Protein AF-A0A1H4EHY6-F1 (afdb_monomer)

Radius of gyration: 48.23 Å; Cα contacts (8 Å, |Δi|>4): 575; chains: 1; bounding box: 96×93×120 Å

Mean predicted aligned error: 16.95 Å

Organism: Xylanibacter ruminicola (NCBI:txid839)

Secondary structure (DSSP, 8-state):
----SSSSHHHHHHHHHHHSSSSSPPPEEEEEEE-SS--EEEEE-S-TT-GGG-EEEEEEEETTTTEEEEEEEEEEEEEE-SS-EEHHHHEETTEE-GGGSSS--B--TT-EEEE-HHHHHHSPSSGGG-EEPPSEEEES-EEPP---BSSEEEEEEEEEPPTT--EEEEEEEEEEEEEE--SSTTS-EEEEEEEEEEEEEEEEEE---TTTT-HHHHHHHHHHHHHHHHHHHHHHHHH-TT-EE-HHHHHHHHHHHHHHHHHS-------S-HHHHHHHHHHHHHHHHHHT---EE---TTTTTTTSS-PSPHHHHHHHHHHHHHHHHHHHH---HHHHHHHHHHHHHHHHHHHHHHHHH---SHHHHHHHHHHHHHHHHHHHHT--

Solvent-accessible surface area (backbone atoms only — not comparable to full-atom values): 21868 Å² total; per-residue (Å²): 139,85,94,78,77,77,76,64,65,63,58,54,57,53,53,56,56,63,62,62,67,74,73,61,78,75,76,44,75,42,83,46,67,27,21,65,91,40,59,38,75,47,79,47,76,73,38,102,90,43,79,80,58,33,34,37,40,34,41,39,34,39,70,90,78,37,28,42,32,40,33,43,40,39,89,43,34,39,39,70,36,90,51,72,41,52,44,46,77,26,39,62,95,50,33,53,41,73,91,52,46,99,58,86,66,47,72,64,89,78,47,43,45,27,48,27,75,66,41,58,62,70,52,62,83,67,50,68,72,36,64,46,46,23,28,68,46,72,50,96,58,45,74,57,90,74,93,45,58,66,71,28,59,55,48,76,50,43,26,45,51,52,97,84,57,47,66,42,42,41,30,39,29,29,42,30,39,38,41,83,70,49,91,47,93,93,46,50,28,37,33,34,59,45,71,50,71,62,58,34,36,36,44,38,33,50,53,76,67,66,54,68,91,40,63,66,59,40,53,54,44,47,53,50,30,54,51,50,52,52,50,51,51,53,49,43,72,74,48,32,100,82,38,69,29,48,73,69,52,47,54,54,47,52,54,52,47,52,50,48,46,68,75,48,61,77,73,85,82,85,58,83,18,66,68,52,37,51,46,50,50,54,37,36,50,52,41,52,51,54,72,70,58,79,69,52,69,57,79,62,78,57,72,82,54,57,88,69,77,72,32,48,58,39,70,58,35,46,52,52,23,52,50,42,50,53,44,49,56,51,44,75,74,51,88,49,70,66,62,43,49,54,48,50,54,54,46,51,50,52,51,51,52,50,52,50,43,42,70,76,41,34,74,78,50,72,64,30,49,50,24,47,50,52,27,53,48,36,52,50,52,42,50,74,74,70,67,117

Sequence (388 aa):
MNKRRNTIYGTLLLACCFAAQSAWGQKVFRDITVSADKPHADHINLDRHATDKDIMVKFSFDEAANQLTVSMISNRMLFVFWDDVRYKPMTKGRTIRPELLPYFVTYDKKDKFRFSKLFKSSLPQPRKKYVFYRWLEYDKIQPVPQDYAMVNDYITQTFEIPKKGTEAVIQLRDVMLMDDVSKHPNKRKYEISFGVDLDIFYRVKIERNPCFGLDEDMQSAQAALDGIRKSYSNLKKKFGRNANVSEDGKAVFEELKETLLKQFPRRESKTECPELQAILDDYNTYTDSIARMDVKVTFDANAAKGMLGQGINERQLLSRARQIDTAVSRWLISNDQIERRDIILNIEDIIKSVNAAVTQQGVYTAEQRQALSVFREAERYFRNNCSR

Foldseek 3Di:
DPPPDPPPVVVVVVVVVVVVVVPPDDQAEDEAEEEQVRKDKDKDDPDPVDPQFIKIWIWYAHQVQQKIKIKIAHPFWKAFAQAKDFPQQQDDPFWGNQVRRPDDADDDPLETEGEDPVRVVPQDPPSRGDIFHGQKDWPPWAWDDDYHYRTDNMDMIMTRADPPHQKIKIFGFKMWGKDFPDPDPVRTYIYGHDIGTPSHMYIYGYDYQLCPPCPVVLVVLLVLLVVLVVLLVVLCVQANDPPADAPVRQVVSVVSLVVSCVVLPQDPDDGPHPSSNVSSVSSNVSSVVSVPDDHHHDPPVCVVVQQDDPADDLVLLLVLLVLLVVLVVVLVPDPDPVSLVVSLVVNVVSVVVVVVRCVRRNADDPSSVVSNVSSVVSVVVCCVRRVD

pLDDT: mean 83.22, std 16.45, range [33.81, 97.75]

Structure (mmCIF, N/CA/C/O backbone):
data_AF-A0A1H4EHY6-F1
#
_entry.id   AF-A0A1H4EHY6-F1
#
loop_
_atom_site.group_PDB
_atom_site.id
_atom_site.type_symbol
_atom_site.label_atom_id
_atom_site.label_alt_id
_atom_site.label_comp_id
_atom_site.label_asym_id
_atom_site.label_entity_id
_atom_site.label_seq_id
_atom_site.pdbx_PDB_ins_code
_atom_site.Cartn_x
_atom_site.Cartn_y
_atom_site.Cartn_z
_atom_site.occupancy
_atom_site.B_iso_or_equiv
_atom_site.auth_seq_id
_atom_site.auth_comp_id
_atom_site.auth_asym_id
_atom_site.auth_atom_id
_atom_site.pdbx_PDB_model_num
ATOM 1 N N . MET A 1 1 ? 48.895 -56.731 -29.630 1.00 40.28 1 MET A N 1
ATOM 2 C CA . MET A 1 1 ? 48.958 -55.290 -29.277 1.00 40.28 1 MET A CA 1
ATOM 3 C C . MET A 1 1 ? 47.908 -54.527 -30.085 1.00 40.28 1 MET A C 1
ATOM 5 O O . MET A 1 1 ? 47.520 -55.018 -31.130 1.00 40.28 1 MET A O 1
ATOM 9 N N . ASN A 1 2 ? 47.458 -53.360 -29.605 1.00 36.69 2 ASN A N 1
ATOM 10 C CA . ASN A 1 2 ? 46.433 -52.451 -30.166 1.00 36.69 2 ASN A CA 1
ATOM 11 C C . ASN A 1 2 ? 44.965 -52.670 -29.771 1.00 36.69 2 ASN A C 1
ATOM 13 O O . ASN A 1 2 ? 44.043 -52.499 -30.556 1.00 36.69 2 ASN A O 1
ATOM 17 N N . LYS A 1 3 ? 44.757 -52.874 -28.467 1.00 40.81 3 LYS A N 1
ATOM 18 C CA . LYS A 1 3 ? 43.518 -52.560 -27.739 1.00 40.81 3 LYS A CA 1
ATOM 19 C C . LYS A 1 3 ? 43.631 -51.153 -27.110 1.00 40.81 3 LYS A C 1
ATOM 21 O O . LYS A 1 3 ? 43.627 -51.025 -25.897 1.00 40.81 3 LYS A O 1
ATOM 26 N N . ARG A 1 4 ? 43.865 -50.097 -27.907 1.00 46.88 4 ARG A N 1
ATOM 27 C CA . ARG A 1 4 ? 43.976 -48.693 -27.424 1.00 46.88 4 ARG A CA 1
ATOM 28 C C . ARG A 1 4 ? 43.630 -47.663 -28.513 1.00 46.88 4 ARG A C 1
ATOM 30 O O . ARG A 1 4 ? 44.479 -46.861 -28.878 1.00 46.88 4 ARG A O 1
ATOM 37 N N . ARG A 1 5 ? 42.408 -47.677 -29.061 1.00 44.69 5 ARG A N 1
ATOM 38 C CA . ARG A 1 5 ? 41.897 -46.540 -29.871 1.00 44.69 5 ARG A CA 1
ATOM 39 C C . ARG A 1 5 ? 40.418 -46.169 -29.672 1.00 44.69 5 ARG A C 1
ATOM 41 O O . ARG A 1 5 ? 40.029 -45.102 -30.119 1.00 44.69 5 ARG A O 1
ATOM 48 N N . ASN A 1 6 ? 39.626 -46.940 -28.918 1.00 43.22 6 ASN A N 1
ATOM 49 C CA . ASN A 1 6 ? 38.194 -46.644 -28.719 1.00 43.22 6 ASN A CA 1
ATOM 50 C C . ASN A 1 6 ? 37.832 -45.926 -27.406 1.00 43.22 6 ASN A C 1
ATOM 52 O O . ASN A 1 6 ? 36.664 -45.636 -27.182 1.00 43.22 6 ASN A O 1
ATOM 56 N N . THR A 1 7 ? 38.799 -45.594 -26.548 1.00 46.56 7 THR A N 1
ATOM 57 C CA . THR A 1 7 ? 38.510 -45.010 -25.219 1.00 46.56 7 THR A CA 1
ATOM 58 C C . THR A 1 7 ? 38.609 -43.479 -25.177 1.00 46.56 7 THR A C 1
ATOM 60 O O . THR A 1 7 ? 38.371 -42.894 -24.132 1.00 46.56 7 THR A O 1
ATOM 63 N N . ILE A 1 8 ? 38.939 -42.809 -26.289 1.00 48.44 8 ILE A N 1
ATOM 64 C CA . ILE A 1 8 ? 39.105 -41.338 -26.314 1.00 48.44 8 ILE A CA 1
ATOM 65 C C . ILE A 1 8 ? 37.863 -40.621 -26.876 1.00 48.44 8 ILE A C 1
ATOM 67 O O . ILE A 1 8 ? 37.577 -39.493 -26.489 1.00 48.44 8 ILE A O 1
ATOM 71 N N . TYR A 1 9 ? 37.054 -41.282 -27.711 1.00 42.16 9 TYR A N 1
ATOM 72 C CA . TYR A 1 9 ? 35.837 -40.672 -28.268 1.00 42.16 9 TYR A CA 1
ATOM 73 C C . TYR A 1 9 ? 34.610 -40.772 -27.345 1.00 42.16 9 TYR A C 1
ATOM 75 O O . TYR A 1 9 ? 33.720 -39.931 -27.430 1.00 42.16 9 TYR A O 1
ATOM 83 N N . GLY A 1 10 ? 34.573 -41.747 -26.427 1.00 40.09 10 GLY A N 1
ATOM 84 C CA . GLY A 1 10 ? 33.463 -41.914 -25.475 1.00 40.09 10 GLY A CA 1
ATOM 85 C C . GLY A 1 10 ? 33.478 -40.916 -24.310 1.00 40.09 10 GLY A C 1
ATOM 86 O O . GLY A 1 10 ? 32.426 -40.523 -23.817 1.00 40.09 10 GLY A O 1
ATOM 87 N N . THR A 1 11 ? 34.659 -40.450 -23.899 1.00 46.59 11 THR A N 1
ATOM 88 C CA . THR A 1 11 ? 34.828 -39.465 -22.816 1.00 46.59 11 THR A CA 1
ATOM 89 C C . THR A 1 11 ? 34.685 -38.020 -23.293 1.00 46.59 11 THR A C 1
ATOM 91 O O . THR A 1 11 ? 34.231 -37.181 -22.520 1.00 46.59 11 THR A O 1
ATOM 94 N N . LEU A 1 12 ? 34.981 -37.718 -24.564 1.00 42.47 12 LEU A N 1
ATOM 95 C CA . LEU A 1 12 ? 34.767 -36.374 -25.122 1.00 42.47 12 LEU A CA 1
ATOM 96 C C . LEU A 1 12 ? 33.284 -36.082 -25.426 1.00 42.47 12 LEU A C 1
ATOM 98 O O . LEU A 1 12 ? 32.836 -34.952 -25.252 1.00 42.47 12 LEU A O 1
ATOM 102 N N . LEU A 1 13 ? 32.501 -37.094 -25.818 1.00 42.09 13 LEU A N 1
ATOM 103 C CA . LEU A 1 13 ? 31.066 -36.935 -26.094 1.00 42.09 13 LEU A CA 1
ATOM 104 C C . LEU A 1 13 ? 30.213 -36.814 -24.820 1.00 42.09 13 LEU A C 1
ATOM 106 O O . LEU A 1 13 ? 29.246 -36.052 -24.817 1.00 42.09 13 LEU A O 1
ATOM 110 N N . LEU A 1 14 ? 30.597 -37.472 -23.717 1.00 42.03 14 LEU A N 1
ATOM 111 C CA . LEU A 1 14 ? 29.937 -37.261 -22.422 1.00 42.03 14 LEU A CA 1
ATOM 112 C C . LEU A 1 14 ? 30.317 -35.916 -21.777 1.00 42.03 14 LEU A C 1
ATOM 114 O O . LEU A 1 14 ? 29.459 -35.282 -21.167 1.00 42.03 14 LEU A O 1
ATOM 118 N N . ALA A 1 15 ? 31.547 -35.424 -21.955 1.00 42.28 15 ALA A N 1
ATOM 119 C CA . ALA A 1 15 ? 31.950 -34.117 -21.424 1.00 42.28 15 ALA A CA 1
ATOM 120 C C . ALA A 1 15 ? 31.228 -32.938 -22.113 1.00 42.28 15 ALA A C 1
ATOM 122 O O . ALA A 1 15 ? 30.875 -31.964 -21.450 1.00 42.28 15 ALA A O 1
ATOM 123 N N . CYS A 1 16 ? 30.922 -33.037 -23.413 1.00 38.72 16 CYS A N 1
ATOM 124 C CA . CYS A 1 16 ? 30.126 -32.020 -24.111 1.00 38.72 16 CYS A CA 1
ATOM 125 C C . CYS A 1 16 ? 28.627 -32.059 -23.762 1.00 38.72 16 CYS A C 1
ATOM 127 O O . CYS A 1 16 ? 27.969 -31.026 -23.855 1.00 38.72 16 CYS A O 1
ATOM 129 N N . CYS A 1 17 ? 28.089 -33.200 -23.316 1.00 34.22 17 CYS A N 1
ATOM 130 C CA . CYS A 1 17 ? 26.692 -33.277 -22.875 1.00 34.22 17 CYS A CA 1
ATOM 131 C C . CYS A 1 17 ? 26.491 -32.703 -21.461 1.00 34.22 17 CYS A C 1
ATOM 133 O O . CYS A 1 17 ? 25.478 -32.053 -21.217 1.00 34.22 17 CYS A O 1
ATOM 135 N N . PHE A 1 18 ? 27.476 -32.841 -20.565 1.00 37.47 18 PHE A N 1
ATOM 136 C CA . PHE A 1 18 ? 27.422 -32.223 -19.230 1.00 37.47 18 PHE A CA 1
ATOM 137 C C . PHE A 1 18 ? 27.812 -30.735 -19.218 1.00 37.47 18 PHE A C 1
ATOM 139 O O . PHE A 1 18 ? 27.366 -30.001 -18.341 1.00 37.47 18 PHE A O 1
ATOM 146 N N . ALA A 1 19 ? 28.570 -30.250 -20.209 1.00 35.91 19 ALA A N 1
ATOM 147 C CA . ALA A 1 19 ? 28.849 -28.818 -20.369 1.00 35.91 19 ALA A CA 1
ATOM 148 C C . ALA A 1 19 ? 27.697 -28.034 -21.037 1.00 35.91 19 ALA A C 1
ATOM 150 O O . ALA A 1 19 ? 27.647 -26.811 -20.937 1.00 35.91 19 ALA A O 1
ATOM 151 N N . ALA A 1 20 ? 26.756 -28.717 -21.700 1.00 35.59 20 ALA A N 1
ATOM 152 C CA . ALA A 1 20 ? 25.601 -28.086 -22.345 1.00 35.59 20 ALA A CA 1
ATOM 153 C C . ALA A 1 20 ? 24.371 -27.947 -21.423 1.00 35.59 20 ALA A C 1
ATOM 155 O O . ALA A 1 20 ? 23.429 -27.237 -21.769 1.00 35.59 20 ALA A O 1
ATOM 156 N N . GLN A 1 21 ? 24.380 -28.583 -20.245 1.00 36.00 21 GLN A N 1
ATOM 157 C CA . GLN A 1 21 ? 23.283 -28.518 -19.266 1.00 36.00 21 GLN A CA 1
ATOM 158 C C . GLN A 1 21 ? 23.472 -27.450 -18.177 1.00 36.00 21 GLN A C 1
ATOM 160 O O . GLN A 1 21 ? 22.545 -27.201 -17.414 1.00 36.00 21 GLN A O 1
ATOM 165 N N . SER A 1 22 ? 24.619 -26.767 -18.127 1.00 36.47 22 SER A N 1
ATOM 166 C CA . SER A 1 22 ? 24.885 -25.670 -17.179 1.00 36.47 22 SER A CA 1
ATOM 167 C C . SER A 1 22 ? 24.807 -24.264 -17.794 1.00 36.47 22 SER A C 1
ATOM 169 O O . SER A 1 22 ? 25.050 -23.282 -17.100 1.00 36.47 22 SER A O 1
ATOM 171 N N . ALA A 1 23 ? 24.437 -24.147 -19.076 1.00 34.28 23 ALA A N 1
ATOM 172 C CA . ALA A 1 23 ? 24.283 -22.866 -19.782 1.00 34.28 23 ALA A CA 1
ATOM 173 C C . ALA A 1 23 ? 22.817 -22.458 -20.029 1.00 34.28 23 ALA A C 1
ATOM 175 O O . ALA A 1 23 ? 22.553 -21.465 -20.705 1.00 34.28 23 ALA A O 1
ATOM 176 N N . TRP A 1 24 ? 21.861 -23.211 -19.485 1.00 33.81 24 TRP A N 1
ATOM 177 C CA . TRP A 1 24 ? 20.456 -22.819 -19.436 1.00 33.81 24 TRP A CA 1
ATOM 178 C C . TRP A 1 24 ? 20.234 -22.206 -18.061 1.00 33.81 24 TRP A C 1
ATOM 180 O O . TRP A 1 24 ? 20.216 -22.924 -17.062 1.00 33.81 24 TRP A O 1
ATOM 190 N N . GLY A 1 25 ? 20.169 -20.873 -18.010 1.00 42.06 25 GLY A N 1
ATOM 191 C CA . GLY A 1 25 ? 19.914 -20.137 -16.779 1.00 42.06 25 GLY A CA 1
ATOM 192 C C . GLY A 1 25 ? 18.705 -20.736 -16.070 1.00 42.06 25 GLY A C 1
ATOM 193 O O . GLY A 1 25 ? 17.624 -20.838 -16.649 1.00 42.06 25 GLY A O 1
ATOM 194 N N . GLN A 1 26 ? 18.892 -21.191 -14.831 1.00 45.25 26 GLN A N 1
ATOM 195 C CA . GLN A 1 26 ? 17.754 -21.442 -13.961 1.00 45.25 26 GLN A CA 1
ATOM 196 C C . GLN A 1 26 ? 16.962 -20.139 -13.892 1.00 45.25 26 GLN A C 1
ATOM 198 O O . GLN A 1 26 ? 17.515 -19.116 -13.489 1.00 45.25 26 GLN A O 1
ATOM 203 N N . LYS A 1 27 ? 15.690 -20.181 -14.297 1.00 63.16 27 LYS A N 1
ATOM 204 C CA . LYS A 1 27 ? 14.762 -19.066 -14.102 1.00 63.16 27 LYS A CA 1
ATOM 205 C C . LYS A 1 27 ? 14.829 -18.652 -12.637 1.00 63.16 27 LYS A C 1
ATOM 207 O O . LYS A 1 27 ? 14.548 -19.466 -11.753 1.00 63.16 27 LYS A O 1
ATOM 212 N N . VAL A 1 28 ? 15.253 -17.419 -12.381 1.00 78.69 28 VAL A N 1
ATOM 213 C CA . VAL A 1 28 ? 15.418 -16.917 -11.019 1.00 78.69 28 VAL A CA 1
ATOM 214 C C . VAL A 1 28 ? 14.048 -16.477 -10.534 1.00 78.69 28 VAL A C 1
ATOM 216 O O . VAL A 1 28 ? 13.538 -15.458 -10.985 1.00 78.69 28 VAL A O 1
ATOM 219 N N . PHE A 1 29 ? 13.450 -17.249 -9.630 1.00 87.50 29 PHE A N 1
ATOM 220 C CA . PHE A 1 29 ? 12.214 -16.867 -8.953 1.00 87.50 29 PHE A CA 1
ATOM 221 C C . PHE A 1 29 ? 12.535 -16.214 -7.611 1.00 87.50 29 PHE A C 1
ATOM 223 O O . PHE A 1 29 ? 13.303 -16.761 -6.818 1.00 87.50 29 PHE A O 1
ATOM 230 N N . ARG A 1 30 ? 11.928 -15.056 -7.357 1.00 94.00 30 ARG A N 1
ATOM 231 C CA . ARG A 1 30 ? 11.982 -14.334 -6.087 1.00 94.00 30 ARG A CA 1
ATOM 232 C C . ARG A 1 30 ? 10.563 -14.183 -5.553 1.00 94.00 30 ARG A C 1
ATOM 234 O O . ARG A 1 30 ? 9.701 -13.600 -6.209 1.00 94.00 30 ARG A O 1
ATOM 241 N N . ASP A 1 31 ? 10.333 -14.730 -4.369 1.00 94.94 31 ASP A N 1
ATOM 242 C CA . ASP A 1 31 ? 9.068 -14.593 -3.653 1.00 94.94 31 ASP A CA 1
ATOM 243 C C . ASP A 1 31 ? 9.158 -13.379 -2.737 1.00 94.94 31 ASP A C 1
ATOM 245 O O . ASP A 1 31 ? 10.042 -13.307 -1.881 1.00 94.94 31 ASP A O 1
ATOM 249 N N . ILE A 1 32 ? 8.262 -12.416 -2.934 1.00 96.00 32 ILE A N 1
ATOM 250 C CA . ILE A 1 32 ? 8.245 -11.176 -2.159 1.00 96.00 32 ILE A CA 1
ATOM 251 C C . ILE A 1 32 ? 6.850 -10.931 -1.600 1.00 96.00 32 ILE A C 1
ATOM 253 O O . ILE A 1 32 ? 5.847 -11.375 -2.158 1.00 96.00 32 ILE A O 1
ATOM 257 N N . THR A 1 33 ? 6.778 -10.222 -0.482 1.00 96.06 33 THR A N 1
ATOM 258 C CA . THR A 1 33 ? 5.515 -9.761 0.101 1.00 96.06 33 THR A CA 1
ATOM 259 C C . THR A 1 33 ? 5.560 -8.249 0.224 1.00 96.06 33 THR A C 1
ATOM 261 O O . THR A 1 33 ? 6.578 -7.702 0.655 1.00 96.06 33 THR A O 1
ATOM 264 N N . VAL A 1 34 ? 4.479 -7.596 -0.188 1.00 96.25 34 VAL A N 1
ATOM 265 C CA . VAL A 1 34 ? 4.305 -6.144 -0.120 1.00 96.25 34 VAL A CA 1
ATOM 266 C C . VAL A 1 34 ? 2.980 -5.816 0.554 1.00 96.25 34 VAL A C 1
ATOM 268 O O . VAL A 1 34 ? 1.978 -6.489 0.319 1.00 96.25 34 VAL A O 1
ATOM 271 N N . SER A 1 35 ? 2.986 -4.761 1.353 1.00 93.88 35 SER A N 1
ATOM 272 C CA . SER A 1 35 ? 1.798 -4.137 1.939 1.00 93.88 35 SER A CA 1
ATOM 273 C C . SER A 1 35 ? 1.889 -2.621 1.754 1.00 93.88 35 SER A C 1
ATOM 275 O O . SER A 1 35 ? 2.919 -2.106 1.302 1.00 93.88 35 SER A O 1
ATOM 277 N N . ALA A 1 36 ? 0.820 -1.899 2.095 1.00 90.56 36 ALA A N 1
ATOM 278 C CA . ALA A 1 36 ? 0.770 -0.439 1.984 1.00 90.56 36 ALA A CA 1
ATOM 279 C C . ALA A 1 36 ? 1.906 0.268 2.746 1.00 90.56 36 ALA A C 1
ATOM 281 O O . ALA A 1 36 ? 2.475 1.253 2.281 1.00 90.56 36 ALA A O 1
ATOM 282 N N . ASP A 1 37 ? 2.259 -0.258 3.915 1.00 90.00 37 ASP A N 1
ATOM 283 C CA . ASP A 1 37 ? 3.281 0.267 4.819 1.00 90.00 37 ASP A CA 1
ATOM 284 C C . ASP A 1 37 ? 4.669 -0.358 4.601 1.00 90.00 37 ASP A C 1
ATOM 286 O O . ASP A 1 37 ? 5.678 0.184 5.061 1.00 90.00 37 ASP A O 1
ATOM 290 N N . LYS A 1 38 ? 4.748 -1.475 3.870 1.00 94.69 38 LYS A N 1
ATOM 291 C CA . LYS A 1 38 ? 5.981 -2.244 3.685 1.00 94.69 38 LYS A CA 1
ATOM 292 C C . LYS A 1 38 ? 6.271 -2.496 2.203 1.00 94.69 38 LYS A C 1
ATOM 294 O O . LYS A 1 38 ? 5.969 -3.573 1.678 1.00 94.69 38 LYS A O 1
ATOM 299 N N . PRO A 1 39 ? 6.905 -1.532 1.509 1.00 96.19 39 PRO A N 1
ATOM 300 C CA . PRO A 1 39 ? 7.426 -1.777 0.174 1.00 96.19 39 PRO A CA 1
ATOM 301 C C . PRO A 1 39 ? 8.592 -2.772 0.224 1.00 96.19 39 PRO A C 1
ATOM 303 O O . PRO A 1 39 ? 9.328 -2.854 1.210 1.00 96.19 39 PRO A O 1
ATOM 306 N N . HIS A 1 40 ? 8.805 -3.485 -0.876 1.00 97.12 40 HIS A N 1
ATOM 307 C CA . HIS A 1 40 ? 9.965 -4.349 -1.060 1.00 97.12 40 HIS A CA 1
ATOM 308 C C . HIS A 1 40 ? 10.973 -3.671 -1.986 1.00 97.12 40 HIS A C 1
ATOM 310 O O . HIS A 1 40 ? 10.594 -3.129 -3.021 1.00 97.12 40 HIS A O 1
ATOM 316 N N . ALA A 1 41 ? 12.255 -3.708 -1.635 1.00 96.69 41 ALA A N 1
ATOM 317 C CA . ALA A 1 41 ? 13.334 -3.229 -2.486 1.00 96.69 41 ALA A CA 1
ATOM 318 C C . ALA A 1 41 ? 14.387 -4.323 -2.631 1.00 96.69 41 ALA A C 1
ATOM 320 O O . ALA A 1 41 ? 14.761 -4.970 -1.653 1.00 96.69 41 ALA A O 1
ATOM 321 N N . ASP A 1 42 ? 14.854 -4.505 -3.855 1.00 94.62 42 ASP A N 1
ATOM 322 C CA . ASP A 1 42 ? 15.779 -5.550 -4.240 1.00 94.62 42 ASP A CA 1
ATOM 323 C C . ASP A 1 42 ? 16.916 -4.949 -5.061 1.00 94.62 42 ASP A C 1
ATOM 325 O O . ASP A 1 42 ? 16.694 -4.137 -5.961 1.00 94.62 42 ASP A O 1
ATOM 329 N N . HIS A 1 43 ? 18.143 -5.328 -4.734 1.00 93.75 43 HIS A N 1
ATOM 330 C CA . HIS A 1 43 ? 19.334 -4.807 -5.379 1.00 93.75 43 HIS A CA 1
ATOM 331 C C . HIS A 1 43 ? 19.862 -5.831 -6.381 1.00 93.75 43 HIS A C 1
ATOM 333 O O . HIS A 1 43 ? 20.220 -6.957 -6.025 1.00 93.75 43 HIS A O 1
ATOM 339 N N . ILE A 1 44 ? 19.928 -5.436 -7.648 1.00 91.81 44 ILE A N 1
ATOM 340 C CA . ILE A 1 44 ? 20.347 -6.296 -8.747 1.00 91.81 44 ILE A CA 1
ATOM 341 C C . ILE A 1 44 ? 21.671 -5.770 -9.280 1.00 91.81 44 ILE A C 1
ATOM 343 O O . ILE A 1 44 ? 21.760 -4.676 -9.836 1.00 91.81 44 ILE A O 1
ATOM 347 N N . ASN A 1 45 ? 22.703 -6.593 -9.126 1.00 89.62 45 ASN A N 1
ATOM 348 C CA . ASN A 1 45 ? 23.995 -6.324 -9.720 1.00 89.62 45 ASN A CA 1
ATOM 349 C C . ASN A 1 45 ? 23.976 -6.739 -11.199 1.00 89.62 45 ASN A C 1
ATOM 351 O O . ASN A 1 45 ? 23.758 -7.912 -11.520 1.00 89.62 45 ASN A O 1
ATOM 355 N N . LEU A 1 46 ? 24.167 -5.763 -12.090 1.00 88.25 46 LEU A N 1
ATOM 356 C CA . LEU A 1 46 ? 24.134 -5.979 -13.540 1.00 88.25 46 LEU A CA 1
ATOM 357 C C . LEU A 1 46 ? 25.466 -6.498 -14.096 1.00 88.25 46 LEU A C 1
ATOM 359 O O . LEU A 1 46 ? 25.494 -7.139 -15.147 1.00 88.25 46 LEU A O 1
ATOM 363 N N . ASP A 1 47 ? 26.572 -6.214 -13.411 1.00 84.75 47 ASP A N 1
ATOM 364 C CA . ASP A 1 47 ? 27.920 -6.611 -13.801 1.00 84.75 47 ASP A CA 1
ATOM 365 C C . ASP A 1 47 ? 28.731 -6.983 -12.559 1.00 84.75 47 ASP A C 1
ATOM 367 O O . ASP A 1 47 ? 29.086 -6.135 -11.738 1.00 84.75 47 ASP A O 1
ATOM 371 N N . ARG A 1 48 ? 29.087 -8.267 -12.449 1.00 78.88 48 ARG A N 1
ATOM 372 C CA . ARG A 1 48 ? 29.804 -8.816 -11.285 1.00 78.88 48 ARG A CA 1
ATOM 373 C C . ARG A 1 48 ? 31.149 -8.134 -11.021 1.00 78.88 48 ARG A C 1
ATOM 375 O O . ARG A 1 48 ? 31.722 -8.326 -9.951 1.00 78.88 48 ARG A O 1
ATOM 382 N N . HIS A 1 49 ? 31.671 -7.391 -11.992 1.00 79.19 49 HIS A N 1
ATOM 383 C CA . HIS A 1 49 ? 32.954 -6.707 -11.911 1.00 79.19 49 HIS A CA 1
ATOM 384 C C . HIS A 1 49 ? 32.831 -5.190 -11.710 1.00 79.19 49 HIS A C 1
ATOM 386 O O . HIS A 1 49 ? 33.862 -4.526 -11.602 1.00 79.19 49 HIS A O 1
ATOM 392 N N . ALA A 1 50 ? 31.614 -4.632 -11.671 1.00 78.31 50 ALA A N 1
ATOM 393 C CA . ALA A 1 50 ? 31.398 -3.189 -11.633 1.00 78.31 50 ALA A CA 1
ATOM 394 C C . ALA A 1 50 ? 30.112 -2.818 -10.870 1.00 78.31 50 ALA A C 1
ATOM 396 O O . ALA A 1 50 ? 29.009 -3.130 -11.307 1.00 78.31 50 ALA A O 1
ATOM 397 N N . THR A 1 51 ? 30.255 -2.115 -9.744 1.00 78.31 51 THR A N 1
ATOM 398 C CA . THR A 1 51 ? 29.128 -1.698 -8.885 1.00 78.31 51 THR A CA 1
ATOM 399 C C . THR A 1 51 ? 28.447 -0.406 -9.349 1.00 78.31 51 THR A C 1
ATOM 401 O O . THR A 1 51 ? 27.350 -0.084 -8.905 1.00 78.31 51 THR A O 1
ATOM 404 N N . ASP A 1 52 ? 29.050 0.350 -10.275 1.00 82.50 52 ASP A N 1
ATOM 405 C CA . ASP A 1 52 ? 28.465 1.583 -10.833 1.00 82.50 52 ASP A CA 1
ATOM 406 C C . ASP A 1 52 ? 27.241 1.323 -11.729 1.00 82.50 52 ASP A C 1
ATOM 408 O O . ASP A 1 52 ? 26.545 2.258 -12.127 1.00 82.50 52 ASP A O 1
ATOM 412 N N . LYS A 1 53 ? 27.001 0.055 -12.070 1.00 86.00 53 LYS A N 1
ATOM 413 C CA . LYS A 1 53 ? 25.923 -0.408 -12.949 1.00 86.00 53 LYS A CA 1
ATOM 414 C C . LYS A 1 53 ? 24.758 -1.021 -12.191 1.00 86.00 53 LYS A C 1
ATOM 416 O O . LYS A 1 53 ? 23.817 -1.488 -12.825 1.00 86.00 53 LYS A O 1
ATOM 421 N N . ASP A 1 54 ? 24.836 -1.068 -10.870 1.00 89.81 54 ASP A N 1
ATOM 422 C CA . ASP A 1 54 ? 23.812 -1.709 -10.068 1.00 89.81 54 ASP A CA 1
ATOM 423 C C . ASP A 1 54 ? 22.479 -0.953 -10.177 1.00 89.81 54 ASP A C 1
ATOM 425 O O . ASP A 1 54 ? 22.425 0.272 -10.361 1.00 89.81 54 ASP A O 1
ATOM 429 N N . ILE A 1 55 ? 21.388 -1.712 -10.106 1.00 92.31 55 ILE A N 1
ATOM 430 C CA . ILE A 1 55 ? 20.030 -1.176 -10.120 1.00 92.31 55 ILE A CA 1
ATOM 431 C C . ILE A 1 55 ? 19.291 -1.636 -8.870 1.00 92.31 55 ILE A C 1
ATOM 433 O O . ILE A 1 55 ? 19.483 -2.748 -8.378 1.00 92.31 55 ILE A O 1
ATOM 437 N N . MET A 1 56 ? 18.404 -0.784 -8.378 1.00 94.75 56 MET A N 1
ATOM 438 C CA . MET A 1 56 ? 17.454 -1.131 -7.336 1.00 94.75 56 MET A CA 1
ATOM 439 C C . MET A 1 56 ? 16.070 -1.248 -7.955 1.00 94.75 56 MET A C 1
ATOM 441 O O . MET A 1 56 ? 15.591 -0.319 -8.607 1.00 94.75 56 MET A O 1
ATOM 445 N N . VAL A 1 57 ? 15.420 -2.381 -7.728 1.00 95.94 57 VAL A N 1
ATOM 446 C CA . VAL A 1 57 ? 14.031 -2.604 -8.111 1.00 95.94 57 VAL A CA 1
ATOM 447 C C . VAL A 1 57 ? 13.177 -2.513 -6.863 1.00 95.94 57 VAL A C 1
ATOM 449 O O . VAL A 1 57 ? 13.439 -3.182 -5.869 1.00 95.94 57 VAL A O 1
ATOM 452 N N . LYS A 1 58 ? 12.159 -1.663 -6.899 1.00 97.62 58 LYS A N 1
ATOM 453 C CA . LYS A 1 58 ? 11.247 -1.431 -5.786 1.00 97.62 58 LYS A CA 1
ATOM 454 C C . LYS A 1 58 ? 9.834 -1.817 -6.193 1.00 97.62 58 LYS A C 1
ATOM 456 O O . LYS A 1 58 ? 9.350 -1.374 -7.227 1.00 97.62 58 LYS A O 1
ATOM 461 N N . PHE A 1 59 ? 9.175 -2.594 -5.349 1.00 97.75 59 PHE A N 1
ATOM 462 C CA . PHE A 1 59 ? 7.762 -2.925 -5.438 1.00 97.75 59 PHE A CA 1
ATOM 463 C C . PHE A 1 59 ? 7.039 -2.223 -4.292 1.00 97.75 59 PHE A C 1
ATOM 465 O O . PHE A 1 59 ? 7.394 -2.397 -3.124 1.00 97.75 59 PHE A O 1
ATOM 472 N N . SER A 1 60 ? 6.034 -1.419 -4.611 1.00 97.19 60 SER A N 1
ATOM 473 C CA . SER A 1 60 ? 5.206 -0.727 -3.621 1.00 97.19 60 SER A CA 1
ATOM 474 C C . SER A 1 60 ? 3.739 -0.903 -3.953 1.00 97.19 60 SER A C 1
ATOM 476 O O . SER A 1 60 ? 3.346 -0.719 -5.103 1.00 97.19 60 SER A O 1
ATOM 478 N N . PHE A 1 61 ? 2.941 -1.234 -2.947 1.00 96.06 61 PHE A N 1
ATOM 479 C CA . PHE A 1 61 ? 1.502 -1.359 -3.083 1.00 96.06 61 PHE A CA 1
ATOM 480 C C . PHE A 1 61 ? 0.819 -0.149 -2.446 1.00 96.06 61 PHE A C 1
ATOM 482 O O . PHE A 1 61 ? 1.166 0.238 -1.337 1.00 96.06 61 PHE A O 1
ATOM 489 N N . ASP A 1 62 ? -0.121 0.454 -3.163 1.00 94.38 62 ASP A N 1
ATOM 490 C CA . ASP A 1 62 ? -1.010 1.494 -2.660 1.00 94.38 62 ASP A CA 1
ATOM 491 C C . ASP A 1 62 ? -2.394 0.869 -2.458 1.00 94.38 62 ASP A C 1
ATOM 493 O O . ASP A 1 62 ? -3.064 0.500 -3.426 1.00 94.38 62 ASP A O 1
ATOM 497 N N . GLU A 1 63 ? -2.808 0.717 -1.198 1.00 92.19 63 GLU A N 1
ATOM 498 C CA . GLU A 1 63 ? -4.101 0.118 -0.846 1.00 92.19 63 GLU A CA 1
ATOM 499 C C . GLU A 1 63 ? -5.275 1.019 -1.258 1.00 92.19 63 GLU A C 1
ATOM 501 O O . GLU A 1 63 ? -6.293 0.515 -1.732 1.00 92.19 63 GLU A O 1
ATOM 506 N N . ALA A 1 64 ? -5.121 2.345 -1.156 1.00 91.19 64 ALA A N 1
ATOM 507 C CA . ALA A 1 64 ? -6.180 3.304 -1.462 1.00 91.19 64 ALA A CA 1
ATOM 508 C C . ALA A 1 64 ? -6.475 3.354 -2.964 1.00 91.19 64 ALA A C 1
ATOM 510 O O . ALA A 1 64 ? -7.635 3.323 -3.379 1.00 91.19 64 ALA A O 1
ATOM 511 N N . ALA A 1 65 ? -5.422 3.391 -3.782 1.00 92.19 65 ALA A N 1
ATOM 512 C CA . ALA A 1 65 ? -5.541 3.326 -5.236 1.00 92.19 65 ALA A CA 1
ATOM 513 C C . ALA A 1 65 ? -5.728 1.887 -5.753 1.00 92.19 65 ALA A C 1
ATOM 515 O O . ALA A 1 65 ? -6.098 1.694 -6.912 1.00 92.19 65 ALA A O 1
ATOM 516 N N . ASN A 1 66 ? -5.490 0.877 -4.906 1.00 91.88 66 ASN A N 1
ATOM 517 C CA . ASN A 1 66 ? -5.457 -0.542 -5.258 1.00 91.88 66 ASN A CA 1
ATOM 518 C C . ASN A 1 66 ? -4.495 -0.825 -6.432 1.00 91.88 66 ASN A C 1
ATOM 520 O O . ASN A 1 66 ? -4.825 -1.502 -7.415 1.00 91.88 66 ASN A O 1
ATOM 524 N N . GLN A 1 67 ? -3.289 -0.267 -6.320 1.00 95.19 67 GLN A N 1
ATOM 525 C CA . GLN A 1 67 ? -2.282 -0.243 -7.375 1.00 95.19 67 GLN A CA 1
ATOM 526 C C . GLN A 1 67 ? -0.939 -0.791 -6.893 1.00 95.19 67 GLN A C 1
ATOM 528 O O . GLN A 1 67 ? -0.457 -0.453 -5.816 1.00 95.19 67 GLN A O 1
ATOM 533 N N . LEU A 1 68 ? -0.297 -1.614 -7.721 1.00 96.31 68 LEU A N 1
ATOM 534 C CA . LEU A 1 68 ? 1.074 -2.077 -7.515 1.00 96.31 68 LEU A CA 1
ATOM 535 C C . LEU A 1 68 ? 2.005 -1.290 -8.431 1.00 96.31 68 LEU A C 1
ATOM 537 O O . LEU A 1 68 ? 1.840 -1.310 -9.644 1.00 96.31 68 LEU A O 1
ATOM 541 N N . THR A 1 69 ? 3.011 -0.638 -7.869 1.00 96.88 69 THR A N 1
ATOM 542 C CA . THR A 1 69 ? 4.030 0.079 -8.636 1.00 96.88 69 THR A CA 1
ATOM 543 C C . THR A 1 69 ? 5.353 -0.664 -8.572 1.00 96.88 69 THR A C 1
ATOM 545 O O . THR A 1 69 ? 5.824 -1.026 -7.493 1.00 96.88 69 THR A O 1
ATOM 548 N N . VAL A 1 70 ? 5.954 -0.870 -9.741 1.00 96.94 70 VAL A N 1
ATOM 549 C CA . VAL A 1 70 ? 7.312 -1.382 -9.910 1.00 96.94 70 VAL A CA 1
ATOM 550 C C . VAL A 1 70 ? 8.191 -0.238 -10.370 1.00 96.94 70 VAL A C 1
ATOM 552 O O . VAL A 1 70 ? 7.910 0.394 -11.385 1.00 96.94 70 VAL A O 1
ATOM 555 N N . SER A 1 71 ? 9.258 0.034 -9.636 1.00 96.00 71 SER A N 1
ATOM 556 C CA . SER A 1 71 ? 10.225 1.074 -9.960 1.00 96.00 71 SER A CA 1
ATOM 557 C C . SER A 1 71 ? 11.601 0.467 -10.160 1.00 96.00 71 SER A C 1
ATOM 559 O O . SER A 1 71 ? 12.010 -0.400 -9.397 1.00 96.00 71 SER A O 1
ATOM 561 N N . MET A 1 72 ? 12.334 0.959 -11.147 1.00 94.62 72 MET A N 1
ATOM 562 C CA . MET A 1 72 ? 13.740 0.667 -11.369 1.00 94.62 72 MET A CA 1
ATOM 563 C C . MET A 1 72 ? 14.530 1.956 -11.217 1.00 94.62 72 MET A C 1
ATOM 565 O O . MET A 1 72 ? 14.246 2.951 -11.880 1.00 94.62 72 MET A O 1
ATOM 569 N N . ILE A 1 73 ? 15.499 1.937 -10.314 1.00 93.00 73 ILE A N 1
ATOM 570 C CA . ILE A 1 73 ? 16.277 3.103 -9.912 1.00 93.00 73 ILE A CA 1
ATOM 571 C C . ILE A 1 73 ? 17.744 2.766 -10.137 1.00 93.00 73 ILE A C 1
ATOM 573 O O . ILE A 1 73 ? 18.207 1.698 -9.732 1.00 93.00 73 ILE A O 1
ATOM 577 N N . SER A 1 74 ? 18.478 3.665 -10.782 1.00 90.62 74 SER A N 1
ATOM 578 C CA . SER A 1 74 ? 19.908 3.500 -11.017 1.00 90.62 74 SER A CA 1
ATOM 579 C C . SER A 1 74 ? 20.634 4.825 -10.838 1.00 90.62 74 SER A C 1
ATOM 581 O O . SER A 1 74 ? 20.050 5.895 -10.965 1.00 90.62 74 SER A O 1
ATOM 583 N N . ASN A 1 75 ? 21.936 4.747 -10.570 1.00 87.12 75 ASN A N 1
ATOM 584 C CA . ASN A 1 75 ? 22.817 5.915 -10.575 1.00 87.12 75 ASN A CA 1
ATOM 585 C C . ASN A 1 75 ? 23.162 6.384 -12.000 1.00 87.12 75 ASN A C 1
ATOM 587 O O . ASN A 1 75 ? 23.776 7.436 -12.174 1.00 87.12 75 ASN A O 1
ATOM 591 N N . ARG A 1 76 ? 22.815 5.590 -13.021 1.00 90.00 76 ARG A N 1
ATOM 592 C CA . ARG A 1 76 ? 23.018 5.899 -14.441 1.00 90.00 76 ARG A CA 1
ATOM 593 C C . ARG A 1 76 ? 21.671 6.034 -15.133 1.00 90.00 76 ARG A C 1
ATOM 595 O O . ARG A 1 76 ? 20.684 5.460 -14.686 1.00 90.00 76 ARG A O 1
ATOM 602 N N . MET A 1 77 ? 21.642 6.758 -16.250 1.00 92.56 77 MET A N 1
ATOM 603 C CA . MET A 1 77 ? 20.402 6.912 -17.006 1.00 92.56 77 MET A CA 1
ATOM 604 C C . MET A 1 77 ? 19.961 5.556 -17.550 1.00 92.56 77 MET A C 1
ATOM 606 O O . MET A 1 77 ? 20.742 4.824 -18.166 1.00 92.56 77 MET A O 1
ATOM 610 N N . LEU A 1 78 ? 18.693 5.246 -17.335 1.00 92.00 78 LEU A N 1
ATOM 611 C CA . LEU A 1 78 ? 18.066 4.011 -17.755 1.00 92.00 78 LEU A CA 1
ATOM 612 C C . LEU A 1 78 ? 17.328 4.203 -19.075 1.00 92.00 78 LEU A C 1
ATOM 614 O O . LEU A 1 78 ? 16.693 5.231 -19.336 1.00 92.00 78 LEU A O 1
ATOM 618 N N . PHE A 1 79 ? 17.378 3.155 -19.887 1.00 92.81 79 PHE A N 1
ATOM 619 C CA . PHE A 1 79 ? 16.508 2.984 -21.034 1.00 92.81 79 PHE A CA 1
ATOM 620 C C . PHE A 1 79 ? 15.958 1.558 -21.050 1.00 92.81 79 PHE A C 1
ATOM 622 O O . PHE A 1 79 ? 16.692 0.582 -20.891 1.00 92.81 79 PHE A O 1
ATOM 629 N N . VAL A 1 80 ? 14.654 1.448 -21.265 1.00 93.94 80 VAL A N 1
ATOM 630 C CA . VAL A 1 80 ? 13.933 0.186 -21.392 1.00 93.94 80 VAL A CA 1
ATOM 631 C C . VAL A 1 80 ? 13.035 0.182 -22.621 1.00 93.94 80 VAL A C 1
ATOM 633 O O . VAL A 1 80 ? 12.642 1.235 -23.139 1.00 93.94 80 VAL A O 1
ATOM 636 N N . PHE A 1 81 ? 12.675 -1.021 -23.062 1.00 93.88 81 PHE A N 1
ATOM 637 C CA . PHE A 1 81 ? 11.645 -1.218 -24.070 1.00 93.88 81 PHE A CA 1
ATOM 638 C C . PHE A 1 81 ? 10.290 -1.478 -23.420 1.00 93.88 81 PHE A C 1
ATOM 640 O O . PHE A 1 81 ? 10.193 -2.293 -22.513 1.00 93.88 81 PHE A O 1
ATOM 647 N N . TRP A 1 82 ? 9.242 -0.798 -23.882 1.00 91.44 82 TRP A N 1
ATOM 648 C CA . TRP A 1 82 ? 7.872 -0.955 -23.358 1.00 91.44 82 TRP A CA 1
ATOM 649 C C . TRP A 1 82 ? 7.090 -2.064 -24.042 1.00 91.44 82 TRP A C 1
ATOM 651 O O . TRP A 1 82 ? 6.162 -2.628 -23.472 1.00 91.44 82 TRP A O 1
ATOM 661 N N . ASP A 1 83 ? 7.494 -2.378 -25.263 1.00 92.69 83 ASP A N 1
ATOM 662 C CA . ASP A 1 83 ? 7.008 -3.503 -26.039 1.00 92.69 83 ASP A CA 1
ATOM 663 C C . ASP A 1 83 ? 8.205 -4.194 -26.693 1.00 92.69 83 ASP A C 1
ATOM 665 O O . ASP A 1 83 ? 9.301 -3.635 -26.735 1.00 92.69 83 ASP A O 1
ATOM 669 N N . ASP A 1 84 ? 8.002 -5.387 -27.231 1.00 95.19 84 ASP A N 1
ATOM 670 C CA . ASP A 1 84 ? 9.054 -6.131 -27.907 1.00 95.19 84 ASP A CA 1
ATOM 671 C C . ASP A 1 84 ? 9.469 -5.412 -29.197 1.00 95.19 84 ASP A C 1
ATOM 673 O O . ASP A 1 84 ? 8.678 -5.214 -30.127 1.00 95.19 84 ASP A O 1
ATOM 677 N N . VAL A 1 85 ? 10.748 -5.045 -29.299 1.00 95.38 85 VAL A N 1
ATOM 678 C CA . VAL A 1 85 ? 11.261 -4.256 -30.424 1.00 95.38 85 VAL A CA 1
ATOM 679 C C . VAL A 1 85 ? 12.323 -5.009 -31.202 1.00 95.38 85 VAL A C 1
ATOM 681 O O . VAL A 1 85 ? 13.415 -5.320 -30.729 1.00 95.38 85 VAL A O 1
ATOM 684 N N . ARG A 1 86 ? 12.058 -5.215 -32.494 1.00 94.69 86 ARG A N 1
ATOM 685 C CA . ARG A 1 86 ? 13.070 -5.715 -33.432 1.00 94.69 86 ARG A CA 1
ATOM 686 C C . ARG A 1 86 ? 14.147 -4.659 -33.679 1.00 94.69 86 ARG A C 1
ATOM 688 O O . ARG A 1 86 ? 13.851 -3.510 -33.994 1.00 94.69 86 ARG A O 1
ATOM 695 N N . TYR A 1 87 ? 15.411 -5.076 -33.690 1.00 93.62 87 TYR A N 1
ATOM 696 C CA . TYR A 1 87 ? 16.566 -4.196 -33.904 1.00 93.62 87 TYR A CA 1
ATOM 697 C C . TYR A 1 87 ? 16.515 -3.420 -35.232 1.00 93.62 87 TYR A C 1
ATOM 699 O O . TYR A 1 87 ? 16.850 -2.235 -35.288 1.00 93.62 87 TYR A O 1
ATOM 707 N N . LYS A 1 88 ? 16.152 -4.087 -36.339 1.00 92.94 88 LYS A N 1
ATOM 708 C CA . LYS A 1 88 ? 16.274 -3.510 -37.693 1.00 92.94 88 LYS A CA 1
ATOM 709 C C . LYS A 1 88 ? 15.363 -2.291 -37.923 1.00 92.94 88 LYS A C 1
ATOM 711 O O . LYS A 1 88 ? 15.889 -1.298 -38.423 1.00 92.94 88 LYS A O 1
ATOM 716 N N . PRO A 1 89 ? 14.051 -2.324 -37.614 1.00 92.38 89 PRO A N 1
ATOM 717 C CA . PRO A 1 89 ? 13.178 -1.163 -37.800 1.00 92.38 89 PRO A CA 1
ATOM 718 C C . PRO A 1 89 ? 13.661 0.073 -37.035 1.00 92.38 89 PRO A C 1
ATOM 720 O O . PRO A 1 89 ? 13.842 1.130 -37.638 1.00 92.38 89 PRO A O 1
ATOM 723 N N . MET A 1 90 ? 13.994 -0.075 -35.753 1.00 94.19 90 MET A N 1
ATOM 724 C CA . MET A 1 90 ? 14.317 1.067 -34.893 1.00 94.19 90 MET A CA 1
ATOM 725 C C . MET A 1 90 ? 15.739 1.625 -35.062 1.00 94.19 90 MET A C 1
ATOM 727 O O . MET A 1 90 ? 16.074 2.633 -34.450 1.00 94.19 90 MET A O 1
ATOM 731 N N . THR A 1 91 ? 16.603 1.021 -35.889 1.00 94.00 91 THR A N 1
ATOM 732 C CA . THR A 1 91 ? 17.995 1.482 -36.035 1.00 94.00 91 THR A CA 1
ATOM 733 C C . THR A 1 91 ? 18.386 1.854 -37.459 1.00 94.00 91 THR A C 1
ATOM 735 O O . THR A 1 91 ? 17.994 1.225 -38.439 1.00 94.00 91 THR A O 1
ATOM 738 N N . LYS A 1 92 ? 19.255 2.864 -37.578 1.00 92.94 92 LYS A N 1
ATOM 739 C CA . LYS A 1 92 ? 20.059 3.127 -38.779 1.00 92.94 92 LYS A CA 1
ATOM 740 C C . LYS A 1 92 ? 21.536 3.030 -38.410 1.00 92.94 92 LYS A C 1
ATOM 742 O O . LYS A 1 92 ? 22.135 3.950 -37.849 1.00 92.94 92 LYS A O 1
ATOM 747 N N . GLY A 1 93 ? 22.144 1.884 -38.709 1.00 89.25 93 GLY A N 1
ATOM 748 C CA . GLY A 1 93 ? 23.531 1.610 -38.341 1.00 89.25 93 GLY A CA 1
ATOM 749 C C . GLY A 1 93 ? 23.685 1.412 -36.832 1.00 89.25 93 GLY A C 1
ATOM 750 O O . GLY A 1 93 ? 23.495 0.302 -36.351 1.00 89.25 93 GLY A O 1
ATOM 751 N N . ARG A 1 94 ? 24.120 2.445 -36.104 1.00 91.31 94 ARG A N 1
ATOM 752 C CA . ARG A 1 94 ? 24.202 2.462 -34.625 1.00 91.31 94 ARG A CA 1
ATOM 753 C C . ARG A 1 94 ? 23.193 3.413 -33.987 1.00 91.31 94 ARG A C 1
ATOM 755 O O . ARG A 1 94 ? 23.027 3.373 -32.780 1.00 91.31 94 ARG A O 1
ATOM 762 N N . THR A 1 95 ? 22.573 4.277 -34.781 1.00 95.69 95 THR A N 1
ATOM 763 C CA . THR A 1 95 ? 21.660 5.307 -34.294 1.00 95.69 95 THR A CA 1
ATOM 764 C C . THR A 1 95 ? 20.278 4.711 -34.100 1.00 95.69 95 THR A C 1
ATOM 766 O O . THR A 1 95 ? 19.781 4.041 -35.010 1.00 95.69 95 THR A O 1
ATOM 769 N N . ILE A 1 96 ? 19.694 4.962 -32.935 1.00 95.38 96 ILE A N 1
ATOM 770 C CA . ILE A 1 96 ? 18.313 4.627 -32.598 1.00 95.38 96 ILE A CA 1
ATOM 771 C C . ILE A 1 96 ? 17.422 5.725 -33.179 1.00 95.38 96 ILE A C 1
ATOM 773 O O . ILE A 1 96 ? 17.803 6.897 -33.199 1.00 95.38 96 ILE A O 1
ATOM 777 N N . ARG A 1 97 ? 16.275 5.322 -33.709 1.00 94.88 97 ARG A N 1
ATOM 778 C CA . ARG A 1 97 ? 15.244 6.177 -34.292 1.00 94.88 97 ARG A CA 1
ATOM 779 C C . ARG A 1 97 ? 14.006 6.082 -33.402 1.00 94.88 97 ARG A C 1
ATOM 781 O O . ARG A 1 97 ? 13.225 5.153 -33.613 1.00 94.88 97 ARG A O 1
ATOM 788 N N . PRO A 1 98 ? 13.870 6.954 -32.382 1.00 93.62 98 PRO A N 1
ATOM 789 C CA . PRO A 1 98 ? 12.756 6.891 -31.436 1.00 93.62 98 PRO A CA 1
ATOM 790 C C . PRO A 1 98 ? 11.388 6.935 -32.127 1.00 93.62 98 PRO A C 1
ATOM 792 O O . PRO A 1 98 ? 10.468 6.250 -31.704 1.00 93.62 98 PRO A O 1
ATOM 795 N N . GLU A 1 99 ? 11.282 7.639 -33.259 1.00 93.44 99 GLU A N 1
ATOM 796 C CA . GLU A 1 99 ? 10.065 7.737 -34.072 1.00 93.44 99 GLU A CA 1
ATOM 797 C C . GLU A 1 99 ? 9.604 6.416 -34.711 1.00 93.44 99 GLU A C 1
ATOM 799 O O . GLU A 1 99 ? 8.511 6.355 -35.264 1.00 93.44 99 GLU A O 1
ATOM 804 N N . LEU A 1 100 ? 10.445 5.377 -34.693 1.00 94.44 100 LEU A N 1
ATOM 805 C CA . LEU A 1 100 ? 10.136 4.052 -35.241 1.00 94.44 100 LEU A CA 1
ATOM 806 C C . LEU A 1 100 ? 9.944 2.987 -34.157 1.00 94.44 100 LEU A C 1
ATOM 808 O O . LEU A 1 100 ? 9.912 1.795 -34.478 1.00 94.44 100 LEU A O 1
ATOM 812 N N . LEU A 1 101 ? 9.877 3.390 -32.889 1.00 93.44 101 LEU A N 1
ATOM 813 C CA . LEU A 1 101 ? 9.458 2.499 -31.815 1.00 93.44 101 LEU A CA 1
ATOM 814 C C . LEU A 1 101 ? 7.947 2.226 -31.938 1.00 93.44 101 LEU A C 1
ATOM 816 O O . LEU A 1 101 ? 7.205 3.095 -32.395 1.00 93.44 101 LEU A O 1
ATOM 820 N N . PRO A 1 102 ? 7.477 1.020 -31.571 1.00 91.38 102 PRO A N 1
ATOM 821 C CA . PRO A 1 102 ? 6.068 0.643 -31.713 1.00 91.38 102 PRO A CA 1
ATOM 822 C C . PRO A 1 102 ? 5.150 1.284 -30.659 1.00 91.38 102 PRO A C 1
ATOM 824 O O . PRO A 1 102 ? 3.943 1.076 -30.693 1.00 91.38 102 PRO A O 1
ATOM 827 N N . TYR A 1 103 ? 5.712 2.063 -29.739 1.00 90.69 103 TYR A N 1
ATOM 828 C CA . TYR A 1 103 ? 5.017 2.762 -28.667 1.00 90.69 103 TYR A CA 1
ATOM 829 C C . TYR A 1 103 ? 5.452 4.229 -28.636 1.00 90.69 103 TYR A C 1
ATOM 831 O O . TYR A 1 103 ? 6.515 4.595 -29.146 1.00 90.69 103 TYR A O 1
ATOM 839 N N . PHE A 1 104 ? 4.620 5.074 -28.030 1.00 90.12 104 PHE A N 1
ATOM 840 C CA . PHE A 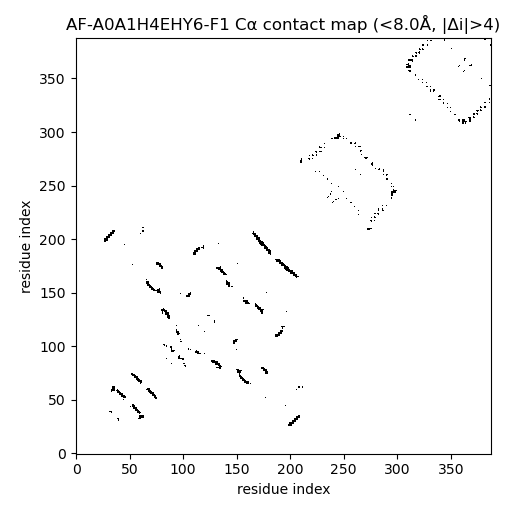1 104 ? 4.939 6.484 -27.860 1.00 90.12 104 PHE A CA 1
ATOM 841 C C . PHE A 1 104 ? 6.088 6.660 -26.862 1.00 90.12 104 PHE A C 1
ATOM 843 O O . PHE A 1 104 ? 6.098 6.053 -25.793 1.00 90.12 104 PHE A O 1
ATOM 850 N N . VAL A 1 105 ? 7.054 7.504 -27.216 1.00 91.88 105 VAL A N 1
ATOM 851 C CA . VAL A 1 105 ? 8.132 7.913 -26.322 1.00 91.88 105 VAL A CA 1
ATOM 852 C C . VAL A 1 105 ? 8.400 9.402 -26.491 1.00 91.88 105 VAL A C 1
ATOM 854 O O . VAL A 1 105 ? 8.465 9.918 -27.609 1.00 91.88 105 VAL A O 1
ATOM 857 N N . THR A 1 106 ? 8.591 10.092 -25.377 1.00 92.38 106 THR A N 1
ATOM 858 C CA . THR A 1 106 ? 8.967 11.501 -25.322 1.00 92.38 106 THR A CA 1
ATOM 859 C C . THR A 1 106 ? 10.475 11.645 -25.517 1.00 92.38 106 THR A C 1
ATOM 861 O O . THR A 1 106 ? 11.280 10.993 -24.849 1.00 92.38 106 THR A O 1
ATOM 864 N N . TYR A 1 107 ? 10.888 12.502 -26.452 1.00 92.06 107 TYR A N 1
ATOM 865 C CA . TYR A 1 107 ? 12.298 12.800 -26.711 1.00 92.06 107 TYR A CA 1
ATOM 866 C C . TYR A 1 107 ? 12.465 14.156 -27.408 1.00 92.06 107 TYR A C 1
ATOM 868 O O . TYR A 1 107 ? 11.578 14.596 -28.144 1.00 92.06 107 TYR A O 1
ATOM 876 N N . ASP A 1 108 ? 13.622 14.804 -27.234 1.00 90.50 108 ASP A N 1
ATOM 877 C CA . ASP A 1 108 ? 13.992 15.955 -28.062 1.00 90.50 108 ASP A CA 1
ATOM 878 C C . ASP A 1 108 ? 14.497 15.461 -29.427 1.00 90.50 108 ASP A C 1
ATOM 880 O O . ASP A 1 108 ? 15.448 14.684 -29.535 1.00 90.50 108 ASP A O 1
ATOM 884 N N . LYS A 1 109 ? 13.880 15.946 -30.508 1.00 89.25 109 LYS A N 1
ATOM 885 C CA . LYS A 1 109 ? 14.258 15.617 -31.893 1.00 89.25 109 LYS A CA 1
ATOM 886 C C . LYS A 1 109 ? 15.692 16.032 -32.250 1.00 89.25 109 LYS A C 1
ATOM 888 O O . LYS A 1 109 ? 16.229 15.550 -33.250 1.00 89.25 109 LYS A O 1
ATOM 893 N N . LYS A 1 110 ? 16.305 16.948 -31.494 1.00 90.00 110 LYS A N 1
ATOM 894 C CA . LYS A 1 110 ? 17.706 17.367 -31.672 1.00 90.00 110 LYS A CA 1
ATOM 895 C C . LYS A 1 110 ? 18.695 16.360 -31.088 1.00 90.00 110 LYS A C 1
ATOM 897 O O . LYS A 1 110 ? 19.854 16.337 -31.530 1.00 90.00 110 LYS A O 1
ATOM 902 N N . ASP A 1 111 ? 18.248 15.533 -30.150 1.00 91.94 111 ASP A N 1
ATOM 903 C CA . ASP A 1 111 ? 19.096 14.587 -29.444 1.00 91.94 111 ASP A CA 1
ATOM 904 C C . ASP A 1 111 ? 19.418 13.371 -30.305 1.00 91.94 111 ASP A C 1
ATOM 906 O O . ASP A 1 111 ? 18.695 12.985 -31.229 1.00 91.94 111 ASP A O 1
ATOM 910 N N . LYS A 1 112 ? 20.579 12.771 -30.038 1.00 93.75 112 LYS A N 1
ATOM 911 C CA . LYS A 1 112 ? 21.045 11.595 -30.776 1.00 93.75 112 LYS A CA 1
ATOM 912 C C . LYS A 1 112 ? 21.261 10.429 -29.837 1.00 93.75 112 LYS A C 1
ATOM 914 O O . LYS A 1 112 ? 22.206 10.443 -29.060 1.00 93.75 112 LYS A O 1
ATOM 919 N N . PHE A 1 113 ? 20.475 9.384 -30.040 1.00 95.44 113 PHE A N 1
ATOM 920 C CA . PHE A 1 113 ? 20.549 8.128 -29.303 1.00 95.44 113 PHE A CA 1
ATOM 921 C C . PHE A 1 113 ? 21.299 7.084 -30.129 1.00 95.44 113 PHE A C 1
ATOM 923 O O . PHE A 1 113 ? 21.032 6.910 -31.326 1.00 95.44 113 PHE A O 1
ATOM 930 N N . ARG A 1 114 ? 22.294 6.416 -29.543 1.00 96.19 114 ARG A N 1
ATOM 931 C CA . ARG A 1 114 ? 23.133 5.446 -30.261 1.00 96.19 114 ARG A CA 1
ATOM 932 C C . ARG A 1 114 ? 23.485 4.252 -29.394 1.00 96.19 114 ARG A C 1
ATOM 934 O O . ARG A 1 114 ? 23.740 4.396 -28.213 1.00 96.19 114 ARG A O 1
ATOM 941 N N . PHE A 1 115 ? 23.630 3.094 -30.019 1.00 95.62 115 PHE A N 1
ATOM 942 C CA . PHE A 1 115 ? 24.326 1.967 -29.411 1.00 95.62 115 PHE A CA 1
ATOM 943 C C . PHE A 1 115 ? 25.837 2.159 -29.502 1.00 95.62 115 PHE A C 1
ATOM 945 O O . PHE A 1 115 ? 26.363 2.497 -30.580 1.00 95.62 115 PHE A O 1
ATOM 952 N N . SER A 1 116 ? 26.538 1.862 -28.408 1.00 95.19 116 SER A N 1
ATOM 953 C CA . SER A 1 116 ? 27.994 1.850 -28.416 1.00 95.19 116 SER A CA 1
ATOM 954 C C . SER A 1 116 ? 28.548 0.810 -29.379 1.00 95.19 116 SER A C 1
ATOM 956 O O . SER A 1 116 ? 27.870 -0.146 -29.766 1.00 95.19 116 SER A O 1
ATOM 958 N N . LYS A 1 117 ? 29.789 1.004 -29.846 1.00 92.62 117 LYS A N 1
ATOM 959 C CA . LYS A 1 117 ? 30.424 -0.001 -30.721 1.00 92.62 117 LYS A CA 1
ATOM 960 C C . LYS A 1 117 ? 30.533 -1.349 -30.015 1.00 92.62 117 LYS A C 1
ATOM 962 O O . LYS A 1 117 ? 30.288 -2.367 -30.658 1.00 92.62 117 LYS A O 1
ATOM 967 N N . LEU A 1 11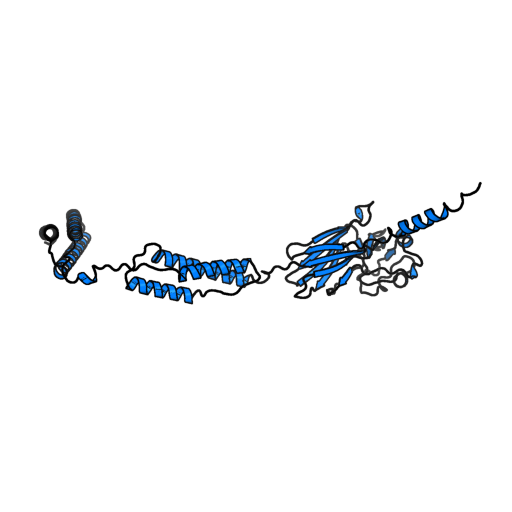8 ? 30.903 -1.328 -28.735 1.00 90.69 118 LEU A N 1
ATOM 968 C CA . LEU A 1 118 ? 31.097 -2.521 -27.919 1.00 90.69 118 LEU A CA 1
ATOM 969 C C . LEU A 1 118 ? 29.763 -3.227 -27.682 1.00 90.69 118 LEU A C 1
ATOM 971 O O . LEU A 1 118 ? 29.627 -4.380 -28.078 1.00 90.69 118 LEU A O 1
ATOM 975 N N . PHE A 1 119 ? 28.748 -2.507 -27.199 1.00 92.31 119 PHE A N 1
ATOM 976 C CA . PHE A 1 119 ? 27.416 -3.070 -26.975 1.00 92.31 119 PHE A CA 1
ATOM 9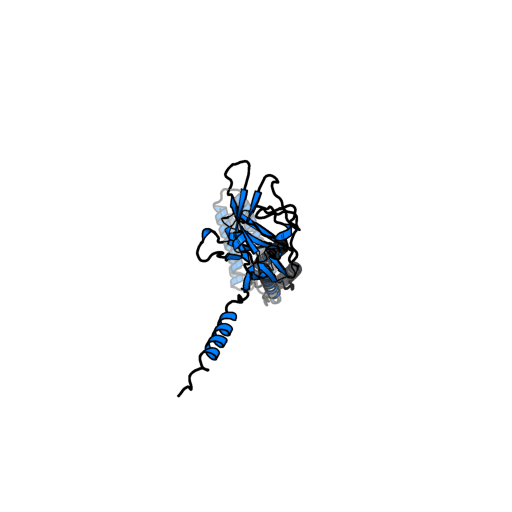77 C C . PHE A 1 119 ? 26.781 -3.587 -28.268 1.00 92.31 119 PHE A C 1
ATOM 979 O O . PHE A 1 119 ? 26.312 -4.715 -28.351 1.00 92.31 119 PHE A O 1
ATOM 986 N N . LYS A 1 120 ? 26.843 -2.822 -29.364 1.00 92.62 120 LYS A N 1
ATOM 987 C CA . LYS A 1 120 ? 26.356 -3.330 -30.654 1.00 92.62 120 LYS A CA 1
ATOM 988 C C . LYS A 1 120 ? 27.078 -4.619 -31.064 1.00 92.62 120 LYS A C 1
ATOM 990 O O . LYS A 1 120 ? 26.494 -5.447 -31.763 1.00 92.62 120 LYS A O 1
ATOM 995 N N . SER A 1 121 ? 28.353 -4.760 -30.710 1.00 90.94 121 SER A N 1
ATOM 996 C CA . SER A 1 121 ? 29.144 -5.935 -31.061 1.00 90.94 121 SER A CA 1
ATOM 997 C C . SER A 1 121 ? 28.786 -7.169 -30.246 1.00 90.94 121 SER A C 1
ATOM 999 O O . SER A 1 121 ? 28.888 -8.253 -30.813 1.00 90.94 121 SER A O 1
ATOM 1001 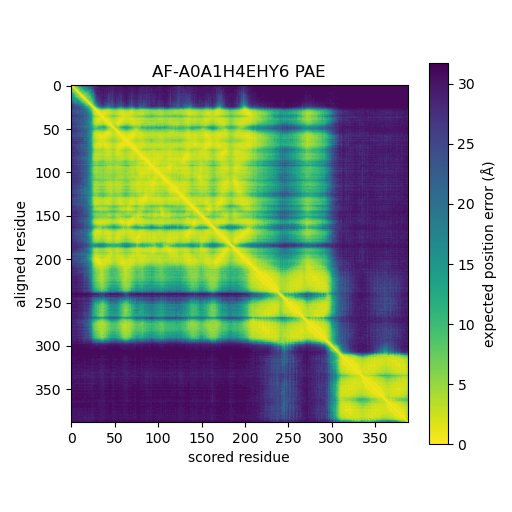N N . SER A 1 122 ? 28.293 -7.010 -29.013 1.00 90.19 122 SER A N 1
ATOM 1002 C CA . SER A 1 122 ? 27.812 -8.124 -28.186 1.00 90.19 122 SER A CA 1
ATOM 1003 C C . SER A 1 122 ? 26.458 -8.681 -28.635 1.00 90.19 122 SER A C 1
ATOM 1005 O O . SER A 1 122 ? 26.149 -9.827 -28.326 1.00 90.19 122 SER A O 1
ATOM 1007 N N . LEU A 1 123 ? 25.667 -7.924 -29.406 1.00 91.19 123 LEU A N 1
ATOM 1008 C CA . LEU A 1 123 ? 24.375 -8.409 -29.900 1.00 91.19 123 LEU A CA 1
ATOM 1009 C C . LEU A 1 123 ? 24.528 -9.613 -30.858 1.00 91.19 123 LEU A C 1
ATOM 1011 O O . LEU A 1 123 ? 25.306 -9.521 -31.822 1.00 91.19 123 LEU A O 1
ATOM 1015 N N . PRO A 1 124 ? 23.726 -10.684 -30.676 1.00 91.44 124 PRO A N 1
ATOM 1016 C CA . PRO A 1 124 ? 23.715 -11.867 -31.531 1.00 91.44 124 PRO A CA 1
ATOM 1017 C C . PRO A 1 124 ? 23.590 -11.569 -33.030 1.00 91.44 124 PRO A C 1
ATOM 1019 O O . PRO A 1 124 ? 22.875 -10.661 -33.470 1.00 91.44 124 PRO A O 1
ATOM 1022 N N . GLN A 1 125 ? 24.267 -12.381 -33.846 1.00 89.81 125 GLN A N 1
ATOM 1023 C CA . GLN A 1 125 ? 24.154 -12.337 -35.302 1.00 89.81 125 GLN A CA 1
ATOM 1024 C C . GLN A 1 125 ? 23.134 -13.371 -35.807 1.00 89.81 125 GLN A C 1
ATOM 1026 O O . GLN A 1 125 ? 23.120 -14.493 -35.314 1.00 89.81 125 GLN A O 1
ATOM 1031 N N . PRO A 1 126 ? 22.314 -13.043 -36.824 1.00 91.88 126 PRO A N 1
ATOM 1032 C CA . PRO A 1 126 ? 22.283 -11.773 -37.541 1.00 91.88 126 PRO A CA 1
ATOM 1033 C C . PRO A 1 126 ? 21.484 -10.701 -36.777 1.00 91.88 126 PRO A C 1
ATOM 1035 O O . PRO A 1 126 ? 20.271 -10.836 -36.613 1.00 91.88 126 PRO A O 1
ATOM 1038 N N . ARG A 1 127 ? 22.125 -9.568 -36.434 1.00 90.56 127 ARG A N 1
ATOM 1039 C CA . ARG A 1 127 ? 21.524 -8.500 -35.594 1.00 90.56 127 ARG A CA 1
ATOM 1040 C C . ARG A 1 127 ? 20.166 -8.010 -36.080 1.00 90.56 127 ARG A C 1
ATOM 1042 O O . ARG A 1 127 ? 19.321 -7.625 -35.292 1.00 90.56 127 ARG A O 1
ATOM 1049 N N . LYS A 1 128 ? 19.929 -8.044 -37.394 1.00 88.56 128 LYS A N 1
ATOM 1050 C CA . LYS A 1 128 ? 18.654 -7.634 -38.001 1.00 88.56 128 LYS A CA 1
ATOM 1051 C C . LYS A 1 128 ? 17.430 -8.404 -37.484 1.00 88.56 128 LYS A C 1
ATOM 1053 O O . LYS A 1 128 ? 16.321 -7.909 -37.660 1.00 88.56 128 LYS A O 1
ATOM 1058 N N . LYS A 1 129 ? 17.632 -9.607 -36.936 1.00 91.25 129 LYS A N 1
ATOM 1059 C CA . LYS A 1 129 ? 16.587 -10.464 -36.360 1.00 91.25 129 LYS A CA 1
ATOM 1060 C C . LYS A 1 129 ? 16.503 -10.362 -34.835 1.00 91.25 129 LYS A C 1
ATOM 1062 O O . LYS A 1 129 ? 15.584 -10.937 -34.273 1.00 91.25 129 LYS A O 1
ATOM 1067 N N . TYR A 1 130 ? 17.445 -9.672 -34.193 1.00 93.69 130 TYR A N 1
ATOM 1068 C CA . TYR A 1 130 ? 17.461 -9.530 -32.745 1.00 93.69 130 TYR A CA 1
ATOM 1069 C C . TYR A 1 130 ? 16.220 -8.763 -32.274 1.00 93.69 130 TYR A C 1
ATOM 1071 O O . TYR A 1 130 ? 15.833 -7.772 -32.906 1.00 93.69 130 TYR A O 1
ATOM 1079 N N . VAL A 1 131 ? 15.611 -9.245 -31.196 1.00 94.88 131 VAL A N 1
ATOM 1080 C CA . VAL A 1 131 ? 14.460 -8.644 -30.522 1.00 94.88 131 VAL A CA 1
ATOM 1081 C C . VAL A 1 131 ? 14.939 -8.221 -29.147 1.00 94.88 131 VAL A C 1
ATOM 1083 O O . VAL A 1 131 ? 15.561 -9.024 -28.460 1.00 94.88 131 VAL A O 1
ATOM 1086 N N . PHE A 1 132 ? 14.684 -6.968 -28.797 1.00 95.44 132 PHE A N 1
ATOM 1087 C CA . PHE A 1 132 ? 14.731 -6.541 -27.411 1.00 95.44 132 PHE A CA 1
ATOM 1088 C C . PHE A 1 132 ? 13.370 -6.802 -26.796 1.00 95.44 132 PHE A C 1
ATOM 1090 O O . PHE A 1 132 ? 12.361 -6.426 -27.399 1.00 95.44 132 PHE A O 1
ATOM 1097 N N . TYR A 1 133 ? 13.354 -7.461 -25.650 1.00 95.69 133 TYR A N 1
ATOM 1098 C CA . TYR A 1 133 ? 12.114 -7.760 -24.949 1.00 95.69 133 TYR A CA 1
ATOM 1099 C C . TYR A 1 133 ? 11.645 -6.539 -24.167 1.00 95.69 133 TYR A C 1
ATOM 1101 O O . TYR A 1 133 ? 12.457 -5.728 -23.712 1.00 95.69 133 TYR A O 1
ATOM 1109 N N . ARG A 1 134 ? 10.329 -6.398 -24.009 1.00 94.81 134 ARG A N 1
ATOM 1110 C CA . ARG A 1 134 ? 9.768 -5.417 -23.076 1.00 94.81 134 ARG A CA 1
ATOM 1111 C C . ARG A 1 134 ? 10.324 -5.641 -21.672 1.00 94.81 134 ARG A C 1
ATOM 1113 O O . ARG A 1 134 ? 10.477 -6.783 -21.267 1.00 94.81 134 ARG A O 1
ATOM 1120 N N . TRP A 1 135 ? 10.582 -4.585 -20.911 1.00 94.38 135 TRP A N 1
ATOM 1121 C CA . TRP A 1 135 ? 11.277 -4.705 -19.623 1.00 94.38 135 TRP A CA 1
ATOM 1122 C C . TRP A 1 135 ? 10.462 -5.362 -18.516 1.00 94.38 135 TRP A C 1
ATOM 1124 O O . TRP A 1 135 ? 11.057 -5.939 -17.609 1.00 94.38 135 TRP A O 1
ATOM 1134 N N . LEU A 1 136 ? 9.131 -5.277 -18.600 1.00 95.25 136 LEU A N 1
ATOM 1135 C CA . LEU A 1 136 ? 8.209 -6.012 -17.745 1.00 95.25 136 LEU A CA 1
ATOM 1136 C C . LEU A 1 136 ? 7.319 -6.917 -18.580 1.00 95.25 136 LEU A C 1
ATOM 1138 O O . LEU A 1 136 ? 6.552 -6.448 -19.424 1.00 95.25 136 LEU A O 1
ATOM 1142 N N . GLU A 1 137 ? 7.344 -8.199 -18.252 1.00 94.75 137 GLU A N 1
ATOM 1143 C CA . GLU A 1 137 ? 6.233 -9.099 -18.534 1.00 94.75 137 GLU A CA 1
ATOM 1144 C C . GLU A 1 137 ? 5.432 -9.299 -17.252 1.00 94.75 137 GLU A C 1
ATOM 1146 O O . GLU A 1 137 ? 5.973 -9.277 -16.146 1.00 94.75 137 GLU A O 1
ATOM 1151 N N . TYR A 1 138 ? 4.123 -9.448 -17.385 1.00 93.00 138 TYR A N 1
ATOM 1152 C CA . TYR A 1 138 ? 3.222 -9.531 -16.248 1.00 93.00 138 TYR A CA 1
ATOM 1153 C C . TYR A 1 138 ? 2.030 -10.423 -16.581 1.00 93.00 138 TYR A C 1
ATOM 1155 O O . TYR A 1 138 ? 1.613 -10.511 -17.737 1.00 93.00 138 TYR A O 1
ATOM 1163 N N . ASP A 1 139 ? 1.478 -11.075 -15.559 1.00 86.88 139 ASP A N 1
ATOM 1164 C CA . ASP A 1 139 ? 0.290 -11.924 -15.676 1.00 86.88 139 ASP A CA 1
ATOM 1165 C C . ASP A 1 139 ? -0.844 -11.395 -14.786 1.00 86.88 139 ASP A C 1
ATOM 1167 O O . ASP A 1 139 ? -0.615 -11.008 -13.639 1.00 86.88 139 ASP A O 1
ATOM 1171 N N . LYS A 1 140 ? -2.077 -11.398 -15.312 1.00 81.75 140 LYS A N 1
ATOM 1172 C CA . LYS A 1 140 ? -3.338 -11.057 -14.607 1.00 81.75 140 LYS A CA 1
ATOM 1173 C C . LYS A 1 140 ? -3.435 -9.665 -13.961 1.00 81.75 140 LYS A C 1
ATOM 1175 O O . LYS A 1 140 ? -4.373 -9.419 -13.202 1.00 81.75 140 LYS A O 1
ATOM 1180 N N . ILE A 1 141 ? -2.533 -8.748 -14.288 1.00 90.12 141 ILE A N 1
ATOM 1181 C CA . ILE A 1 141 ? -2.575 -7.342 -13.865 1.00 90.12 141 ILE A CA 1
ATOM 1182 C C . ILE A 1 141 ? -2.620 -6.431 -15.091 1.00 90.12 141 ILE A C 1
ATOM 1184 O O . ILE A 1 141 ? -2.178 -6.825 -16.171 1.00 90.12 141 ILE A O 1
ATOM 1188 N N . GLN A 1 142 ? -3.184 -5.234 -14.938 1.00 90.38 142 GLN A N 1
ATOM 1189 C CA . GLN A 1 142 ? -3.338 -4.283 -16.041 1.00 90.38 142 GLN A CA 1
ATOM 1190 C C . GLN A 1 142 ? -2.405 -3.091 -15.836 1.00 90.38 142 GLN A C 1
ATOM 1192 O O . GLN A 1 142 ? -2.469 -2.472 -14.775 1.00 90.38 142 GLN A O 1
ATOM 1197 N N . PRO A 1 143 ? -1.525 -2.754 -16.794 1.00 93.25 143 PRO A N 1
ATOM 1198 C CA . PRO A 1 143 ? -0.681 -1.576 -16.672 1.00 93.25 143 PRO A CA 1
ATOM 1199 C C . PRO A 1 143 ? -1.529 -0.306 -16.791 1.00 93.25 143 PRO A C 1
ATOM 1201 O O . PRO A 1 143 ? -2.361 -0.173 -17.689 1.00 93.25 143 PRO A O 1
ATOM 1204 N N . VAL A 1 144 ? -1.272 0.657 -15.914 1.00 92.81 144 VAL A N 1
ATOM 1205 C CA . VAL A 1 144 ? -1.801 2.015 -16.042 1.00 92.81 144 VAL A CA 1
ATOM 1206 C C . VAL A 1 144 ? -1.031 2.732 -17.162 1.00 92.81 144 VAL A C 1
ATOM 1208 O O . VAL A 1 144 ? 0.205 2.645 -17.193 1.00 92.81 144 VAL A O 1
ATOM 1211 N N . PRO A 1 145 ? -1.714 3.430 -18.091 1.00 88.44 145 PRO A N 1
ATOM 1212 C CA . PRO A 1 145 ? -1.051 4.256 -19.091 1.00 88.44 145 PRO A CA 1
ATOM 1213 C C . PRO A 1 145 ? -0.178 5.321 -18.430 1.00 88.44 145 PRO A C 1
ATOM 1215 O O . PRO A 1 145 ? -0.613 6.003 -17.506 1.00 88.44 145 PRO A O 1
ATOM 1218 N N . GLN A 1 146 ? 1.041 5.488 -18.928 1.00 84.56 146 GLN A N 1
ATOM 1219 C CA . GLN A 1 146 ? 1.962 6.506 -18.442 1.00 84.56 146 GLN A CA 1
ATOM 1220 C C . GLN A 1 146 ? 2.857 6.999 -19.570 1.00 84.56 146 GLN A C 1
ATOM 1222 O O . GLN A 1 146 ? 3.200 6.250 -20.489 1.00 84.56 146 GLN A O 1
ATOM 1227 N N . ASP A 1 147 ? 3.242 8.265 -19.474 1.00 83.62 147 ASP A N 1
ATOM 1228 C CA . ASP A 1 147 ? 4.200 8.855 -20.391 1.00 83.62 147 ASP A CA 1
ATOM 1229 C C . ASP A 1 147 ? 5.605 8.348 -20.072 1.00 83.62 147 ASP A C 1
ATOM 1231 O O . ASP A 1 147 ? 6.029 8.293 -18.918 1.00 83.62 147 ASP A O 1
ATOM 1235 N N . TYR A 1 148 ? 6.350 8.006 -21.117 1.00 86.50 148 TYR A N 1
ATOM 1236 C CA . TYR A 1 148 ? 7.725 7.542 -21.002 1.00 86.50 148 TYR A CA 1
ATOM 1237 C C . TYR A 1 148 ? 8.660 8.410 -21.829 1.00 86.50 148 TYR A C 1
ATOM 1239 O O . TYR A 1 148 ? 8.348 8.744 -22.972 1.00 86.50 148 TYR A O 1
ATOM 1247 N N . ALA A 1 149 ? 9.832 8.737 -21.285 1.00 89.38 149 ALA A N 1
ATOM 1248 C CA . ALA A 1 149 ? 10.880 9.451 -22.002 1.00 89.38 149 ALA A CA 1
ATOM 1249 C C . ALA A 1 149 ? 12.005 8.511 -22.465 1.00 89.38 149 ALA A C 1
ATOM 1251 O O . ALA A 1 149 ? 12.231 7.455 -21.890 1.00 89.38 149 ALA A O 1
ATOM 1252 N N . MET A 1 150 ? 12.766 8.900 -23.493 1.00 88.62 150 MET A N 1
ATOM 1253 C CA . MET A 1 150 ? 13.952 8.138 -23.932 1.00 88.62 150 MET A CA 1
ATOM 1254 C C . MET A 1 150 ? 15.082 8.116 -22.888 1.00 88.62 150 MET A C 1
ATOM 1256 O O . MET A 1 150 ? 15.929 7.228 -22.940 1.00 88.62 150 MET A O 1
ATOM 1260 N N . VAL A 1 151 ? 15.130 9.108 -21.996 1.00 86.44 151 VAL A N 1
ATOM 1261 C CA . VAL A 1 151 ? 16.170 9.306 -20.978 1.00 86.44 151 VAL A CA 1
ATOM 1262 C C . VAL A 1 151 ? 15.478 9.422 -19.631 1.00 86.44 151 VAL A C 1
ATOM 1264 O O . VAL A 1 151 ? 14.670 10.330 -19.458 1.00 86.44 151 VAL A O 1
ATOM 1267 N N . ASN A 1 152 ? 15.789 8.530 -18.692 1.00 86.12 152 ASN A N 1
ATOM 1268 C CA . ASN A 1 152 ? 15.196 8.565 -17.358 1.00 86.12 152 ASN A CA 1
ATOM 1269 C C . ASN A 1 152 ? 16.253 8.253 -16.303 1.00 86.12 152 ASN A C 1
ATOM 1271 O O . ASN A 1 152 ? 17.086 7.373 -16.511 1.00 86.12 152 ASN A O 1
ATOM 1275 N N . ASP A 1 153 ? 16.178 8.922 -15.157 1.00 80.19 153 ASP A N 1
ATOM 1276 C CA . ASP A 1 153 ? 17.002 8.589 -13.987 1.00 80.19 153 ASP A CA 1
ATOM 1277 C C . ASP A 1 153 ? 16.400 7.412 -13.196 1.00 80.19 153 ASP A C 1
ATOM 1279 O O . ASP A 1 153 ? 17.100 6.637 -12.548 1.00 80.19 153 ASP A O 1
ATOM 1283 N N . TYR A 1 154 ? 15.082 7.235 -13.293 1.00 89.69 154 TYR A N 1
ATOM 1284 C CA . TYR A 1 154 ? 14.345 6.092 -12.769 1.00 89.69 154 TYR A CA 1
ATOM 1285 C C . TYR A 1 154 ? 13.147 5.798 -13.674 1.00 89.69 154 TYR A C 1
ATOM 1287 O O . TYR A 1 154 ? 12.642 6.684 -14.361 1.00 89.69 154 TYR A O 1
ATOM 1295 N N . ILE A 1 155 ? 12.694 4.550 -13.693 1.00 92.75 155 ILE A N 1
ATOM 1296 C CA . ILE A 1 155 ? 11.566 4.099 -14.513 1.00 92.75 155 ILE A CA 1
ATOM 1297 C C . ILE A 1 155 ? 10.532 3.486 -13.589 1.00 92.75 155 ILE A C 1
ATOM 1299 O O . ILE A 1 155 ? 10.882 2.731 -12.687 1.00 92.75 155 ILE A O 1
ATOM 1303 N N . THR A 1 156 ? 9.260 3.785 -13.810 1.00 94.56 156 THR A N 1
ATOM 1304 C CA . THR A 1 156 ? 8.155 3.219 -13.037 1.00 94.56 156 THR A CA 1
ATOM 1305 C C . THR A 1 156 ? 7.145 2.561 -13.952 1.00 94.56 156 THR A C 1
ATOM 1307 O O . THR A 1 156 ? 6.992 2.973 -15.094 1.00 94.56 156 THR A O 1
ATOM 1310 N N . GLN A 1 157 ? 6.442 1.548 -13.459 1.00 95.31 157 GLN A N 1
ATOM 1311 C CA . GLN A 1 157 ? 5.180 1.083 -14.016 1.00 95.31 157 GLN A CA 1
ATOM 1312 C C . GLN A 1 157 ? 4.215 0.737 -12.906 1.00 95.31 157 GLN A C 1
ATOM 1314 O O . GLN A 1 157 ? 4.505 -0.083 -12.038 1.00 95.31 157 GLN A O 1
ATOM 1319 N N . THR A 1 158 ? 3.051 1.365 -12.982 1.00 96.75 158 THR A N 1
ATOM 1320 C CA . THR A 1 158 ? 1.938 1.126 -12.077 1.00 96.75 158 THR A CA 1
ATOM 1321 C C . THR A 1 158 ? 0.956 0.161 -12.716 1.00 96.75 158 THR A C 1
ATOM 1323 O O . THR A 1 158 ? 0.687 0.234 -13.913 1.00 96.75 158 THR A O 1
ATOM 1326 N N . PHE A 1 159 ? 0.426 -0.753 -11.920 1.00 95.69 159 PHE A N 1
ATOM 1327 C CA . PHE A 1 159 ? -0.510 -1.780 -12.331 1.00 95.69 159 PHE A CA 1
ATOM 1328 C C . PHE A 1 159 ? -1.760 -1.708 -11.469 1.00 95.69 159 PHE A C 1
ATOM 1330 O O . PHE A 1 159 ? -1.666 -1.644 -10.244 1.00 95.69 159 PHE A O 1
ATOM 1337 N N . GLU A 1 160 ? -2.926 -1.778 -12.095 1.00 94.31 160 GLU A N 1
ATOM 1338 C CA . GLU A 1 160 ? -4.177 -2.008 -11.387 1.00 94.31 160 GLU A CA 1
ATOM 1339 C C . GLU A 1 160 ? -4.258 -3.475 -10.965 1.00 94.31 160 GLU A C 1
ATOM 1341 O O . GLU A 1 160 ? -4.080 -4.396 -11.776 1.00 94.31 160 GLU A O 1
ATOM 1346 N N . ILE A 1 161 ? -4.533 -3.690 -9.680 1.00 91.25 161 ILE A N 1
ATOM 1347 C CA . ILE A 1 161 ? -4.702 -5.023 -9.107 1.00 91.25 161 ILE A CA 1
ATOM 1348 C C . ILE A 1 161 ? -6.198 -5.364 -9.085 1.00 91.25 161 ILE A C 1
ATOM 1350 O O . ILE A 1 161 ? -7.016 -4.529 -8.698 1.00 91.25 161 ILE A O 1
ATOM 1354 N N . PRO A 1 162 ? -6.620 -6.588 -9.450 1.00 86.31 162 PRO A N 1
ATOM 1355 C CA . PRO A 1 162 ? -8.005 -7.008 -9.248 1.00 86.31 162 PRO A CA 1
ATOM 1356 C C . PRO A 1 162 ? -8.426 -6.832 -7.779 1.00 86.31 162 PRO A C 1
ATOM 1358 O O . PRO A 1 162 ? -7.641 -7.117 -6.883 1.00 86.31 162 PRO A O 1
ATOM 1361 N N . LYS A 1 163 ? -9.672 -6.429 -7.491 1.00 77.38 163 LYS A N 1
ATOM 1362 C CA . LYS A 1 163 ? -10.124 -6.149 -6.103 1.00 77.38 163 LYS A CA 1
ATOM 1363 C C . LYS A 1 163 ? -9.887 -7.296 -5.103 1.00 77.38 163 LYS A C 1
ATOM 1365 O O . LYS A 1 163 ? -9.713 -7.048 -3.921 1.00 77.38 163 LYS A O 1
ATOM 1370 N N . LYS A 1 164 ? -9.891 -8.548 -5.575 1.00 76.94 164 LYS A N 1
ATOM 1371 C CA . LYS A 1 164 ? -9.594 -9.757 -4.777 1.00 76.94 164 LYS A CA 1
ATOM 1372 C C . LYS A 1 164 ? -8.224 -10.370 -5.093 1.00 76.94 164 LYS A C 1
ATOM 1374 O O . LYS A 1 164 ? -7.942 -11.491 -4.689 1.00 76.94 164 LYS A O 1
ATOM 1379 N N . GLY A 1 165 ? -7.406 -9.674 -5.875 1.00 78.19 165 GLY A N 1
ATOM 1380 C CA . GLY A 1 165 ? -6.058 -10.095 -6.217 1.00 78.19 165 GLY A CA 1
ATOM 1381 C C . GLY A 1 165 ? -5.172 -10.025 -4.982 1.00 78.19 165 GLY A C 1
ATOM 1382 O O . GLY A 1 165 ? -5.040 -8.963 -4.371 1.00 78.19 165 GLY A O 1
ATOM 1383 N N . THR A 1 166 ? -4.598 -11.170 -4.626 1.00 85.19 166 THR A N 1
ATOM 1384 C CA . THR A 1 166 ? -3.633 -11.333 -3.530 1.00 85.19 166 THR A CA 1
ATOM 1385 C C . THR A 1 166 ? -2.229 -11.617 -4.044 1.00 85.19 166 THR A C 1
ATOM 1387 O O . THR A 1 166 ? -1.283 -11.631 -3.265 1.00 85.19 166 THR A O 1
ATOM 1390 N N . GLU A 1 167 ? -2.082 -11.883 -5.341 1.00 90.56 167 GLU A N 1
ATOM 1391 C CA . GLU A 1 167 ? -0.813 -12.239 -5.961 1.00 90.56 167 GLU A CA 1
ATOM 1392 C C . GLU A 1 167 ? -0.705 -11.635 -7.361 1.00 90.56 167 GLU A C 1
ATOM 1394 O O . GLU A 1 167 ? -1.693 -11.559 -8.097 1.00 90.56 167 GLU A O 1
ATOM 1399 N N . ALA A 1 168 ? 0.509 -11.235 -7.727 1.00 91.94 168 ALA A N 1
ATOM 1400 C CA . ALA A 1 168 ? 0.883 -10.795 -9.062 1.00 91.94 168 ALA A CA 1
ATOM 1401 C C . ALA A 1 168 ? 2.216 -11.437 -9.462 1.00 91.94 168 ALA A C 1
ATOM 1403 O O . ALA A 1 168 ? 3.091 -11.650 -8.621 1.00 91.94 168 ALA A O 1
ATOM 1404 N N . VAL A 1 169 ? 2.385 -11.738 -10.750 1.00 93.00 169 VAL A N 1
ATOM 1405 C CA . VAL A 1 169 ? 3.658 -12.230 -11.289 1.00 93.00 169 VAL A CA 1
ATOM 1406 C C . VAL A 1 169 ? 4.211 -11.190 -12.241 1.00 93.00 169 VAL A C 1
ATOM 1408 O O . VAL A 1 169 ? 3.518 -10.774 -13.169 1.00 93.00 169 VAL A O 1
ATOM 1411 N N . ILE A 1 170 ? 5.451 -10.779 -11.991 1.00 95.12 170 ILE A N 1
ATOM 1412 C CA . ILE A 1 170 ? 6.155 -9.764 -12.769 1.00 95.12 170 ILE A CA 1
ATOM 1413 C C . ILE A 1 170 ? 7.534 -10.306 -13.118 1.00 95.12 170 ILE A C 1
ATOM 1415 O O . ILE A 1 170 ? 8.277 -10.725 -12.237 1.00 95.12 170 ILE A O 1
ATOM 1419 N N . GLN A 1 171 ? 7.891 -10.297 -14.393 1.00 95.56 171 GLN A N 1
ATOM 1420 C CA . GLN A 1 171 ? 9.207 -10.697 -14.870 1.00 95.56 171 GLN A CA 1
ATOM 1421 C C . GLN A 1 171 ? 9.955 -9.472 -15.379 1.00 95.56 171 GLN A C 1
ATOM 1423 O O . GLN A 1 171 ? 9.452 -8.739 -16.228 1.00 95.56 171 GLN A O 1
ATOM 1428 N N . LEU A 1 172 ? 11.167 -9.274 -14.869 1.00 95.38 172 LEU A N 1
ATOM 1429 C CA . LEU A 1 172 ? 12.092 -8.268 -15.366 1.00 95.38 172 LEU A CA 1
ATOM 1430 C C . LEU A 1 172 ? 12.878 -8.834 -16.549 1.00 95.38 172 LEU A C 1
ATOM 1432 O O . LEU A 1 172 ? 13.409 -9.943 -16.457 1.00 95.38 172 LEU A O 1
ATOM 1436 N N . ARG A 1 173 ? 12.989 -8.058 -17.625 1.00 95.19 173 ARG A N 1
ATOM 1437 C CA . ARG A 1 173 ? 13.694 -8.425 -18.862 1.00 95.19 173 ARG A CA 1
ATOM 1438 C C . ARG A 1 173 ? 14.775 -7.400 -19.209 1.00 95.19 173 ARG A C 1
ATOM 1440 O O . ARG A 1 173 ? 15.484 -6.940 -18.318 1.00 95.19 173 ARG A O 1
ATOM 1447 N N . ASP A 1 174 ? 14.917 -7.067 -20.491 1.00 94.44 174 ASP A N 1
ATOM 1448 C CA . ASP A 1 174 ? 15.956 -6.200 -21.028 1.00 94.44 174 ASP A CA 1
ATOM 1449 C C . ASP A 1 174 ? 15.986 -4.832 -20.334 1.00 94.44 174 ASP A C 1
ATOM 1451 O O . ASP A 1 174 ? 15.054 -4.028 -20.420 1.00 94.44 174 ASP A O 1
ATOM 1455 N N . VAL A 1 175 ? 17.128 -4.545 -19.714 1.00 94.00 175 VAL A N 1
ATOM 1456 C CA . VAL A 1 175 ? 17.467 -3.240 -19.141 1.00 94.00 175 VAL A CA 1
ATOM 1457 C C . VAL A 1 175 ? 18.713 -2.709 -19.825 1.00 94.00 175 VAL A C 1
ATOM 1459 O O . VAL A 1 175 ? 19.656 -3.459 -20.095 1.00 94.00 175 VAL A O 1
ATOM 1462 N N . MET A 1 176 ? 18.737 -1.404 -20.096 1.00 93.88 176 MET A N 1
ATOM 1463 C CA . MET A 1 176 ? 19.883 -0.736 -20.702 1.00 93.88 176 MET A CA 1
ATOM 1464 C C . MET A 1 176 ? 20.354 0.448 -19.880 1.00 93.88 176 MET A C 1
ATOM 1466 O O . MET A 1 176 ? 19.555 1.234 -19.372 1.00 93.88 176 MET A O 1
ATOM 1470 N N . LEU A 1 177 ? 21.676 0.597 -19.829 1.00 93.44 177 LEU A N 1
ATOM 1471 C CA . LEU A 1 177 ? 22.333 1.759 -19.251 1.00 93.44 177 LEU A CA 1
ATOM 1472 C C . LEU A 1 177 ? 22.804 2.684 -20.363 1.00 93.44 177 LEU A C 1
ATOM 1474 O O . LEU A 1 177 ? 23.385 2.254 -21.371 1.00 93.44 177 LEU A O 1
ATOM 1478 N N . MET A 1 178 ? 22.563 3.966 -20.152 1.00 92.94 178 MET A N 1
ATOM 1479 C CA . MET A 1 178 ? 22.819 5.019 -21.109 1.00 92.94 178 MET A CA 1
ATOM 1480 C C . MET A 1 178 ? 23.684 6.109 -20.487 1.00 92.94 178 MET A C 1
ATOM 1482 O O . MET A 1 178 ? 23.506 6.489 -19.334 1.00 92.94 178 MET A O 1
ATOM 1486 N N . ASP A 1 179 ? 24.604 6.635 -21.289 1.00 92.44 179 ASP A N 1
ATOM 1487 C CA . ASP A 1 179 ? 25.521 7.697 -20.884 1.00 92.44 179 ASP A CA 1
ATOM 1488 C C . ASP A 1 179 ? 25.326 8.940 -21.736 1.00 92.44 179 ASP A C 1
ATOM 1490 O O . ASP A 1 179 ? 25.137 8.847 -22.953 1.00 92.44 179 ASP A O 1
ATOM 1494 N N . ASP A 1 180 ? 25.435 10.111 -21.113 1.00 92.75 180 ASP A N 1
ATOM 1495 C CA . ASP A 1 180 ? 25.530 11.371 -21.835 1.00 92.75 180 ASP A CA 1
ATOM 1496 C C . ASP A 1 180 ? 26.986 11.556 -22.281 1.00 92.75 180 ASP A C 1
ATOM 1498 O O . ASP A 1 180 ? 27.880 11.845 -21.488 1.00 92.75 180 ASP A O 1
ATOM 1502 N N . VAL A 1 181 ? 27.227 11.388 -23.578 1.00 92.81 181 VAL A N 1
ATOM 1503 C CA . VAL A 1 181 ? 28.541 11.546 -24.221 1.00 92.81 181 VAL A CA 1
ATOM 1504 C C . VAL A 1 181 ? 28.637 12.866 -24.993 1.00 92.81 181 VAL A C 1
ATOM 1506 O O . VAL A 1 181 ? 29.379 13.003 -25.980 1.00 92.81 181 VAL A O 1
ATOM 1509 N N . SER A 1 182 ? 27.839 13.854 -24.593 1.00 90.56 182 SER A N 1
ATOM 1510 C CA . SER A 1 182 ? 27.799 15.171 -25.219 1.00 90.56 182 SER A CA 1
ATOM 1511 C C . SER A 1 182 ? 29.117 15.910 -25.078 1.00 90.56 182 SER A C 1
ATOM 1513 O O . SER A 1 182 ? 29.651 16.103 -23.995 1.00 90.56 182 SER A O 1
ATOM 1515 N N . LYS A 1 183 ? 29.616 16.408 -26.211 1.00 84.12 183 LYS A N 1
ATOM 1516 C CA . LYS A 1 183 ? 30.759 17.335 -26.246 1.00 84.12 183 LYS A CA 1
ATOM 1517 C C . LYS A 1 183 ? 30.334 18.804 -26.216 1.00 84.12 183 LYS A C 1
ATOM 1519 O O . LYS A 1 183 ? 31.179 19.680 -26.079 1.00 84.12 183 LYS A O 1
ATOM 1524 N N . HIS A 1 184 ? 29.044 19.077 -26.419 1.00 81.06 184 HIS A N 1
ATOM 1525 C CA . HIS A 1 184 ? 28.492 20.427 -26.501 1.00 81.06 184 HIS A CA 1
ATOM 1526 C C . HIS A 1 184 ? 27.153 20.494 -25.753 1.00 81.06 184 HIS A C 1
ATOM 1528 O O . HIS A 1 184 ? 26.343 19.585 -25.945 1.00 81.06 184 HIS A O 1
ATOM 1534 N N . PRO A 1 185 ? 26.868 21.574 -25.002 1.00 76.31 185 PRO A N 1
ATOM 1535 C CA . PRO A 1 185 ? 25.652 21.687 -24.188 1.00 76.31 185 PRO A CA 1
ATOM 1536 C C . PRO A 1 185 ? 24.344 21.596 -24.990 1.00 76.31 185 PRO A C 1
ATOM 1538 O O . PRO A 1 185 ? 23.375 21.001 -24.535 1.00 76.31 185 PRO A O 1
ATOM 1541 N N . ASN A 1 186 ? 24.335 22.135 -26.215 1.00 80.75 186 ASN A N 1
ATOM 1542 C CA . ASN A 1 186 ? 23.117 22.307 -27.026 1.00 80.75 186 ASN A CA 1
ATOM 1543 C C . ASN A 1 186 ? 22.822 21.136 -27.982 1.00 80.75 186 ASN A C 1
ATOM 1545 O O . ASN A 1 186 ? 21.962 21.253 -28.856 1.00 80.75 186 ASN A O 1
ATOM 1549 N N . LYS A 1 187 ? 23.599 20.048 -27.919 1.00 84.88 187 LYS A N 1
ATOM 1550 C CA . LYS A 1 1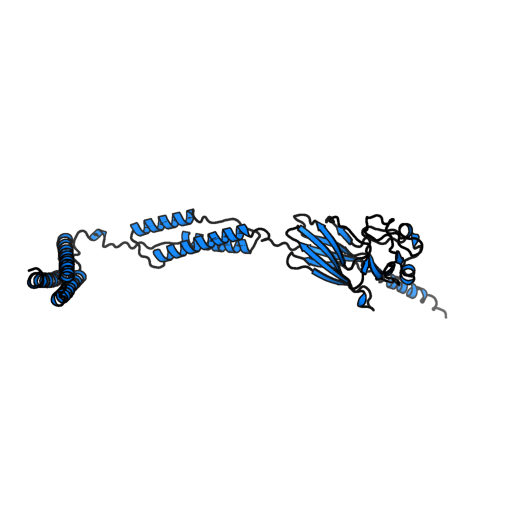87 ? 23.441 18.880 -28.800 1.00 84.88 187 LYS A CA 1
ATOM 1551 C C . LYS A 1 187 ? 23.671 17.618 -27.990 1.00 84.88 187 LYS A C 1
ATOM 1553 O O . LYS A 1 187 ? 24.793 17.090 -28.024 1.00 84.88 187 LYS A O 1
ATOM 1558 N N . ARG A 1 188 ? 22.631 17.151 -27.293 1.00 92.12 188 ARG A N 1
ATOM 1559 C CA . ARG A 1 188 ? 22.788 15.976 -26.449 1.00 92.12 188 ARG A CA 1
ATOM 1560 C C . ARG A 1 188 ? 23.015 14.728 -27.293 1.00 92.12 188 ARG A C 1
ATOM 1562 O O . ARG A 1 188 ? 22.444 14.540 -28.375 1.00 92.12 188 ARG A O 1
ATOM 1569 N N . LYS A 1 189 ? 23.953 13.902 -26.850 1.00 94.44 189 LYS A N 1
ATOM 1570 C CA . LYS A 1 189 ? 24.292 12.626 -27.470 1.00 94.44 189 LYS A CA 1
ATOM 1571 C C . LYS A 1 189 ? 24.315 11.583 -26.383 1.00 94.44 189 LYS A C 1
ATOM 1573 O O . LYS A 1 189 ? 25.187 11.620 -25.526 1.00 94.44 189 LYS A O 1
ATOM 1578 N N . TYR A 1 190 ? 23.410 10.634 -26.503 1.00 95.25 190 TYR A N 1
ATOM 1579 C CA . TYR A 1 190 ? 23.282 9.544 -25.568 1.00 95.25 190 TYR A CA 1
ATOM 1580 C C . TYR A 1 190 ? 23.783 8.251 -26.200 1.00 95.25 190 TYR A C 1
ATOM 1582 O O . TYR A 1 190 ? 23.467 7.939 -27.359 1.00 95.25 190 TYR A O 1
ATOM 1590 N N . GLU A 1 191 ? 24.593 7.509 -25.455 1.00 95.75 191 GLU A N 1
ATOM 1591 C CA . GLU A 1 191 ? 25.160 6.239 -25.889 1.00 95.75 191 GLU A CA 1
ATOM 1592 C C . GLU A 1 191 ? 24.748 5.125 -24.926 1.00 95.75 191 GLU A C 1
ATOM 1594 O O . GLU A 1 191 ? 25.073 5.160 -23.746 1.00 95.75 191 GLU A O 1
ATOM 1599 N N . ILE A 1 192 ? 24.032 4.125 -25.442 1.00 94.94 192 ILE A N 1
ATOM 1600 C CA . ILE A 1 192 ? 23.732 2.892 -24.716 1.00 94.94 192 ILE A CA 1
ATOM 1601 C C . ILE A 1 192 ? 25.005 2.054 -24.702 1.00 94.94 192 ILE A C 1
ATOM 1603 O O . ILE A 1 192 ? 25.442 1.535 -25.743 1.00 94.94 192 ILE A O 1
ATOM 1607 N N . SER A 1 193 ? 25.630 1.989 -23.533 1.00 91.12 193 SER A N 1
ATOM 1608 C CA . SER A 1 193 ? 26.943 1.378 -23.334 1.00 91.12 193 SER A CA 1
ATOM 1609 C C . SER A 1 193 ? 26.856 -0.044 -22.790 1.00 91.12 193 SER A C 1
ATOM 1611 O O . SER A 1 193 ? 27.768 -0.834 -23.046 1.00 91.12 193 SER A O 1
ATOM 1613 N N . PHE A 1 194 ? 25.747 -0.391 -22.137 1.00 91.69 194 PHE A N 1
ATOM 1614 C CA . PHE A 1 194 ? 25.507 -1.694 -21.531 1.00 91.69 194 PHE A CA 1
ATOM 1615 C C . PHE A 1 194 ? 24.024 -2.077 -21.622 1.00 91.69 194 PHE A C 1
ATOM 1617 O O . PHE A 1 194 ? 23.151 -1.211 -21.614 1.00 91.69 194 PHE A O 1
ATOM 1624 N N . GLY A 1 195 ? 23.746 -3.376 -21.687 1.00 91.38 195 GLY A N 1
ATOM 1625 C CA . GLY A 1 195 ? 22.393 -3.908 -21.596 1.00 91.38 195 GLY A CA 1
ATOM 1626 C C . GLY A 1 195 ? 22.402 -5.416 -21.392 1.00 91.38 195 GLY A C 1
ATOM 1627 O O . GLY A 1 195 ? 23.312 -6.100 -21.870 1.00 91.38 195 GLY A O 1
ATOM 1628 N N . VAL A 1 196 ? 21.410 -5.910 -20.662 1.00 91.75 196 VAL A N 1
ATOM 1629 C CA . VAL A 1 196 ? 21.294 -7.314 -20.257 1.00 91.75 196 VAL A CA 1
ATOM 1630 C C . VAL A 1 196 ? 19.819 -7.693 -20.125 1.00 91.75 196 VAL A C 1
ATOM 1632 O O . VAL A 1 196 ? 19.019 -6.869 -19.685 1.00 91.75 196 VAL A O 1
ATOM 1635 N N . ASP A 1 197 ? 19.475 -8.922 -20.510 1.00 92.81 197 ASP A N 1
ATOM 1636 C CA . ASP A 1 197 ? 18.188 -9.537 -20.169 1.00 92.81 197 ASP A CA 1
ATOM 1637 C C . ASP A 1 197 ? 18.297 -10.084 -18.747 1.00 92.81 197 ASP A C 1
ATOM 1639 O O . ASP A 1 197 ? 19.124 -10.963 -18.485 1.00 92.81 197 ASP A O 1
ATOM 1643 N N . LEU A 1 198 ? 17.525 -9.521 -17.820 1.00 91.75 198 LEU A N 1
ATOM 1644 C CA . LEU A 1 198 ? 17.557 -9.956 -16.428 1.00 91.75 198 LEU A CA 1
ATOM 1645 C C . LEU A 1 198 ? 16.973 -11.362 -16.258 1.00 91.75 198 LEU A C 1
ATOM 1647 O O . LEU A 1 198 ? 17.514 -12.146 -15.481 1.00 91.75 198 LEU A O 1
ATOM 1651 N N . ASP A 1 199 ? 15.890 -11.668 -16.974 1.00 92.56 199 ASP A N 1
ATOM 1652 C CA . ASP A 1 199 ? 15.109 -12.905 -16.854 1.00 92.56 199 ASP A CA 1
ATOM 1653 C C . ASP A 1 199 ? 14.807 -13.312 -15.388 1.00 92.56 199 ASP A C 1
ATOM 1655 O O . ASP A 1 199 ? 14.927 -14.475 -14.987 1.00 92.56 199 ASP A O 1
ATOM 1659 N N . ILE A 1 200 ? 14.437 -12.327 -14.553 1.00 93.44 200 ILE A N 1
ATOM 1660 C CA . ILE A 1 200 ? 14.108 -12.524 -13.128 1.00 93.44 200 ILE A CA 1
ATOM 1661 C C . ILE A 1 200 ? 12.597 -12.460 -12.942 1.00 93.44 200 ILE A C 1
ATOM 1663 O O . ILE A 1 200 ? 11.970 -11.457 -13.270 1.00 93.44 200 ILE A O 1
ATOM 1667 N N . PHE A 1 201 ? 12.025 -13.497 -12.339 1.00 94.75 201 PHE A N 1
ATOM 1668 C CA . PHE A 1 201 ? 10.610 -13.584 -12.001 1.00 94.75 201 PHE A CA 1
ATOM 1669 C C . PHE A 1 201 ? 10.378 -13.198 -10.542 1.00 94.75 201 PHE A C 1
ATOM 1671 O O . PHE A 1 201 ? 10.972 -13.780 -9.637 1.00 94.75 201 PHE A O 1
ATOM 1678 N N . TYR A 1 202 ? 9.447 -12.283 -10.309 1.00 95.75 202 TYR A N 1
ATOM 1679 C CA . TYR A 1 202 ? 8.929 -11.928 -8.997 1.00 95.75 202 TYR A CA 1
ATOM 1680 C C . TYR A 1 202 ? 7.512 -12.466 -8.845 1.00 95.75 202 TYR A C 1
ATOM 1682 O O . TYR A 1 202 ? 6.626 -12.139 -9.637 1.00 95.75 202 TYR A O 1
ATOM 1690 N N . ARG A 1 203 ? 7.291 -13.274 -7.807 1.00 95.06 203 ARG A N 1
ATOM 1691 C CA . ARG A 1 203 ? 5.949 -13.611 -7.325 1.00 95.06 203 ARG A CA 1
ATOM 1692 C C . ARG A 1 203 ? 5.650 -12.691 -6.152 1.00 95.06 203 ARG A C 1
ATOM 1694 O O . ARG A 1 203 ? 6.224 -12.826 -5.072 1.00 95.06 203 ARG A O 1
ATOM 1701 N N . VAL A 1 204 ? 4.806 -11.705 -6.414 1.00 95.19 204 VAL A N 1
ATOM 1702 C CA . VAL A 1 204 ? 4.476 -10.625 -5.492 1.00 95.19 204 VAL A CA 1
ATOM 1703 C C . VAL A 1 204 ? 3.203 -10.996 -4.753 1.00 95.19 204 VAL A C 1
ATOM 1705 O O . VAL A 1 204 ? 2.121 -10.964 -5.336 1.00 95.19 204 VAL A O 1
ATOM 1708 N N . LYS A 1 205 ? 3.322 -11.341 -3.473 1.00 95.50 205 LYS A N 1
ATOM 1709 C CA . LYS A 1 205 ? 2.178 -11.509 -2.579 1.00 95.50 205 LYS A CA 1
ATOM 1710 C C . LYS A 1 205 ? 1.780 -10.151 -2.005 1.00 95.50 205 LYS A C 1
ATOM 1712 O O . LYS A 1 205 ? 2.619 -9.445 -1.451 1.00 95.50 205 LYS A O 1
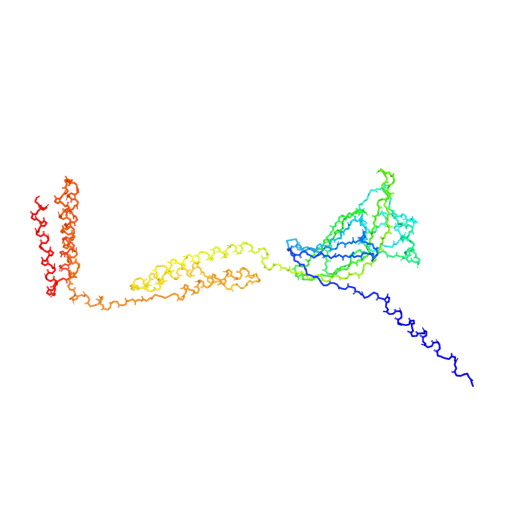ATOM 1717 N N . ILE A 1 206 ? 0.510 -9.797 -2.139 1.00 94.19 206 ILE A N 1
ATOM 1718 C CA . ILE A 1 206 ? -0.059 -8.542 -1.651 1.00 94.19 206 ILE A CA 1
ATOM 1719 C C . ILE A 1 206 ? -0.753 -8.831 -0.324 1.00 94.19 206 ILE A C 1
ATOM 1721 O O . ILE A 1 206 ? -1.753 -9.550 -0.273 1.00 94.19 206 ILE A O 1
ATOM 1725 N N . GLU A 1 207 ? -0.193 -8.288 0.749 1.00 92.75 207 GLU A N 1
ATOM 1726 C CA . GLU A 1 207 ? -0.764 -8.334 2.087 1.00 92.75 207 GLU A CA 1
ATOM 1727 C C . GLU A 1 207 ? -1.594 -7.070 2.305 1.00 92.75 207 GLU A C 1
ATOM 1729 O O . GLU A 1 207 ? -1.064 -5.961 2.389 1.00 92.75 207 GLU A O 1
ATOM 1734 N N . ARG A 1 208 ? -2.916 -7.254 2.325 1.00 90.19 208 ARG A N 1
ATOM 1735 C CA . ARG A 1 208 ? -3.878 -6.167 2.500 1.00 90.19 208 ARG A CA 1
ATOM 1736 C C . ARG A 1 208 ? -4.135 -5.913 3.969 1.00 90.19 208 ARG A C 1
ATOM 1738 O O . ARG A 1 208 ? -4.189 -6.859 4.756 1.00 90.19 208 ARG A O 1
ATOM 1745 N N . ASN A 1 209 ? -4.362 -4.654 4.320 1.00 89.44 209 ASN A N 1
ATOM 1746 C CA . ASN A 1 209 ? -4.781 -4.315 5.673 1.00 89.44 209 ASN A CA 1
ATOM 1747 C C . ASN A 1 209 ? -6.296 -4.577 5.836 1.00 89.44 209 ASN A C 1
ATOM 1749 O O . ASN A 1 209 ? -7.094 -3.863 5.227 1.00 89.44 209 ASN A O 1
ATOM 1753 N N . PRO A 1 210 ? -6.724 -5.549 6.668 1.00 88.94 210 PRO A N 1
ATOM 1754 C CA . PRO A 1 210 ? -8.145 -5.852 6.868 1.00 88.94 210 PRO A CA 1
ATOM 1755 C C . PRO A 1 210 ? -8.912 -4.728 7.582 1.00 88.94 210 PRO A C 1
ATOM 1757 O O . PRO A 1 210 ? -10.139 -4.717 7.563 1.00 88.94 210 PRO A O 1
ATOM 1760 N N . CYS A 1 211 ? -8.203 -3.790 8.213 1.00 89.69 211 CYS A N 1
ATOM 1761 C CA . CYS A 1 211 ? -8.770 -2.610 8.860 1.00 89.69 211 CYS A CA 1
ATOM 1762 C C . CYS A 1 211 ? -8.813 -1.378 7.943 1.00 89.69 211 CYS A C 1
ATOM 1764 O O . CYS A 1 211 ? -9.275 -0.319 8.365 1.00 89.69 211 CYS A O 1
ATOM 1766 N N . PHE A 1 212 ? -8.332 -1.484 6.698 1.00 89.06 212 PHE A N 1
ATOM 1767 C CA . PHE A 1 212 ? -8.285 -0.348 5.783 1.00 89.06 212 PHE A CA 1
ATOM 1768 C C . PHE A 1 212 ? -9.687 0.207 5.495 1.00 89.06 212 PHE A C 1
ATOM 1770 O O . PHE A 1 212 ? -10.585 -0.526 5.083 1.00 89.06 212 PHE A O 1
ATOM 1777 N N . GLY A 1 213 ? -9.863 1.516 5.696 1.00 87.00 213 GLY A N 1
ATOM 1778 C CA . GLY A 1 213 ? -11.136 2.205 5.473 1.00 87.00 213 GLY A CA 1
ATOM 1779 C C . GLY A 1 213 ? -12.189 1.988 6.564 1.00 87.00 213 GLY A C 1
ATOM 1780 O O . GLY A 1 213 ? -13.312 2.455 6.401 1.00 87.00 213 GLY A O 1
ATOM 1781 N N . LEU A 1 214 ? -11.850 1.316 7.672 1.00 91.06 214 LEU A N 1
ATOM 1782 C CA . LEU A 1 214 ? -12.748 1.109 8.818 1.00 91.06 214 LEU A CA 1
ATOM 1783 C C . LEU A 1 214 ? -12.531 2.133 9.944 1.00 91.06 214 LEU A C 1
ATOM 1785 O O . LEU A 1 214 ? -12.972 1.914 11.071 1.00 91.06 214 LEU A O 1
ATOM 1789 N N . ASP A 1 215 ? -11.862 3.253 9.664 1.00 91.31 215 ASP A N 1
ATOM 1790 C CA . ASP A 1 215 ? -11.529 4.269 10.670 1.00 91.31 215 ASP A CA 1
ATOM 1791 C C . ASP A 1 215 ? -12.775 4.836 11.367 1.00 91.31 215 ASP A C 1
ATOM 1793 O O . ASP A 1 215 ? -12.799 4.980 12.591 1.00 91.31 215 ASP A O 1
ATOM 1797 N N . GLU A 1 216 ? -13.841 5.107 10.609 1.00 92.56 216 GLU A N 1
ATOM 1798 C CA . GLU A 1 216 ? -15.107 5.608 11.159 1.00 92.56 216 GLU A CA 1
ATOM 1799 C C . GLU A 1 216 ? -15.817 4.554 12.019 1.00 92.56 216 GLU A C 1
ATOM 1801 O O . GLU A 1 216 ? -16.302 4.863 13.112 1.00 92.56 216 GLU A O 1
ATOM 1806 N N . ASP A 1 217 ? -15.832 3.297 11.570 1.00 92.25 217 ASP A N 1
ATOM 1807 C CA . ASP A 1 217 ? -16.422 2.185 12.318 1.00 92.25 217 ASP A CA 1
ATOM 1808 C C . ASP A 1 217 ? -15.667 1.929 13.627 1.00 92.25 217 ASP A C 1
ATOM 1810 O O . ASP A 1 217 ? -16.291 1.716 14.670 1.00 92.25 217 ASP A O 1
ATOM 1814 N N . MET A 1 218 ? -14.333 2.016 13.604 1.00 92.69 218 MET A N 1
ATOM 1815 C CA . MET A 1 218 ? -13.489 1.922 14.798 1.00 92.69 218 MET A CA 1
ATOM 1816 C C . MET A 1 218 ? -13.763 3.066 15.774 1.00 92.69 218 MET A C 1
ATOM 1818 O O . MET A 1 218 ? -13.960 2.811 16.962 1.00 92.69 218 MET A O 1
ATOM 1822 N N . GLN A 1 219 ? -13.854 4.311 15.299 1.00 94.12 219 GLN A N 1
ATOM 1823 C CA . GLN A 1 219 ? -14.191 5.456 16.154 1.00 94.12 219 GLN A CA 1
ATOM 1824 C C . GLN A 1 219 ? -15.592 5.322 16.766 1.00 94.12 219 GLN A C 1
ATOM 1826 O O . GLN A 1 219 ? -15.779 5.561 17.962 1.00 94.12 219 GLN A O 1
ATOM 1831 N N . SER A 1 220 ? -16.572 4.890 15.972 1.00 93.50 220 SER A N 1
ATOM 1832 C CA . SER A 1 220 ? -17.944 4.641 16.424 1.00 93.50 220 SER A CA 1
ATOM 1833 C C . SER A 1 220 ? -18.009 3.520 17.469 1.00 93.50 220 SER A C 1
ATOM 1835 O O . SER A 1 220 ? -18.648 3.667 18.517 1.00 93.50 220 SER A O 1
ATOM 1837 N N . ALA A 1 221 ? -17.306 2.409 17.231 1.00 94.12 221 ALA A N 1
ATOM 1838 C CA . ALA A 1 221 ? -17.209 1.300 18.175 1.00 94.12 221 ALA A CA 1
ATOM 1839 C C . ALA A 1 221 ? -16.504 1.720 19.475 1.00 94.12 221 ALA A C 1
ATOM 1841 O O . ALA A 1 221 ? -16.975 1.376 20.561 1.00 94.12 221 ALA A O 1
ATOM 1842 N N . GLN A 1 222 ? -15.441 2.523 19.385 1.00 95.44 222 GLN A N 1
ATOM 1843 C CA . GLN A 1 222 ? -14.716 3.038 20.545 1.00 95.44 222 GLN A CA 1
ATOM 1844 C C . GLN A 1 222 ? -15.591 3.972 21.393 1.00 95.44 222 GLN A C 1
ATOM 1846 O O . GLN A 1 222 ? -15.646 3.831 22.615 1.00 95.44 222 GLN A O 1
ATOM 1851 N N . ALA A 1 223 ? -16.349 4.872 20.762 1.00 94.56 223 ALA A N 1
ATOM 1852 C CA . ALA A 1 223 ? -17.292 5.738 21.467 1.00 94.56 223 ALA A CA 1
ATOM 1853 C C . ALA A 1 223 ? -18.391 4.929 22.184 1.00 94.56 223 ALA A C 1
ATOM 1855 O O . ALA A 1 223 ? -18.763 5.239 23.321 1.00 94.56 223 ALA A O 1
ATOM 1856 N N . ALA A 1 224 ? -18.887 3.858 21.552 1.00 93.88 224 ALA A N 1
ATOM 1857 C CA . ALA A 1 224 ? -19.844 2.945 22.174 1.00 93.88 224 ALA A CA 1
ATOM 1858 C C . ALA A 1 224 ? -19.231 2.191 23.370 1.00 93.88 224 ALA A C 1
ATOM 1860 O O . ALA A 1 224 ? -19.886 2.070 24.411 1.00 93.88 224 ALA A O 1
ATOM 1861 N N . LEU A 1 225 ? -17.978 1.734 23.251 1.00 95.56 225 LEU A N 1
ATOM 1862 C CA . LEU A 1 225 ? -17.212 1.109 24.334 1.00 95.56 225 LEU A CA 1
ATOM 1863 C C . LEU A 1 225 ? -17.037 2.060 25.527 1.00 95.56 225 LEU A C 1
ATOM 1865 O O . LEU A 1 225 ? -17.298 1.682 26.672 1.00 95.56 225 LEU A O 1
ATOM 1869 N N . ASP A 1 226 ? -16.670 3.313 25.279 1.00 93.94 226 ASP A N 1
ATOM 1870 C CA . ASP A 1 226 ? -16.517 4.311 26.339 1.00 93.94 226 ASP A CA 1
ATOM 1871 C C . ASP A 1 226 ? -17.859 4.625 27.020 1.00 93.94 226 ASP A C 1
ATOM 1873 O O . ASP A 1 226 ? -17.939 4.728 28.254 1.00 93.94 226 ASP A O 1
ATOM 1877 N N . GLY A 1 227 ? -18.938 4.698 26.235 1.00 92.69 227 GLY A N 1
ATOM 1878 C CA . GLY A 1 227 ? -20.304 4.884 26.722 1.00 92.69 227 GLY A CA 1
ATOM 1879 C C . GLY A 1 227 ? -20.765 3.759 27.653 1.00 92.69 227 GLY A C 1
ATOM 1880 O O . GLY A 1 227 ? -21.220 4.030 28.776 1.00 92.69 227 GLY A O 1
ATOM 1881 N N . ILE A 1 228 ? -20.607 2.498 27.236 1.00 92.75 228 ILE A N 1
ATOM 1882 C CA . ILE A 1 228 ? -21.007 1.348 28.059 1.00 92.75 228 ILE A CA 1
ATOM 1883 C C . ILE A 1 228 ? -20.104 1.199 29.284 1.00 92.75 228 ILE A C 1
ATOM 1885 O O . ILE A 1 228 ? -20.601 0.943 30.380 1.00 92.75 228 ILE A O 1
ATOM 1889 N N . ARG A 1 229 ? -18.796 1.453 29.158 1.00 94.56 229 ARG A N 1
ATOM 1890 C CA . ARG A 1 229 ? -17.844 1.399 30.277 1.00 94.56 229 ARG A CA 1
ATOM 1891 C C . ARG A 1 229 ? -18.196 2.412 31.363 1.00 94.56 229 ARG A C 1
ATOM 1893 O O . ARG A 1 229 ? -18.195 2.074 32.552 1.00 94.56 229 ARG A O 1
ATOM 1900 N N . LYS A 1 230 ? -18.536 3.645 30.974 1.00 91.19 230 LYS A N 1
ATOM 1901 C CA . LYS A 1 230 ? -18.991 4.691 31.902 1.00 91.19 230 LYS A CA 1
ATOM 1902 C C . LYS A 1 230 ? -20.306 4.301 32.573 1.00 91.19 230 LYS A C 1
ATOM 1904 O O . LYS A 1 230 ? -20.431 4.425 33.793 1.00 91.19 230 LYS A O 1
ATOM 1909 N N . SER A 1 231 ? -21.259 3.789 31.799 1.00 87.69 231 SER A N 1
ATOM 1910 C CA . SER A 1 231 ? -22.567 3.362 32.304 1.00 87.69 231 SER A CA 1
ATOM 1911 C C . SER A 1 231 ? -22.458 2.186 33.276 1.00 87.69 231 SER A C 1
ATOM 1913 O O . SER A 1 231 ? -23.018 2.240 34.371 1.00 87.69 231 SER A O 1
ATOM 1915 N N . TYR A 1 232 ? -21.647 1.181 32.943 1.00 89.19 232 TYR A N 1
ATOM 1916 C CA . TYR A 1 232 ? -21.327 0.054 33.816 1.00 89.19 232 TYR A CA 1
ATOM 1917 C C . TYR A 1 232 ? -20.654 0.512 35.114 1.00 89.19 232 TYR A C 1
ATOM 1919 O O . TYR A 1 232 ? -21.052 0.083 36.196 1.00 89.19 232 TYR A O 1
ATOM 1927 N N . SER A 1 233 ? -19.669 1.415 35.038 1.00 86.38 233 SER A N 1
ATOM 1928 C CA . SER A 1 233 ? -19.003 1.971 36.224 1.00 86.38 233 SER A CA 1
ATOM 1929 C C . SER A 1 233 ? -19.989 2.702 37.143 1.00 86.38 233 SER A C 1
ATOM 1931 O O . SER A 1 233 ? -19.983 2.492 38.356 1.00 86.38 233 SER A O 1
ATOM 1933 N N . ASN A 1 234 ? -20.897 3.498 36.571 1.00 85.31 234 ASN A N 1
ATOM 1934 C CA . ASN A 1 234 ? -21.945 4.192 37.321 1.00 85.31 234 ASN A CA 1
ATOM 1935 C C . ASN A 1 234 ? -22.923 3.215 37.987 1.00 85.31 234 ASN A C 1
ATOM 1937 O O . ASN A 1 234 ? -23.235 3.381 39.169 1.00 85.31 234 ASN A O 1
ATOM 1941 N N . LEU A 1 235 ? -23.373 2.191 37.256 1.00 83.62 235 LEU A N 1
ATOM 1942 C CA . LEU A 1 235 ? -24.262 1.152 37.778 1.00 83.62 235 LEU A CA 1
ATOM 1943 C C . LEU A 1 235 ? -23.582 0.389 38.924 1.00 83.62 235 LEU A C 1
ATOM 1945 O O . LEU A 1 235 ? -24.135 0.279 40.017 1.00 83.62 235 LEU A O 1
ATOM 1949 N N . LYS A 1 236 ? -22.327 -0.026 38.727 1.00 83.94 236 LYS A N 1
ATOM 1950 C CA . LYS A 1 236 ? -21.510 -0.703 39.741 1.00 83.94 236 LYS A CA 1
ATOM 1951 C C . LYS A 1 236 ? -21.212 0.183 40.952 1.00 83.94 236 LYS A C 1
ATOM 1953 O O . LYS A 1 236 ? -21.136 -0.326 42.062 1.00 83.94 236 LYS A O 1
ATOM 1958 N N . LYS A 1 237 ? -21.047 1.496 40.790 1.00 79.88 237 LYS A N 1
ATOM 1959 C CA . LYS A 1 237 ? -20.862 2.415 41.925 1.00 79.88 237 LYS A CA 1
ATOM 1960 C C . LYS A 1 237 ? -22.136 2.545 42.763 1.00 79.88 237 LYS A C 1
ATOM 1962 O O . LYS A 1 237 ? -22.039 2.650 43.980 1.00 79.88 237 LYS A O 1
ATOM 1967 N N . LYS A 1 238 ? -23.309 2.545 42.122 1.00 76.00 238 LYS A N 1
ATOM 1968 C CA . LYS A 1 238 ? -24.608 2.653 42.805 1.00 76.00 238 LYS A CA 1
ATOM 1969 C C . LYS A 1 238 ? -25.061 1.340 43.455 1.00 76.00 238 LYS A C 1
ATOM 1971 O O . LYS A 1 238 ? -25.636 1.385 44.533 1.00 76.00 238 LYS A O 1
ATOM 1976 N N . PHE A 1 239 ? -24.788 0.200 42.819 1.00 75.12 239 PHE A N 1
ATOM 1977 C CA . PHE A 1 239 ? -25.376 -1.100 43.177 1.00 75.12 239 PHE A CA 1
ATOM 1978 C C . PHE A 1 239 ? -24.347 -2.242 43.335 1.00 75.12 239 PHE A C 1
ATOM 1980 O O . PHE A 1 239 ? -24.714 -3.409 43.440 1.00 75.12 239 PHE A O 1
ATOM 1987 N N . GLY A 1 240 ? -23.044 -1.949 43.322 1.00 64.75 240 GLY A N 1
ATOM 1988 C CA . GLY A 1 240 ? -21.980 -2.961 43.318 1.00 64.75 240 GLY A CA 1
ATOM 1989 C C . GLY A 1 240 ? -21.724 -3.661 44.655 1.00 64.75 240 GLY A C 1
ATOM 1990 O O . GLY A 1 240 ? -22.287 -3.300 45.684 1.00 64.75 240 GLY A O 1
ATOM 1991 N N . ARG A 1 241 ? -20.850 -4.689 44.588 1.00 54.34 241 ARG A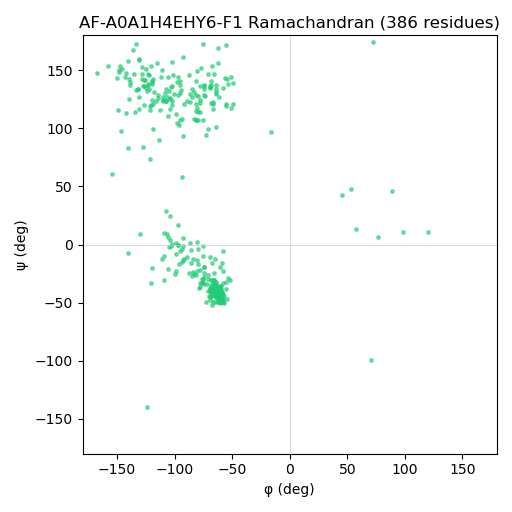 N 1
ATOM 1992 C CA . ARG A 1 241 ? -20.445 -5.655 45.639 1.00 54.34 241 ARG A CA 1
ATOM 1993 C C . ARG A 1 241 ? -20.816 -5.192 47.056 1.00 54.34 241 ARG A C 1
ATOM 1995 O O . ARG A 1 241 ? -20.048 -4.462 47.672 1.00 54.34 241 ARG A O 1
ATOM 2002 N N . ASN A 1 242 ? -21.957 -5.682 47.548 1.00 53.03 242 ASN A N 1
ATOM 2003 C CA . ASN A 1 242 ? -22.542 -5.477 48.886 1.00 53.03 242 ASN A CA 1
ATOM 2004 C C . ASN A 1 242 ? -23.638 -4.403 48.999 1.00 53.03 242 ASN A C 1
ATOM 2006 O O . ASN A 1 242 ? -24.040 -4.085 50.117 1.00 53.03 242 ASN A O 1
ATOM 2010 N N . ALA A 1 243 ? -24.165 -3.874 47.891 1.00 54.81 243 ALA A N 1
ATOM 2011 C CA . ALA A 1 243 ? -25.396 -3.093 47.940 1.00 54.81 243 ALA A CA 1
ATOM 2012 C C . ALA A 1 243 ? -26.564 -3.989 48.391 1.00 54.81 243 ALA A C 1
ATOM 2014 O O . ALA A 1 243 ? -27.095 -4.788 47.620 1.00 54.81 243 ALA A O 1
ATOM 2015 N N . ASN A 1 244 ? -26.926 -3.865 49.665 1.00 60.72 244 ASN A N 1
ATOM 2016 C CA . ASN A 1 244 ? -28.182 -4.364 50.202 1.00 60.72 244 ASN A CA 1
ATOM 2017 C C . ASN A 1 244 ? -29.254 -3.346 49.824 1.00 60.72 244 ASN A C 1
ATOM 2019 O O . ASN A 1 244 ? -29.258 -2.228 50.343 1.00 60.72 244 ASN A O 1
ATOM 2023 N N . VAL A 1 245 ? -30.103 -3.709 48.871 1.00 65.62 245 VAL A N 1
ATOM 2024 C CA . VAL A 1 245 ? -31.165 -2.831 48.373 1.00 65.62 245 VAL A CA 1
ATOM 2025 C C . VAL A 1 245 ? -32.512 -3.297 48.912 1.00 65.62 245 VAL A C 1
ATOM 2027 O O . VAL A 1 245 ? -32.747 -4.498 49.070 1.00 65.62 245 VAL A O 1
ATOM 2030 N N . SER A 1 246 ? -33.388 -2.333 49.205 1.00 66.94 246 SER A N 1
ATOM 2031 C CA . SER A 1 246 ? -34.806 -2.596 49.452 1.00 66.94 246 SER A CA 1
ATOM 2032 C C . SER A 1 246 ? -35.467 -3.189 48.203 1.00 66.94 246 SER A C 1
ATOM 2034 O O . SER A 1 246 ? -34.891 -3.179 47.114 1.00 66.94 246 SER A O 1
ATOM 2036 N N . GLU A 1 247 ? -36.692 -3.687 48.342 1.00 70.00 247 GLU A N 1
ATOM 2037 C CA . GLU A 1 247 ? -37.464 -4.230 47.219 1.00 70.00 247 GLU A CA 1
ATOM 2038 C C . GLU A 1 247 ? -37.685 -3.178 46.111 1.00 70.00 247 GLU A C 1
ATOM 2040 O O . GLU A 1 247 ? -37.424 -3.457 44.941 1.00 70.00 247 GLU A O 1
ATOM 2045 N N . ASP A 1 248 ? -37.980 -1.928 46.488 1.00 69.69 248 ASP A N 1
ATOM 2046 C CA . ASP A 1 248 ? -38.042 -0.786 45.561 1.00 69.69 248 ASP A CA 1
ATOM 2047 C C . ASP A 1 248 ? -36.689 -0.507 44.887 1.00 69.69 248 ASP A C 1
ATOM 2049 O O . ASP A 1 248 ? -36.607 -0.246 43.686 1.00 69.69 248 ASP A O 1
ATOM 2053 N N . GLY A 1 249 ? -35.592 -0.604 45.644 1.00 68.94 249 GLY A N 1
ATOM 2054 C CA . GLY A 1 249 ? -34.243 -0.428 45.110 1.00 68.94 249 GLY A CA 1
ATOM 2055 C C . GLY A 1 249 ? -33.846 -1.520 44.113 1.00 68.94 249 GLY A C 1
ATOM 2056 O O . GLY A 1 249 ? -33.095 -1.247 43.175 1.00 68.94 249 GLY A O 1
ATOM 2057 N N . LYS A 1 250 ? -34.380 -2.737 44.276 1.00 78.88 250 LYS A N 1
ATOM 2058 C CA . LYS A 1 250 ? -34.230 -3.829 43.308 1.00 78.88 250 LYS A CA 1
ATOM 2059 C C . LYS A 1 250 ? -34.994 -3.534 42.018 1.00 78.88 250 LYS A C 1
ATOM 2061 O O . LYS A 1 250 ? -34.436 -3.729 40.945 1.00 78.88 250 LYS A O 1
ATOM 2066 N N . ALA A 1 251 ? -36.228 -3.038 42.113 1.00 76.62 251 ALA A N 1
ATOM 2067 C CA . ALA A 1 251 ? -37.020 -2.671 40.939 1.00 76.62 251 ALA A CA 1
ATOM 2068 C C . ALA A 1 251 ? -36.317 -1.586 40.103 1.00 76.62 251 ALA A C 1
ATOM 2070 O O . ALA A 1 251 ? -36.154 -1.747 38.896 1.00 76.62 251 ALA A O 1
ATOM 2071 N N . VAL A 1 252 ? -35.791 -0.545 40.760 1.00 79.00 252 VAL A N 1
ATOM 2072 C CA . VAL A 1 252 ? -35.009 0.518 40.101 1.00 79.00 252 VAL A CA 1
ATOM 2073 C C . VAL A 1 252 ? -33.719 -0.025 39.476 1.00 79.00 252 VAL A C 1
ATOM 2075 O O . VAL A 1 252 ? -33.319 0.412 38.398 1.00 79.00 252 VAL A O 1
ATOM 2078 N N . PHE A 1 253 ? -33.044 -0.973 40.134 1.00 84.62 253 PHE A N 1
ATOM 2079 C CA . PHE A 1 253 ? -31.864 -1.621 39.565 1.00 84.62 253 PHE A CA 1
ATOM 2080 C C . PHE A 1 253 ? -32.196 -2.395 38.283 1.00 84.62 253 PHE A C 1
ATOM 2082 O O . PHE A 1 253 ? -31.503 -2.206 37.284 1.00 84.62 253 PHE A O 1
ATOM 2089 N N . GLU A 1 254 ? -33.238 -3.231 38.299 1.00 86.56 254 GLU A N 1
ATOM 2090 C CA . GLU A 1 254 ? -33.639 -4.019 37.127 1.00 86.56 254 GLU A CA 1
ATOM 2091 C C . GLU A 1 254 ? -34.083 -3.116 35.968 1.00 86.56 254 GLU A C 1
ATOM 2093 O O . GLU A 1 254 ? -33.663 -3.335 34.834 1.00 86.56 254 GLU A O 1
ATOM 2098 N N . GLU A 1 255 ? -34.827 -2.040 36.243 1.00 84.81 255 GLU A N 1
ATOM 2099 C CA . GLU A 1 255 ? -35.231 -1.063 35.222 1.00 84.81 255 GLU A CA 1
ATOM 2100 C C . GLU A 1 255 ? -34.020 -0.354 34.588 1.00 84.81 255 GLU A C 1
ATOM 2102 O O . GLU A 1 255 ? -33.924 -0.223 33.362 1.00 84.81 255 GLU A O 1
ATOM 2107 N N . LEU A 1 256 ? -33.052 0.079 35.406 1.00 85.25 256 LEU A N 1
ATOM 2108 C CA . LEU A 1 256 ? -31.819 0.702 34.916 1.00 85.25 256 LEU A CA 1
ATOM 2109 C C . LEU A 1 256 ? -30.955 -0.291 34.132 1.00 85.25 256 LEU A C 1
ATOM 2111 O O . LEU A 1 256 ? -30.395 0.073 33.098 1.00 85.25 256 LEU A O 1
ATOM 2115 N N . LYS A 1 257 ? -30.850 -1.536 34.603 1.00 88.69 257 LYS A N 1
ATOM 2116 C CA . LYS A 1 257 ? -30.142 -2.623 33.918 1.00 88.69 257 LYS A CA 1
ATOM 2117 C C . LYS A 1 257 ? -30.771 -2.899 32.553 1.00 88.69 257 LYS A C 1
ATOM 2119 O O . LYS A 1 257 ? -30.054 -2.909 31.555 1.00 88.69 257 LYS A O 1
ATOM 2124 N N . GLU A 1 258 ? -32.091 -3.051 32.486 1.00 90.75 258 GLU A N 1
ATOM 2125 C CA . GLU A 1 258 ? -32.819 -3.278 31.235 1.00 90.75 258 GLU A CA 1
ATOM 2126 C C . GLU A 1 258 ? -32.667 -2.091 30.273 1.00 90.75 258 GLU A C 1
ATOM 2128 O O . GLU A 1 258 ? -32.388 -2.279 29.088 1.00 90.75 258 GLU A O 1
ATOM 2133 N N . THR A 1 259 ? -32.767 -0.859 30.781 1.00 89.94 259 THR A N 1
ATOM 2134 C CA . THR A 1 259 ? -32.567 0.361 29.984 1.00 89.94 259 THR A CA 1
ATOM 2135 C C . THR A 1 259 ? -31.162 0.420 29.390 1.00 89.94 259 THR A C 1
ATOM 2137 O O . THR A 1 259 ? -31.006 0.726 28.208 1.00 89.94 259 THR A O 1
ATOM 2140 N N . LEU A 1 260 ? -30.135 0.086 30.175 1.00 89.25 260 LEU A N 1
ATOM 2141 C CA . LEU A 1 260 ? -28.753 0.061 29.697 1.00 89.25 260 LEU A CA 1
ATOM 2142 C C . LEU A 1 260 ? -28.528 -1.015 28.634 1.00 89.25 260 LEU A C 1
ATOM 2144 O O . LEU A 1 260 ? -27.860 -0.736 27.644 1.00 89.25 260 LEU A O 1
ATOM 2148 N N . LEU A 1 261 ? -29.112 -2.205 28.787 1.00 91.94 261 LEU A N 1
ATOM 2149 C CA . LEU A 1 261 ? -29.016 -3.265 27.775 1.00 91.94 261 LEU A CA 1
ATOM 2150 C C . LEU A 1 261 ? -29.773 -2.914 26.484 1.00 91.94 261 LEU A C 1
ATOM 2152 O O . LEU A 1 261 ? -29.341 -3.305 25.403 1.00 91.94 261 LEU A O 1
ATOM 2156 N N . LYS A 1 262 ? -30.864 -2.139 26.570 1.00 92.06 262 LYS A N 1
ATOM 2157 C CA . LYS A 1 262 ? -31.562 -1.593 25.392 1.00 92.06 262 LYS A CA 1
ATOM 2158 C C . LYS A 1 262 ? -30.753 -0.500 24.690 1.00 92.06 262 LYS A C 1
ATOM 2160 O O . LYS A 1 262 ? -30.735 -0.455 23.465 1.00 92.06 262 LYS A O 1
ATOM 2165 N N . GLN A 1 263 ? -30.097 0.379 25.449 1.00 90.00 263 GLN A N 1
ATOM 2166 C CA . GLN A 1 263 ? -29.246 1.446 24.904 1.00 90.00 263 GLN A CA 1
ATOM 2167 C C . GLN A 1 263 ? -27.940 0.909 24.309 1.00 90.00 263 GLN A C 1
ATOM 2169 O O . GLN A 1 263 ? -27.442 1.450 23.323 1.00 90.00 263 GLN A O 1
ATOM 2174 N N . PHE A 1 264 ? -27.396 -0.156 24.897 1.00 92.81 264 PHE A N 1
ATOM 2175 C CA . PHE A 1 264 ? -26.156 -0.798 24.482 1.00 92.81 264 PHE A CA 1
ATOM 2176 C C . PHE A 1 264 ? -26.412 -2.273 24.134 1.00 92.81 264 PHE A C 1
ATOM 2178 O O . PHE A 1 264 ? -26.055 -3.161 24.913 1.00 92.81 264 PHE A O 1
ATOM 2185 N N . PRO A 1 265 ? -27.057 -2.549 22.984 1.00 92.25 265 PRO A N 1
ATOM 2186 C CA . PRO A 1 265 ? -27.320 -3.912 22.562 1.00 92.25 265 PRO A CA 1
ATOM 2187 C C . PRO A 1 265 ? -26.018 -4.620 22.184 1.00 92.25 265 PRO A C 1
ATOM 2189 O O . PRO A 1 265 ? -25.144 -4.051 21.527 1.00 92.25 265 PRO A O 1
ATOM 2192 N N . ARG A 1 266 ? -25.923 -5.900 22.547 1.00 91.50 266 ARG A N 1
ATOM 2193 C CA . ARG A 1 266 ? -24.806 -6.770 22.166 1.00 91.50 266 ARG A CA 1
ATOM 2194 C C . ARG A 1 266 ? -24.613 -6.764 20.643 1.00 91.50 266 ARG A C 1
ATOM 2196 O O . ARG A 1 266 ? -25.583 -6.851 19.891 1.00 91.50 266 ARG A O 1
ATOM 2203 N N . ARG A 1 267 ? -23.360 -6.707 20.188 1.00 89.44 267 ARG A N 1
ATOM 2204 C CA . ARG A 1 267 ? -23.000 -6.713 18.761 1.00 89.44 267 ARG A CA 1
ATOM 2205 C C . ARG A 1 267 ? -22.460 -8.083 18.357 1.00 89.44 267 ARG A C 1
ATOM 2207 O O . ARG A 1 267 ? -21.425 -8.503 18.857 1.00 89.44 267 ARG A O 1
ATOM 2214 N N . GLU A 1 268 ? -23.141 -8.783 17.452 1.00 79.06 268 GLU A N 1
ATOM 2215 C CA . GLU A 1 268 ? -22.754 -10.145 17.023 1.00 79.06 268 GLU A CA 1
ATOM 2216 C C . GLU A 1 268 ? -21.858 -10.188 15.774 1.00 79.06 268 GLU A C 1
ATOM 2218 O O . GLU A 1 268 ? -21.420 -11.259 15.353 1.00 79.06 268 GLU A O 1
ATOM 2223 N N . SER A 1 269 ? -21.575 -9.039 15.161 1.00 75.69 269 SER A N 1
ATOM 2224 C CA . SER A 1 269 ? -20.790 -8.965 13.931 1.00 75.69 269 SER A CA 1
ATOM 2225 C C . SER A 1 269 ? -19.339 -9.385 14.171 1.00 75.69 269 SER A C 1
ATOM 2227 O O . SER A 1 269 ? -18.608 -8.698 14.885 1.00 75.69 269 SER A O 1
ATOM 2229 N N . LYS A 1 270 ? -18.917 -10.482 13.530 1.00 84.69 270 LYS A N 1
ATOM 2230 C CA . LYS A 1 270 ? -17.499 -10.810 13.359 1.00 84.69 270 LYS A CA 1
ATOM 2231 C C . LYS A 1 270 ? -16.931 -9.994 12.204 1.00 84.69 270 LYS A C 1
ATOM 2233 O O . LYS A 1 270 ? -17.498 -10.015 11.114 1.00 84.69 270 LYS A O 1
ATOM 2238 N N . THR A 1 271 ? -15.830 -9.299 12.448 1.00 88.50 271 THR A N 1
ATOM 2239 C CA . THR A 1 271 ? -15.093 -8.525 11.444 1.00 88.50 271 THR A CA 1
ATOM 2240 C C . THR A 1 271 ? -13.741 -9.175 11.154 1.00 88.50 271 THR A C 1
ATOM 2242 O O . THR A 1 271 ? -13.162 -9.845 12.008 1.00 88.50 271 THR A O 1
ATOM 2245 N N . GLU A 1 272 ? -13.246 -9.001 9.929 1.00 88.38 272 GLU A N 1
ATOM 2246 C CA . GLU A 1 272 ? -11.906 -9.446 9.529 1.00 88.38 272 GLU A CA 1
ATOM 2247 C C . GLU A 1 272 ? -10.808 -8.534 10.103 1.00 88.38 272 GLU A C 1
ATOM 2249 O O . GLU A 1 272 ? -9.659 -8.959 10.200 1.00 88.38 272 GLU A O 1
ATOM 2254 N N . CYS A 1 273 ? -11.156 -7.309 10.521 1.00 92.44 273 CYS A N 1
ATOM 2255 C CA . CYS A 1 273 ? -10.245 -6.369 11.170 1.00 92.44 273 CYS A CA 1
ATOM 2256 C C . CYS A 1 273 ? -10.033 -6.734 12.653 1.00 92.44 273 CYS A C 1
ATOM 2258 O O . CYS A 1 273 ? -10.967 -6.591 13.450 1.00 92.44 273 CYS A O 1
ATOM 2260 N N . PRO A 1 274 ? -8.818 -7.145 13.069 1.00 92.38 274 PRO A N 1
ATOM 2261 C CA . PRO A 1 274 ? -8.564 -7.571 14.446 1.00 92.38 274 PRO A CA 1
ATOM 2262 C C . PRO A 1 274 ? -8.763 -6.457 15.479 1.00 92.38 274 PRO A C 1
ATOM 2264 O O . PRO A 1 274 ? -9.255 -6.720 16.573 1.00 92.38 274 PRO A O 1
ATOM 2267 N N . GLU A 1 275 ? -8.410 -5.216 15.133 1.00 93.31 275 GLU A N 1
ATOM 2268 C CA . GLU A 1 275 ? -8.537 -4.062 16.034 1.00 93.31 275 GLU A CA 1
ATOM 2269 C C . GLU A 1 275 ? -10.004 -3.740 16.322 1.00 93.31 275 GLU A C 1
ATOM 2271 O O . GLU A 1 275 ? -10.414 -3.658 17.480 1.00 93.31 275 GLU A O 1
ATOM 2276 N N . LEU A 1 276 ? -10.826 -3.653 15.273 1.00 94.06 276 LEU A N 1
ATOM 2277 C CA . LEU A 1 276 ? -12.265 -3.460 15.420 1.00 94.06 276 LEU A CA 1
ATOM 2278 C C . LEU A 1 276 ? -12.910 -4.637 16.167 1.00 94.06 276 LEU A C 1
ATOM 2280 O O . LEU A 1 276 ? -13.760 -4.412 17.029 1.00 94.06 276 LEU A O 1
ATOM 2284 N N . GLN A 1 277 ? -12.493 -5.879 15.888 1.00 94.88 277 GLN A N 1
ATOM 2285 C CA . GLN A 1 277 ? -12.998 -7.049 16.610 1.00 94.88 277 GLN A CA 1
ATOM 2286 C C . GLN A 1 277 ? -12.702 -6.949 18.110 1.00 94.88 277 GLN A C 1
ATOM 2288 O O . GLN A 1 277 ? -13.599 -7.190 18.914 1.00 94.88 277 GLN A O 1
ATOM 2293 N N . ALA A 1 278 ? -11.490 -6.539 18.493 1.00 94.50 278 ALA A N 1
ATOM 2294 C CA . ALA A 1 278 ? -11.114 -6.382 19.895 1.00 94.50 278 ALA A CA 1
ATOM 2295 C C . ALA A 1 278 ? -11.984 -5.337 20.617 1.00 94.50 278 ALA A C 1
ATOM 2297 O O . ALA A 1 278 ? -12.464 -5.593 21.722 1.00 94.50 278 ALA A O 1
ATOM 2298 N N . ILE A 1 279 ? -12.264 -4.193 19.977 1.00 94.81 279 ILE A N 1
ATOM 2299 C CA . ILE A 1 279 ? -13.150 -3.156 20.537 1.00 94.81 279 ILE A CA 1
ATOM 2300 C C . ILE A 1 279 ? -14.569 -3.709 20.747 1.00 94.81 279 ILE A C 1
ATOM 2302 O O . ILE A 1 279 ? -15.190 -3.472 21.788 1.00 94.81 279 ILE A O 1
ATOM 2306 N N . LEU A 1 280 ? -15.091 -4.459 19.771 1.00 95.12 280 LEU A N 1
ATOM 2307 C CA . LEU A 1 280 ? -16.413 -5.084 19.858 1.00 95.12 280 LEU A CA 1
ATOM 2308 C C . LEU A 1 280 ? -16.473 -6.169 20.944 1.00 95.12 280 LEU A C 1
ATOM 2310 O O . LEU A 1 280 ? -17.475 -6.269 21.656 1.00 95.12 280 LEU A O 1
ATOM 2314 N N . ASP A 1 281 ? -15.411 -6.954 21.105 1.00 94.75 281 ASP A N 1
ATOM 2315 C CA . ASP A 1 281 ? -15.314 -7.998 22.127 1.00 94.75 281 ASP A CA 1
ATOM 2316 C C . ASP A 1 281 ? -15.274 -7.399 23.542 1.00 94.75 281 ASP A C 1
ATOM 2318 O O . ASP A 1 281 ? -16.002 -7.854 24.435 1.00 94.75 281 ASP A O 1
ATOM 2322 N N . ASP A 1 282 ? -14.513 -6.322 23.743 1.00 95.00 282 ASP A N 1
ATOM 2323 C CA . ASP A 1 282 ? -14.495 -5.568 25.000 1.00 95.00 282 ASP A CA 1
ATOM 2324 C C . ASP A 1 282 ? -15.870 -4.960 25.303 1.00 95.00 282 ASP A C 1
ATOM 2326 O O . ASP A 1 282 ? -16.391 -5.078 26.419 1.00 95.00 282 ASP A O 1
ATOM 2330 N N . TYR A 1 283 ? -16.508 -4.360 24.296 1.00 95.88 283 TYR A N 1
ATOM 2331 C CA . TYR A 1 283 ? -17.858 -3.808 24.408 1.00 95.88 283 TYR A CA 1
ATOM 2332 C C . TYR A 1 283 ? -18.872 -4.879 24.842 1.00 95.88 283 TYR A C 1
ATOM 2334 O O . TYR A 1 283 ? -19.650 -4.689 25.788 1.00 95.88 283 TYR A O 1
ATOM 2342 N N . ASN A 1 284 ? -18.835 -6.043 24.196 1.00 95.06 284 ASN A N 1
ATOM 2343 C CA . ASN A 1 284 ? -19.708 -7.167 24.514 1.00 95.06 284 ASN A CA 1
ATOM 2344 C C . ASN A 1 284 ? -19.426 -7.739 25.907 1.00 95.06 284 ASN A C 1
ATOM 2346 O O . ASN A 1 284 ? -20.361 -8.130 26.606 1.00 95.06 284 ASN A O 1
ATOM 2350 N N . THR A 1 285 ? -18.171 -7.717 26.358 1.00 94.69 285 THR A N 1
ATOM 2351 C CA . THR A 1 285 ? -17.791 -8.129 27.717 1.00 94.69 285 THR A CA 1
ATOM 2352 C C . THR A 1 285 ? -18.446 -7.241 28.781 1.00 94.69 285 THR A C 1
ATOM 2354 O O . THR A 1 285 ? -18.931 -7.745 29.802 1.00 94.69 285 THR A O 1
ATOM 2357 N N . TYR A 1 286 ? -18.528 -5.925 28.555 1.00 93.44 286 TYR A N 1
ATOM 2358 C CA . TYR A 1 286 ? -19.277 -5.025 29.443 1.00 93.44 286 TYR A CA 1
ATOM 2359 C C . TYR A 1 286 ? -20.784 -5.267 29.378 1.00 93.44 286 TYR A C 1
ATOM 2361 O O . TYR A 1 286 ? -21.438 -5.271 30.422 1.00 93.44 286 TYR A O 1
ATOM 2369 N N . THR A 1 287 ? -21.322 -5.527 28.188 1.00 94.00 287 THR A N 1
ATOM 2370 C CA . THR A 1 287 ? -22.743 -5.861 28.003 1.00 94.00 287 THR A CA 1
ATOM 2371 C C . THR A 1 287 ? -23.111 -7.116 28.802 1.00 94.00 287 THR A C 1
ATOM 2373 O O . THR A 1 287 ? -24.058 -7.102 29.589 1.00 94.00 287 THR A O 1
ATOM 2376 N N . ASP A 1 288 ? -22.290 -8.166 28.712 1.00 92.56 288 ASP A N 1
ATOM 2377 C CA . ASP A 1 288 ? -22.450 -9.396 29.496 1.00 92.56 288 ASP A CA 1
ATOM 2378 C C . ASP A 1 288 ? -22.305 -9.154 30.997 1.00 92.56 288 ASP A C 1
ATOM 2380 O O . ASP A 1 288 ? -23.038 -9.734 31.801 1.00 92.56 288 ASP A O 1
ATOM 2384 N N . SER A 1 289 ? -21.377 -8.280 31.391 1.00 91.62 289 SER A N 1
ATOM 2385 C CA . SER A 1 289 ? -21.177 -7.916 32.795 1.00 91.62 289 SER A CA 1
ATOM 2386 C C . SER A 1 289 ? -22.384 -7.182 33.380 1.00 91.62 289 SER A C 1
ATOM 2388 O O . SER A 1 289 ? -22.699 -7.389 34.550 1.00 91.62 289 SER A O 1
ATOM 2390 N N . ILE A 1 290 ? -23.071 -6.348 32.590 1.00 88.75 290 ILE A N 1
ATOM 2391 C CA . ILE A 1 290 ? -24.334 -5.707 32.986 1.00 88.75 290 ILE A CA 1
ATOM 2392 C C . ILE A 1 290 ? -25.446 -6.755 33.076 1.00 88.75 290 ILE A C 1
ATOM 2394 O O . ILE A 1 290 ? -26.142 -6.812 34.087 1.00 88.75 290 ILE A O 1
ATOM 2398 N N . ALA A 1 291 ? -25.582 -7.620 32.067 1.00 89.19 291 ALA A N 1
ATOM 2399 C CA . ALA A 1 291 ? -26.624 -8.646 32.026 1.00 89.19 291 ALA A CA 1
ATOM 2400 C C . ALA A 1 291 ? -26.547 -9.628 33.208 1.00 89.19 291 ALA A C 1
ATOM 2402 O O . ALA A 1 291 ? -27.575 -10.001 33.772 1.00 89.19 291 ALA A O 1
ATOM 2403 N N . ARG A 1 292 ? -25.331 -9.997 33.625 1.00 89.00 292 ARG A N 1
ATOM 2404 C CA . ARG A 1 292 ? -25.072 -10.901 34.762 1.00 89.00 292 ARG A CA 1
ATOM 2405 C C . ARG A 1 292 ? -25.002 -10.191 36.115 1.00 89.00 292 ARG A C 1
ATOM 2407 O O . ARG A 1 292 ? -24.694 -10.832 37.118 1.00 89.00 292 ARG A O 1
ATOM 2414 N N . MET A 1 293 ? -25.196 -8.875 36.156 1.00 84.44 293 MET A N 1
ATOM 2415 C CA . MET A 1 293 ? -25.171 -8.137 37.411 1.00 84.44 293 MET A CA 1
ATOM 2416 C C . MET A 1 293 ? -26.446 -8.428 38.195 1.00 84.44 293 MET A C 1
ATOM 2418 O O . MET A 1 293 ? -27.540 -8.230 37.671 1.00 84.44 293 MET A O 1
ATOM 2422 N N . ASP A 1 294 ? -26.279 -8.834 39.450 1.00 78.19 294 ASP A N 1
ATOM 2423 C CA . ASP A 1 294 ? -27.368 -9.076 40.390 1.00 78.19 294 ASP A CA 1
ATOM 2424 C C . ASP A 1 294 ? -27.112 -8.325 41.696 1.00 78.19 294 ASP A C 1
ATOM 2426 O O . ASP A 1 294 ? -25.971 -8.176 42.152 1.00 78.19 294 ASP A O 1
ATOM 2430 N N . VAL A 1 295 ? -28.201 -7.889 42.321 1.00 75.38 295 VAL A N 1
ATOM 2431 C CA . VAL A 1 295 ? -28.217 -7.265 43.646 1.00 75.38 295 VAL A CA 1
ATOM 2432 C C . VAL A 1 295 ? -28.902 -8.176 44.654 1.00 75.38 295 VAL A C 1
ATOM 2434 O O . VAL A 1 295 ? -29.874 -8.869 44.347 1.00 75.38 295 VAL A O 1
ATOM 2437 N N . LYS A 1 296 ? -28.400 -8.174 45.891 1.00 69.00 296 LYS A N 1
ATOM 2438 C CA . LYS A 1 296 ? -29.023 -8.920 46.985 1.00 69.00 296 LYS A CA 1
ATOM 2439 C C . LYS A 1 296 ? -30.094 -8.053 47.633 1.00 69.00 296 LYS A C 1
ATOM 2441 O O . LYS A 1 296 ? -29.808 -6.963 48.124 1.00 69.00 296 LYS A O 1
ATOM 2446 N N . VAL A 1 297 ? -31.317 -8.569 47.657 1.00 56.41 297 VAL A N 1
ATOM 2447 C CA . VAL A 1 297 ? -32.400 -7.984 48.447 1.00 56.41 297 VAL A CA 1
ATOM 2448 C C . VAL A 1 297 ? -32.191 -8.401 49.892 1.00 56.41 297 VAL A C 1
ATOM 2450 O O . VAL A 1 297 ? -32.162 -9.595 50.198 1.00 56.41 297 VAL A O 1
ATOM 2453 N N . THR A 1 298 ? -32.055 -7.436 50.792 1.00 54.34 298 THR A N 1
ATOM 2454 C CA . THR A 1 298 ? -32.220 -7.720 52.217 1.00 54.34 298 THR A CA 1
ATOM 2455 C C . THR A 1 298 ? -33.699 -7.686 52.540 1.00 54.34 298 THR A C 1
ATOM 2457 O O . THR A 1 298 ? -34.305 -6.618 52.580 1.00 54.34 298 THR A O 1
ATOM 2460 N N . PHE A 1 299 ? -34.270 -8.861 52.796 1.00 41.34 299 PHE A N 1
ATOM 2461 C CA . PHE A 1 299 ? -35.518 -8.952 53.537 1.00 41.34 299 PHE A CA 1
ATOM 2462 C C . PHE A 1 299 ? -35.215 -8.592 54.985 1.00 41.34 299 PHE A C 1
ATOM 2464 O O . PHE A 1 299 ? -34.713 -9.417 55.750 1.00 41.34 299 PHE A O 1
ATOM 2471 N N . ASP A 1 300 ? -35.497 -7.352 55.363 1.00 42.47 300 ASP A N 1
ATOM 2472 C CA . ASP A 1 300 ? -35.568 -7.017 56.773 1.00 42.47 300 ASP A CA 1
ATOM 2473 C C . ASP A 1 300 ? -36.861 -7.649 57.307 1.00 42.47 300 ASP A C 1
ATOM 2475 O O . ASP A 1 300 ? -37.953 -7.093 57.193 1.00 42.47 300 ASP A O 1
ATOM 2479 N N . ALA A 1 301 ? -36.757 -8.863 57.857 1.00 39.38 301 ALA A N 1
ATOM 2480 C CA . ALA A 1 301 ? -37.875 -9.583 58.479 1.00 39.38 301 ALA A CA 1
ATOM 2481 C C . ALA A 1 301 ? -38.524 -8.797 59.645 1.00 39.38 301 ALA A C 1
ATOM 2483 O O . ALA A 1 301 ? -39.558 -9.201 60.179 1.00 39.38 301 ALA A O 1
ATOM 2484 N N . ASN A 1 302 ? -37.943 -7.652 60.015 1.00 40.69 302 ASN A N 1
ATOM 2485 C CA . ASN A 1 302 ? -38.470 -6.698 60.981 1.00 40.69 302 ASN A CA 1
ATOM 2486 C C . ASN A 1 302 ? -39.444 -5.669 60.377 1.00 40.69 302 ASN A C 1
ATOM 2488 O O . ASN A 1 302 ? -40.207 -5.070 61.129 1.00 40.69 302 ASN A O 1
ATOM 2492 N N . ALA A 1 303 ? -39.499 -5.492 59.051 1.00 40.81 303 ALA A N 1
ATOM 2493 C CA . ALA A 1 303 ? -40.423 -4.541 58.421 1.00 40.81 303 ALA A CA 1
ATOM 2494 C C . ALA A 1 303 ? -41.894 -5.008 58.486 1.00 40.81 303 ALA A C 1
ATOM 2496 O O . ALA A 1 303 ? -42.796 -4.187 58.617 1.00 40.81 303 ALA A O 1
ATOM 2497 N N . ALA A 1 304 ? -42.145 -6.324 58.494 1.00 34.97 304 ALA A N 1
ATOM 2498 C CA . ALA A 1 304 ? -43.497 -6.892 58.596 1.00 34.97 304 ALA A CA 1
ATOM 2499 C C . ALA A 1 304 ? -43.939 -7.216 60.041 1.00 34.97 304 ALA A C 1
ATOM 2501 O O . ALA A 1 304 ? -45.125 -7.418 60.293 1.00 34.97 304 ALA A O 1
ATOM 2502 N N . LYS A 1 305 ? -43.013 -7.229 61.013 1.00 36.31 305 LYS A N 1
ATOM 2503 C CA . LYS A 1 305 ? -43.322 -7.323 62.458 1.00 36.31 305 LYS A CA 1
ATOM 2504 C C . LYS A 1 305 ? -43.339 -5.961 63.171 1.00 36.31 305 LYS A C 1
ATOM 2506 O O . LYS A 1 305 ? -43.625 -5.898 64.362 1.00 36.31 305 LYS A O 1
ATOM 2511 N N . GLY A 1 306 ? -43.078 -4.873 62.447 1.00 39.44 306 GLY A N 1
ATOM 2512 C CA . GLY A 1 306 ? -42.939 -3.520 62.987 1.00 39.44 306 GLY A CA 1
ATOM 2513 C C . GLY A 1 306 ? -44.235 -2.760 63.287 1.00 39.44 306 GLY A C 1
ATOM 2514 O O . GLY A 1 306 ? -44.144 -1.618 63.720 1.00 39.44 306 GLY A O 1
ATOM 2515 N N . MET A 1 307 ? -45.429 -3.341 63.102 1.00 36.78 307 MET A N 1
ATOM 2516 C CA . MET A 1 307 ? -46.668 -2.674 63.544 1.00 36.78 307 MET A CA 1
ATOM 2517 C C . MET A 1 307 ? -47.036 -2.934 65.010 1.00 36.78 307 MET A C 1
ATOM 2519 O O . MET A 1 307 ? -47.952 -2.287 65.506 1.00 36.78 307 MET A O 1
ATOM 2523 N N . LEU A 1 308 ? -46.303 -3.781 65.746 1.00 39.62 308 LEU A N 1
ATOM 2524 C CA . LEU A 1 308 ? -46.449 -3.905 67.201 1.00 39.62 308 LEU A CA 1
ATOM 2525 C C . LEU A 1 308 ? -45.095 -4.219 67.871 1.00 39.62 308 LEU A C 1
ATOM 2527 O O . LEU A 1 308 ? -44.697 -5.376 67.972 1.00 39.62 308 LEU A O 1
ATOM 2531 N N . GLY A 1 309 ? -44.420 -3.184 68.394 1.00 47.53 309 GLY A N 1
ATOM 2532 C CA . GLY A 1 309 ? -43.651 -3.330 69.640 1.00 47.53 309 GLY A CA 1
ATOM 2533 C C . GLY A 1 309 ? -42.137 -3.074 69.662 1.00 47.53 309 GLY A C 1
ATOM 2534 O O . GLY A 1 309 ? -41.534 -3.359 70.694 1.00 47.53 309 GLY A O 1
ATOM 2535 N N . GLN A 1 310 ? -41.490 -2.517 68.631 1.00 47.16 310 GLN A N 1
ATOM 2536 C CA . GLN A 1 310 ? -40.176 -1.878 68.835 1.00 47.16 310 GLN A CA 1
ATOM 2537 C C . GLN A 1 310 ? -40.403 -0.396 69.106 1.00 47.16 310 GLN A C 1
ATOM 2539 O O . GLN A 1 310 ? -40.546 0.401 68.186 1.00 47.16 310 GLN A O 1
ATOM 2544 N N . GLY A 1 311 ? -40.491 -0.045 70.388 1.00 53.91 311 GLY A N 1
ATOM 2545 C CA . GLY A 1 311 ? -40.603 1.346 70.820 1.00 53.91 311 GLY A CA 1
ATOM 2546 C C . GLY A 1 311 ? -39.455 2.203 70.287 1.00 53.91 311 GLY A C 1
ATOM 2547 O O . GLY A 1 311 ? -38.471 1.684 69.756 1.00 53.91 311 GLY A O 1
ATOM 2548 N N . ILE A 1 312 ? -39.550 3.515 70.471 1.00 70.50 312 ILE A N 1
ATOM 2549 C CA . ILE A 1 312 ? -38.533 4.467 70.009 1.00 70.50 312 ILE A CA 1
ATOM 2550 C C . ILE A 1 312 ? -37.103 4.053 70.417 1.00 70.50 312 ILE A C 1
ATOM 2552 O O . ILE A 1 312 ? -36.852 3.585 71.530 1.00 70.50 312 ILE A O 1
ATOM 2556 N N . ASN A 1 313 ? -36.141 4.222 69.507 1.00 77.62 313 ASN A N 1
ATOM 2557 C CA . ASN A 1 313 ? -34.753 3.824 69.741 1.00 77.62 313 ASN A CA 1
ATOM 2558 C C . ASN A 1 313 ? -34.098 4.673 70.854 1.00 77.62 313 ASN A C 1
ATOM 2560 O O . ASN A 1 313 ? -33.992 5.896 70.745 1.00 77.62 313 ASN A O 1
ATOM 2564 N N . GLU A 1 314 ? -33.600 4.011 71.902 1.00 75.44 314 GLU A N 1
ATOM 2565 C CA . GLU A 1 314 ? -32.924 4.622 73.056 1.00 75.44 314 GLU A CA 1
ATOM 2566 C C . GLU A 1 314 ? -31.739 5.516 72.649 1.00 75.44 314 GLU A C 1
ATOM 2568 O O . GLU A 1 314 ? -31.620 6.658 73.098 1.00 75.44 314 GLU A O 1
ATOM 2573 N N . ARG A 1 315 ? -30.872 5.036 71.747 1.00 76.81 315 ARG A N 1
ATOM 2574 C CA . ARG A 1 315 ? -29.685 5.790 71.308 1.00 76.81 315 ARG A CA 1
ATOM 2575 C C . ARG A 1 315 ? -30.073 7.045 70.540 1.00 76.81 315 ARG A C 1
ATOM 2577 O O . ARG A 1 315 ? -29.391 8.063 70.642 1.00 76.81 315 ARG A O 1
ATOM 2584 N N . GLN A 1 316 ? -31.172 6.981 69.793 1.00 80.00 316 GLN A N 1
ATOM 2585 C CA . GLN A 1 316 ? -31.708 8.134 69.083 1.00 80.00 316 GLN A CA 1
ATOM 2586 C C . GLN A 1 316 ? -32.246 9.178 70.070 1.00 80.00 316 GLN A C 1
ATOM 2588 O O . GLN A 1 316 ? -31.916 10.351 69.922 1.00 80.00 316 GLN A O 1
ATOM 2593 N N . LEU A 1 317 ? -32.982 8.765 71.109 1.00 79.62 317 LEU A N 1
ATOM 2594 C CA . LEU A 1 317 ? -33.440 9.657 72.183 1.00 79.62 317 LEU A CA 1
ATOM 2595 C C . LEU A 1 317 ? -32.276 10.364 72.890 1.00 79.62 317 LEU A C 1
ATOM 2597 O O . LEU A 1 317 ? -32.274 11.590 72.993 1.00 79.62 317 LEU A O 1
ATOM 2601 N N . LEU A 1 318 ? -31.250 9.613 73.302 1.00 84.19 318 LEU A N 1
ATOM 2602 C CA . LEU A 1 318 ? -30.064 10.176 73.958 1.00 84.19 318 LEU A CA 1
ATOM 2603 C C . LEU A 1 318 ? -29.279 11.108 73.025 1.00 84.19 318 LEU A C 1
ATOM 2605 O O . LEU A 1 318 ? -28.787 12.153 73.451 1.00 84.19 318 LEU A O 1
ATOM 2609 N N . SER A 1 319 ? -29.182 10.767 71.737 1.00 88.00 319 SER A N 1
ATOM 2610 C CA . SER A 1 319 ? -28.543 11.632 70.743 1.00 88.00 319 SER A CA 1
ATOM 2611 C C . SER A 1 319 ? -29.308 12.940 70.545 1.00 88.00 319 SER A C 1
ATOM 2613 O O . SER A 1 319 ? -28.675 13.984 70.400 1.00 88.00 319 SER A O 1
ATOM 2615 N N . ARG A 1 320 ? -30.646 12.908 70.527 1.00 87.81 320 ARG A N 1
ATOM 2616 C CA . ARG A 1 320 ? -31.468 14.122 70.424 1.00 87.81 320 ARG A CA 1
ATOM 2617 C C . ARG A 1 320 ? -31.398 14.965 71.696 1.00 87.81 320 ARG A C 1
ATOM 2619 O O . ARG A 1 320 ? -31.300 16.180 71.580 1.00 87.81 320 ARG A O 1
ATOM 2626 N N . ALA A 1 321 ? -31.342 14.347 72.878 1.00 87.12 321 ALA A N 1
ATOM 2627 C CA . ALA A 1 321 ? -31.131 15.059 74.141 1.00 87.12 321 ALA A CA 1
ATOM 2628 C C . ALA A 1 321 ? -29.804 15.841 74.125 1.00 87.12 321 ALA A C 1
ATOM 2630 O O . ALA A 1 321 ? -29.795 17.050 74.334 1.00 87.12 321 ALA A O 1
ATOM 2631 N N . ARG A 1 322 ? -28.703 15.193 73.715 1.00 87.12 322 ARG A N 1
ATOM 2632 C CA . ARG A 1 322 ? -27.392 15.856 73.568 1.00 87.12 322 ARG A CA 1
ATOM 2633 C C . ARG A 1 322 ? -27.403 17.004 72.558 1.00 87.12 322 ARG A C 1
ATOM 2635 O O . ARG A 1 322 ? -26.688 17.987 72.744 1.00 87.12 322 ARG A O 1
ATOM 2642 N N . GLN A 1 323 ? -28.174 16.883 71.475 1.00 90.06 323 GLN A N 1
ATOM 2643 C CA . GLN A 1 323 ? -28.332 17.969 70.502 1.00 90.06 323 GLN A CA 1
ATOM 2644 C C . GLN A 1 323 ? -29.036 19.179 71.123 1.00 90.06 323 GLN A C 1
ATOM 2646 O O . GLN A 1 323 ? -28.596 20.299 70.874 1.00 90.06 323 GLN A O 1
ATOM 2651 N N . ILE A 1 324 ? -30.058 18.962 71.961 1.00 90.94 324 ILE A N 1
ATOM 2652 C CA . ILE A 1 324 ? -30.705 20.039 72.723 1.00 90.94 324 ILE A CA 1
ATOM 2653 C C . ILE A 1 324 ? -29.696 20.682 73.680 1.00 90.94 324 ILE A C 1
ATOM 2655 O O . ILE A 1 324 ? -29.524 21.895 73.628 1.00 90.94 324 ILE A O 1
ATOM 2659 N N . ASP A 1 325 ? -28.959 19.902 74.472 1.00 88.50 325 ASP A N 1
ATOM 2660 C CA . ASP A 1 325 ? -27.980 20.442 75.433 1.00 88.50 325 ASP A CA 1
ATOM 2661 C C . ASP A 1 325 ? -26.874 21.263 74.752 1.00 88.50 325 ASP A C 1
ATOM 2663 O O . ASP A 1 325 ? -26.499 22.349 75.206 1.00 88.50 325 ASP A O 1
ATOM 2667 N N . THR A 1 326 ? -26.375 20.770 73.615 1.00 89.56 326 THR A N 1
ATOM 2668 C CA . THR A 1 326 ? -25.374 21.476 72.802 1.00 89.56 326 THR A CA 1
ATOM 2669 C C . THR A 1 326 ? -25.945 22.779 72.244 1.00 89.56 326 THR A C 1
ATOM 2671 O O . THR A 1 326 ? -25.281 23.817 72.273 1.00 89.56 326 THR A O 1
ATOM 2674 N N . ALA A 1 327 ? -27.185 22.746 71.755 1.00 89.62 327 ALA A N 1
ATOM 2675 C CA . ALA A 1 327 ? -27.857 23.916 71.209 1.00 89.62 327 ALA A CA 1
ATOM 2676 C C . ALA A 1 327 ? -28.157 24.961 72.301 1.00 89.62 327 ALA A C 1
ATOM 2678 O O . ALA A 1 327 ? -27.909 26.145 72.088 1.00 89.62 327 ALA A O 1
ATOM 2679 N N . VAL A 1 328 ? -28.582 24.538 73.495 1.00 90.38 328 VAL A N 1
ATOM 2680 C CA . VAL A 1 328 ? -28.797 25.425 74.651 1.00 90.38 328 VAL A CA 1
ATOM 2681 C C . VAL A 1 328 ? -27.484 26.050 75.115 1.00 90.38 328 VAL A C 1
ATOM 2683 O O . VAL A 1 328 ? -27.434 27.253 75.363 1.00 90.38 328 VAL A O 1
ATOM 2686 N N . SER A 1 329 ? -26.398 25.276 75.163 1.00 87.56 329 SER A N 1
ATOM 2687 C CA . SER A 1 329 ? -25.074 25.811 75.511 1.00 87.56 329 SER A CA 1
ATOM 2688 C C . SER A 1 329 ? -24.636 26.896 74.529 1.00 87.56 329 SER A C 1
ATOM 2690 O O . SER A 1 329 ? -24.145 27.943 74.945 1.00 87.56 329 SER A O 1
ATOM 2692 N N . ARG A 1 330 ? -24.879 26.682 73.227 1.00 88.12 330 ARG A N 1
ATOM 2693 C CA . ARG A 1 330 ? -24.624 27.676 72.175 1.00 88.12 330 ARG A CA 1
ATOM 2694 C C . ARG A 1 330 ? -25.521 28.909 72.313 1.00 88.12 330 ARG A C 1
ATOM 2696 O O . ARG A 1 330 ? -25.052 30.024 72.114 1.00 88.12 330 ARG A O 1
ATOM 2703 N N . TRP A 1 331 ? -26.783 28.726 72.691 1.00 90.12 331 TRP A N 1
ATOM 2704 C CA . TRP A 1 331 ? -27.717 29.826 72.927 1.00 90.12 331 TRP A CA 1
ATOM 2705 C C . TRP A 1 331 ? -27.280 30.723 74.095 1.00 90.12 331 TRP A C 1
ATOM 2707 O O . TRP A 1 331 ? -27.328 31.946 73.972 1.00 90.12 331 TRP A O 1
ATOM 2717 N N . LEU A 1 332 ? -26.802 30.133 75.200 1.00 86.12 332 LEU A N 1
ATOM 2718 C CA . LEU A 1 332 ? -26.370 30.864 76.401 1.00 86.12 332 LEU A CA 1
ATOM 2719 C C . LEU A 1 332 ? -25.158 31.774 76.154 1.00 86.12 332 LEU A C 1
ATOM 2721 O O . LEU A 1 332 ? -25.045 32.819 76.789 1.00 86.12 332 LEU A O 1
ATOM 2725 N N . ILE A 1 333 ? -24.265 31.384 75.240 1.00 88.25 333 ILE A N 1
ATOM 2726 C CA . ILE A 1 333 ? -23.040 32.135 74.922 1.00 88.25 333 ILE A CA 1
ATOM 2727 C C . ILE A 1 333 ? -23.181 33.052 73.700 1.00 88.25 333 ILE A C 1
ATOM 2729 O O . ILE A 1 333 ? -22.349 33.937 73.507 1.00 88.25 333 ILE A O 1
ATOM 2733 N N . SER A 1 334 ? -24.205 32.851 72.865 1.00 85.12 334 SER A N 1
ATOM 2734 C CA . SER A 1 334 ? -24.453 33.710 71.704 1.00 85.12 334 SER A CA 1
ATOM 2735 C C . SER A 1 334 ? -25.033 35.051 72.149 1.00 85.12 334 SER A C 1
ATOM 2737 O O . SER A 1 334 ? -25.927 35.080 72.990 1.00 85.12 334 SER A O 1
ATOM 2739 N N . ASN A 1 335 ? -24.563 36.161 71.573 1.00 84.38 335 ASN A N 1
ATOM 2740 C CA . ASN A 1 335 ? -25.121 37.508 71.779 1.00 84.38 335 ASN A CA 1
ATOM 2741 C C . ASN A 1 335 ? -25.976 37.988 70.589 1.00 84.38 335 ASN A C 1
ATOM 2743 O O . ASN A 1 335 ? -26.523 39.089 70.636 1.00 84.38 335 ASN A O 1
ATOM 2747 N N . ASP A 1 336 ? -26.097 37.178 69.533 1.00 88.62 336 ASP A N 1
ATOM 2748 C CA . ASP A 1 336 ? -26.875 37.500 68.337 1.00 88.62 336 ASP A CA 1
ATOM 2749 C C . ASP A 1 336 ? -28.330 37.030 68.496 1.00 88.62 336 ASP A C 1
ATOM 2751 O O . ASP A 1 336 ? -28.615 35.856 68.740 1.00 88.62 336 ASP A O 1
ATOM 2755 N N . GLN A 1 337 ? -29.273 37.963 68.354 1.00 86.50 337 GLN A N 1
ATOM 2756 C CA . GLN A 1 337 ? -30.703 37.678 68.469 1.00 86.50 337 GLN A CA 1
ATOM 2757 C C . GLN A 1 337 ? -31.228 36.786 67.338 1.0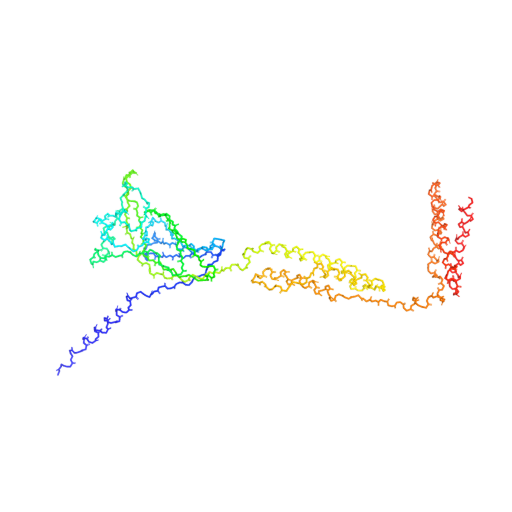0 86.50 337 GLN A C 1
ATOM 2759 O O . GLN A 1 337 ? -32.163 36.016 67.571 1.00 86.50 337 GLN A O 1
ATOM 2764 N N . ILE A 1 338 ? -30.643 36.859 66.139 1.00 84.56 338 ILE A N 1
ATOM 2765 C CA . ILE A 1 338 ? -31.050 36.029 64.998 1.00 84.56 338 ILE A CA 1
ATOM 2766 C C . ILE A 1 338 ? -30.585 34.592 65.232 1.00 84.56 338 ILE A C 1
ATOM 2768 O O . ILE A 1 338 ? -31.401 33.673 65.207 1.00 84.56 338 ILE A O 1
ATOM 2772 N N . GLU A 1 339 ? -29.311 34.405 65.585 1.00 84.06 339 GLU A N 1
ATOM 2773 C CA . GLU A 1 339 ? -28.760 33.084 65.910 1.00 84.06 339 GLU A CA 1
ATOM 2774 C C . GLU A 1 339 ? -29.518 32.424 67.074 1.00 84.06 339 GLU A C 1
ATOM 2776 O O . GLU A 1 339 ? -29.868 31.244 67.011 1.00 84.06 339 GLU A O 1
ATOM 2781 N N . ARG A 1 340 ? -29.850 33.190 68.122 1.00 88.31 340 ARG A N 1
ATOM 2782 C CA . ARG A 1 340 ? -30.670 32.696 69.238 1.00 88.31 340 ARG A CA 1
ATOM 2783 C C . ARG A 1 340 ? -32.050 32.217 68.785 1.00 88.31 340 ARG A C 1
ATOM 2785 O O . ARG A 1 340 ? -32.529 31.204 69.296 1.00 88.31 340 ARG A O 1
ATOM 2792 N N . ARG A 1 341 ? -32.686 32.916 67.840 1.00 88.00 341 ARG A N 1
ATOM 2793 C CA . ARG A 1 341 ? -33.999 32.541 67.295 1.00 88.00 341 ARG A CA 1
ATOM 2794 C C . ARG A 1 341 ? -33.929 31.257 66.471 1.00 88.00 341 ARG A C 1
ATOM 2796 O O . ARG A 1 341 ? -34.770 30.381 66.658 1.00 88.00 341 ARG A O 1
ATOM 2803 N N . ASP A 1 342 ? -32.913 31.117 65.627 1.00 84.81 342 ASP A N 1
ATOM 2804 C CA . ASP A 1 342 ? -32.714 29.919 64.804 1.00 84.81 342 ASP A CA 1
ATOM 2805 C C . ASP A 1 342 ? -32.418 28.684 65.663 1.00 84.81 342 ASP A C 1
ATOM 2807 O O . ASP A 1 342 ? -32.933 27.592 65.407 1.00 84.81 342 ASP A O 1
ATOM 2811 N N . ILE A 1 343 ? -31.646 28.861 66.741 1.00 89.00 343 ILE A N 1
ATOM 2812 C CA . ILE A 1 343 ? -31.386 27.799 67.716 1.00 89.00 343 ILE A CA 1
ATOM 2813 C C . ILE A 1 343 ? -32.684 27.344 68.399 1.00 89.00 343 ILE A C 1
ATOM 2815 O O . ILE A 1 343 ? -32.902 26.137 68.524 1.00 89.00 343 ILE A O 1
ATOM 2819 N N . ILE A 1 344 ? -33.558 28.276 68.802 1.00 91.00 344 ILE A N 1
ATOM 2820 C CA . ILE A 1 344 ? -34.866 27.945 69.392 1.00 91.00 344 ILE A CA 1
ATOM 2821 C C . ILE A 1 344 ? -35.700 27.118 68.408 1.00 91.00 344 ILE A C 1
ATOM 2823 O O . ILE A 1 344 ? -36.177 26.048 68.781 1.00 91.00 344 ILE A O 1
ATOM 2827 N N . LEU A 1 345 ? -35.822 27.557 67.150 1.00 88.94 345 LEU A N 1
ATOM 2828 C CA . LEU A 1 345 ? -36.605 26.845 66.132 1.00 88.94 345 LEU A CA 1
ATOM 2829 C C . LEU A 1 345 ? -36.083 25.424 65.884 1.00 88.94 345 LEU A C 1
ATOM 2831 O O . LEU A 1 345 ? -36.869 24.483 65.789 1.00 88.94 345 LEU A O 1
ATOM 2835 N N . ASN A 1 346 ? -34.761 25.251 65.839 1.00 89.88 346 ASN A N 1
ATOM 2836 C CA . ASN A 1 346 ? -34.141 23.936 65.689 1.00 89.88 346 ASN A CA 1
ATOM 2837 C C . ASN A 1 346 ? -34.435 23.015 66.890 1.00 89.88 346 ASN A C 1
ATOM 2839 O O . ASN A 1 346 ? -34.772 21.845 66.710 1.00 89.88 346 ASN A O 1
ATOM 2843 N N . ILE A 1 347 ? -34.351 23.533 68.122 1.00 91.12 347 ILE A N 1
ATOM 2844 C CA . ILE A 1 347 ? -34.686 22.755 69.325 1.00 91.12 347 ILE A CA 1
ATOM 2845 C C . ILE A 1 347 ? -36.175 22.372 69.330 1.00 91.12 347 ILE A C 1
ATOM 2847 O O . ILE A 1 347 ? -36.514 21.232 69.659 1.00 91.12 347 ILE A O 1
ATOM 2851 N N . GLU A 1 348 ? -37.069 23.280 68.931 1.00 91.25 348 GLU A N 1
ATOM 2852 C CA . GLU A 1 348 ? -38.505 22.996 68.852 1.00 91.25 348 GLU A CA 1
ATOM 2853 C C . GLU A 1 348 ? -38.845 21.933 67.802 1.00 91.25 348 GLU A C 1
ATOM 2855 O O . GLU A 1 348 ? -39.686 21.068 68.070 1.00 91.25 348 GLU A O 1
ATOM 2860 N N . ASP A 1 349 ? -38.163 21.929 66.655 1.00 89.44 349 ASP A N 1
ATOM 2861 C CA . ASP A 1 349 ? -38.322 20.880 65.643 1.00 89.44 349 ASP A CA 1
ATOM 2862 C C . ASP A 1 349 ? -37.856 19.511 66.165 1.00 89.44 349 ASP A C 1
ATOM 2864 O O . ASP A 1 349 ? -38.568 18.510 66.026 1.00 89.44 349 ASP A O 1
ATOM 2868 N N . ILE A 1 350 ? -36.724 19.467 66.883 1.00 89.06 350 ILE A N 1
ATOM 2869 C CA . ILE A 1 350 ? -36.239 18.245 67.544 1.00 89.06 350 ILE A CA 1
ATOM 2870 C C . ILE A 1 350 ? -37.275 17.722 68.551 1.00 89.06 350 ILE A C 1
ATOM 2872 O O . ILE A 1 350 ? -37.599 16.530 68.533 1.00 89.06 350 ILE A O 1
ATOM 2876 N N . ILE A 1 351 ? -37.829 18.591 69.403 1.00 88.88 351 ILE A N 1
ATOM 2877 C CA . ILE A 1 351 ? -38.865 18.223 70.384 1.00 88.88 351 ILE A CA 1
ATOM 2878 C C . ILE A 1 351 ? -40.117 17.693 69.687 1.00 88.88 351 ILE A C 1
ATOM 2880 O O . ILE A 1 351 ? -40.643 16.642 70.067 1.00 88.88 351 ILE A O 1
ATOM 2884 N N . LYS A 1 352 ? -40.591 18.384 68.648 1.00 87.69 352 LYS A N 1
ATOM 2885 C CA . LYS A 1 352 ? -41.775 17.981 67.886 1.00 87.69 352 LYS A CA 1
ATOM 2886 C C . LYS A 1 352 ? -41.573 16.623 67.212 1.00 87.69 352 LYS A C 1
ATOM 2888 O O . LYS A 1 352 ? -42.452 15.766 67.308 1.00 87.69 352 LYS A O 1
ATOM 2893 N N . SER A 1 353 ? -40.410 16.407 66.598 1.00 82.62 353 SER A N 1
ATOM 2894 C CA . SER A 1 353 ? -40.036 15.144 65.957 1.00 82.62 353 SER A CA 1
ATOM 2895 C C . SER A 1 353 ? -40.003 13.985 66.959 1.00 82.62 353 SER A C 1
ATOM 2897 O O . SER A 1 353 ? -40.598 12.936 66.710 1.00 82.62 353 SER A O 1
ATOM 2899 N N . VAL A 1 354 ? -39.387 14.183 68.131 1.00 81.56 354 VAL A N 1
ATOM 2900 C CA . VAL A 1 354 ? -39.321 13.150 69.176 1.00 81.56 354 VAL A CA 1
ATOM 2901 C C . VAL A 1 354 ? -40.700 12.866 69.775 1.00 81.56 354 VAL A C 1
ATOM 2903 O O . VAL A 1 354 ? -41.046 11.703 69.956 1.00 81.56 354 VAL A O 1
ATOM 2906 N N . ASN A 1 355 ? -41.528 13.884 70.021 1.00 83.12 355 ASN A N 1
ATOM 2907 C CA . ASN A 1 355 ? -42.899 13.696 70.509 1.00 83.12 355 ASN A CA 1
ATOM 2908 C C . ASN A 1 355 ? -43.767 12.908 69.523 1.00 83.12 355 ASN A C 1
ATOM 2910 O O . ASN A 1 355 ? -44.501 12.005 69.9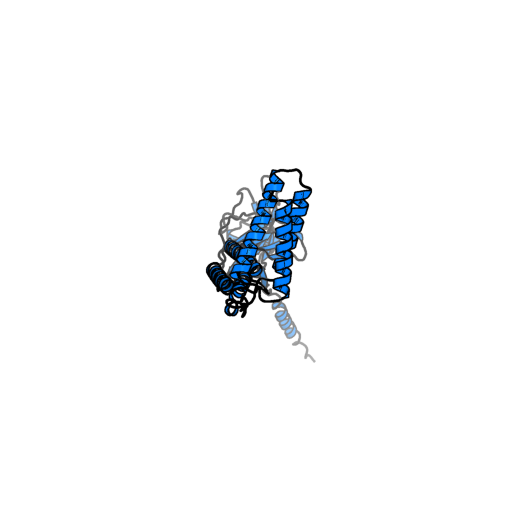34 1.00 83.12 355 ASN A O 1
ATOM 2914 N N . ALA A 1 356 ? -43.663 13.221 68.230 1.00 75.44 356 ALA A N 1
ATOM 2915 C CA . ALA A 1 356 ? -44.351 12.478 67.183 1.00 75.44 356 ALA A CA 1
ATOM 2916 C C . ALA A 1 356 ? -43.880 11.016 67.148 1.00 75.44 356 ALA A C 1
ATOM 2918 O O . ALA A 1 356 ? -44.713 10.113 67.149 1.00 75.44 356 ALA A O 1
ATOM 2919 N N . ALA A 1 357 ? -42.566 10.777 67.217 1.00 73.38 357 ALA A N 1
ATOM 2920 C CA . ALA A 1 357 ? -41.999 9.431 67.233 1.00 73.38 357 ALA A CA 1
ATOM 2921 C C . ALA A 1 357 ? -42.409 8.631 68.483 1.00 73.38 357 ALA A C 1
ATOM 2923 O O . ALA A 1 357 ? -42.800 7.477 68.357 1.00 73.38 357 ALA A O 1
ATOM 2924 N N . VAL A 1 358 ? -42.413 9.237 69.675 1.00 74.25 358 VAL A N 1
ATOM 2925 C CA . VAL A 1 358 ? -42.894 8.596 70.915 1.00 74.25 358 VAL A CA 1
ATOM 2926 C C . VAL A 1 358 ? -44.382 8.246 70.820 1.00 74.25 358 VAL A C 1
ATOM 2928 O O . VAL A 1 358 ? -44.781 7.173 71.261 1.00 74.25 358 VAL A O 1
ATOM 2931 N N . THR A 1 359 ? -45.195 9.121 70.223 1.00 68.00 359 THR A N 1
ATOM 2932 C CA . THR A 1 359 ? -46.641 8.892 70.048 1.00 68.00 359 THR A CA 1
ATOM 2933 C C . THR A 1 359 ? -46.920 7.784 69.031 1.00 68.00 359 THR A C 1
ATOM 2935 O O . THR A 1 359 ? -47.812 6.969 69.242 1.00 68.00 359 THR A O 1
ATOM 2938 N N . GLN A 1 360 ? -46.156 7.742 67.936 1.00 66.25 360 GLN A N 1
ATOM 2939 C CA . GLN A 1 360 ? -46.325 6.760 66.862 1.00 66.25 360 GLN A CA 1
ATOM 2940 C C . GLN A 1 360 ? -45.736 5.387 67.203 1.00 66.25 360 GLN A C 1
ATOM 2942 O O . GLN A 1 360 ? -46.304 4.372 66.815 1.00 66.25 360 GLN A O 1
ATOM 2947 N N . GLN A 1 361 ? -44.595 5.348 67.895 1.00 67.38 361 GLN A N 1
ATOM 2948 C CA . GLN A 1 361 ? -43.816 4.123 68.108 1.00 67.38 361 GLN A CA 1
ATOM 2949 C C . GLN A 1 361 ? -43.934 3.579 69.534 1.00 67.38 361 GLN A C 1
ATOM 2951 O O . GLN A 1 361 ? -43.686 2.399 69.742 1.00 67.38 361 GLN A O 1
ATOM 2956 N N . GLY A 1 362 ? -44.318 4.399 70.517 1.00 63.19 362 GLY A N 1
ATOM 2957 C CA . GLY A 1 362 ? -44.418 3.995 71.920 1.00 63.19 362 GLY A CA 1
ATOM 2958 C C . GLY A 1 362 ? -43.066 3.799 72.619 1.00 63.19 362 GLY A C 1
ATOM 2959 O O . GLY A 1 362 ? -41.992 3.903 72.025 1.00 63.19 362 GLY A O 1
ATOM 2960 N N . VAL A 1 363 ? -43.117 3.543 73.929 1.00 68.81 363 VAL A N 1
ATOM 2961 C CA . VAL A 1 363 ? -41.950 3.336 74.804 1.00 68.81 363 VAL A CA 1
ATOM 2962 C C . VAL A 1 363 ? -42.237 2.124 75.680 1.00 68.81 363 VAL A C 1
ATOM 2964 O O . VAL A 1 363 ? -43.135 2.168 76.525 1.00 68.81 363 VAL A O 1
ATOM 2967 N N . TYR A 1 364 ? -41.482 1.044 75.500 1.00 58.84 364 TYR A N 1
ATOM 2968 C CA . TYR A 1 364 ? -41.851 -0.251 76.075 1.00 58.84 364 TYR A CA 1
ATOM 2969 C C . TYR A 1 364 ? -40.803 -0.813 77.035 1.00 58.84 364 TYR A C 1
ATOM 2971 O O . TYR A 1 364 ? -41.190 -1.424 78.033 1.00 58.84 364 TYR A O 1
ATOM 2979 N N . THR A 1 365 ? -39.508 -0.568 76.804 1.00 68.56 365 THR A N 1
ATOM 2980 C CA . THR A 1 365 ? -38.431 -1.074 77.678 1.00 68.56 365 THR A CA 1
ATOM 2981 C C . THR A 1 365 ? -38.032 -0.074 78.768 1.00 68.56 365 THR A C 1
ATOM 2983 O O . THR A 1 365 ? -38.332 1.121 78.683 1.00 68.56 365 THR A O 1
ATOM 2986 N N . ALA A 1 366 ? -37.364 -0.557 79.820 1.00 68.12 366 ALA A N 1
ATOM 2987 C CA . ALA A 1 366 ? -36.872 0.292 80.905 1.00 68.12 366 ALA A CA 1
ATOM 2988 C C . ALA A 1 366 ? -35.810 1.287 80.409 1.00 68.12 366 ALA A C 1
ATOM 2990 O O . ALA A 1 366 ? -35.853 2.462 80.774 1.00 68.12 366 ALA A O 1
ATOM 2991 N N . GLU A 1 367 ? -34.933 0.851 79.504 1.00 72.31 367 GLU A N 1
ATOM 2992 C CA . GLU A 1 367 ? -33.891 1.678 78.892 1.00 72.31 367 GLU A CA 1
ATOM 2993 C C . GLU A 1 367 ? -34.505 2.794 78.039 1.00 72.31 367 GLU A C 1
ATOM 2995 O O . GLU A 1 367 ? -34.111 3.953 78.149 1.00 72.31 367 GLU A O 1
ATOM 3000 N N . GLN A 1 368 ? -35.548 2.489 77.257 1.00 74.88 368 GLN A N 1
ATOM 3001 C CA . GLN A 1 368 ? -36.268 3.495 76.469 1.00 74.88 368 GLN A CA 1
ATOM 3002 C C . GLN A 1 368 ? -36.978 4.525 77.359 1.00 74.88 368 GLN A C 1
ATOM 3004 O O . GLN A 1 368 ? -36.961 5.717 77.050 1.00 74.88 368 GLN A O 1
ATOM 3009 N N . ARG A 1 369 ? -37.581 4.099 78.482 1.00 76.62 369 ARG A N 1
ATOM 3010 C CA . ARG A 1 369 ? -38.190 5.025 79.459 1.00 76.62 369 ARG A CA 1
ATOM 3011 C C . ARG A 1 369 ? -37.140 5.917 80.106 1.00 76.62 369 ARG A C 1
ATOM 3013 O O . ARG A 1 369 ? -37.386 7.109 80.275 1.00 76.62 369 ARG A O 1
ATOM 3020 N N . GLN A 1 370 ? -35.972 5.366 80.423 1.00 83.00 370 GLN A N 1
ATOM 3021 C CA . GLN A 1 370 ? -34.876 6.131 81.000 1.00 83.00 370 GLN A CA 1
ATOM 3022 C C . GLN A 1 370 ? -34.290 7.133 79.996 1.00 83.00 370 GLN A C 1
ATOM 3024 O O . GLN A 1 370 ? -34.141 8.305 80.331 1.00 83.00 370 GLN A O 1
ATOM 3029 N N . ALA A 1 371 ? -34.060 6.732 78.745 1.00 83.25 371 ALA A N 1
ATOM 3030 C CA . ALA A 1 371 ? -33.617 7.643 77.690 1.00 83.25 371 ALA A CA 1
ATOM 3031 C C . ALA A 1 371 ? -34.651 8.733 77.375 1.00 83.25 371 ALA A C 1
ATOM 3033 O O . ALA A 1 371 ? -34.279 9.886 77.148 1.00 83.25 371 ALA A O 1
ATOM 3034 N N . LEU A 1 372 ? -35.948 8.408 77.413 1.00 85.00 372 LEU A N 1
ATOM 3035 C CA . LEU A 1 372 ? -36.999 9.413 77.270 1.00 85.00 372 LEU A CA 1
ATOM 3036 C C . LEU A 1 372 ? -37.016 10.367 78.470 1.00 85.00 372 LEU A C 1
ATOM 3038 O O . LEU A 1 372 ? -37.199 11.563 78.274 1.00 85.00 372 LEU A O 1
ATOM 3042 N N . SER A 1 373 ? -36.783 9.878 79.691 1.00 86.06 373 SER A N 1
ATOM 3043 C CA . SER A 1 373 ? -36.648 10.735 80.876 1.00 86.06 373 SER A CA 1
ATOM 3044 C C . SER A 1 373 ? -35.505 11.740 80.714 1.00 86.06 373 SER A C 1
ATOM 3046 O O . SER A 1 373 ? -35.709 12.924 80.966 1.00 86.06 373 SER A O 1
ATOM 3048 N N . VAL A 1 374 ? -34.341 11.295 80.225 1.00 89.81 374 VAL A N 1
ATOM 3049 C CA . VAL A 1 374 ? -33.191 12.174 79.937 1.00 89.81 374 VAL A CA 1
ATOM 3050 C C . VAL A 1 374 ? -33.544 13.208 78.862 1.00 89.81 374 VAL A C 1
ATOM 3052 O O . VAL A 1 374 ? -33.258 14.391 79.018 1.00 89.81 374 VAL A O 1
ATOM 3055 N N . PHE A 1 375 ? -34.234 12.799 77.794 1.00 92.69 375 PHE A N 1
ATOM 3056 C CA . PHE A 1 375 ? -34.708 13.732 76.769 1.00 92.69 375 PHE A CA 1
ATOM 3057 C C . PHE A 1 375 ? -35.688 14.779 77.327 1.00 92.69 375 PHE A C 1
ATOM 3059 O O . PHE A 1 375 ? -35.573 15.964 77.018 1.00 92.69 375 PHE A O 1
ATOM 3066 N N . ARG A 1 376 ? -36.633 14.364 78.180 1.00 89.88 376 ARG A N 1
ATOM 3067 C CA . ARG A 1 376 ? -37.590 15.270 78.840 1.00 89.88 376 ARG A CA 1
ATOM 3068 C C . ARG A 1 376 ? -36.912 16.237 79.803 1.00 89.88 376 ARG A C 1
ATOM 3070 O O . ARG A 1 376 ? -37.401 17.349 79.988 1.00 89.88 376 ARG A O 1
ATOM 3077 N N . GLU A 1 377 ? -35.811 15.828 80.419 1.00 91.12 377 GLU A N 1
ATOM 3078 C CA . GLU A 1 377 ? -35.004 16.697 81.269 1.00 91.12 377 GLU A CA 1
ATOM 3079 C C . GLU A 1 377 ? -34.294 17.780 80.447 1.00 91.12 377 GLU A C 1
ATOM 3081 O O . GLU A 1 377 ? -34.407 18.958 80.790 1.00 91.12 377 GLU A O 1
ATOM 3086 N N . ALA A 1 378 ? -33.691 17.416 79.309 1.00 89.56 378 ALA A N 1
ATOM 3087 C CA . ALA A 1 378 ? -33.105 18.373 78.366 1.00 89.56 378 ALA A CA 1
ATOM 3088 C C . ALA A 1 378 ? -34.159 19.350 77.801 1.00 89.56 378 ALA A C 1
ATOM 3090 O O . ALA A 1 378 ? -33.940 20.562 77.765 1.00 89.56 378 ALA A O 1
ATOM 3091 N N . GLU A 1 379 ? -35.349 18.855 77.434 1.00 90.00 379 GLU A N 1
ATOM 3092 C CA . GLU A 1 379 ? -36.484 19.695 77.018 1.00 90.00 379 GLU A CA 1
ATOM 3093 C C . GLU A 1 379 ? -36.890 20.683 78.122 1.00 90.00 379 GLU A C 1
ATOM 3095 O O . GLU A 1 379 ? -37.067 21.874 77.861 1.00 90.00 379 GLU A O 1
ATOM 3100 N N . ARG A 1 380 ? -37.021 20.214 79.368 1.00 91.62 380 ARG A N 1
ATOM 3101 C CA . ARG A 1 380 ? -37.381 21.072 80.504 1.00 91.62 380 ARG A CA 1
ATOM 3102 C C . ARG A 1 380 ? -36.316 22.136 80.757 1.00 91.62 380 ARG A C 1
ATOM 3104 O O . ARG A 1 380 ? -36.660 23.289 81.014 1.00 91.62 380 ARG A O 1
ATOM 3111 N N . TYR A 1 381 ? -35.040 21.768 80.666 1.00 89.88 381 TYR A N 1
ATOM 3112 C CA . TYR A 1 381 ? -33.931 22.703 80.813 1.00 89.88 381 TYR A CA 1
ATOM 3113 C C . TYR A 1 381 ? -33.958 23.784 79.725 1.00 89.88 381 TYR A C 1
ATOM 3115 O O . TYR A 1 381 ? -33.860 24.970 80.046 1.00 89.88 381 TYR A O 1
ATOM 3123 N N . PHE A 1 382 ? -34.193 23.405 78.466 1.00 92.19 382 PHE A N 1
ATOM 3124 C CA . PHE A 1 382 ? -34.420 24.350 77.370 1.00 92.19 382 PHE A CA 1
ATOM 3125 C C . PHE A 1 382 ? -35.595 25.300 77.658 1.00 92.19 382 PHE A C 1
ATOM 3127 O O . PHE A 1 382 ? -35.431 26.517 77.569 1.00 92.19 382 PHE A O 1
ATOM 3134 N N . ARG A 1 383 ? -36.763 24.776 78.058 1.00 90.12 383 ARG A N 1
ATOM 3135 C CA . ARG A 1 383 ? -37.957 25.599 78.331 1.00 90.12 383 ARG A CA 1
ATOM 3136 C C . ARG A 1 383 ? -37.732 26.612 79.456 1.00 90.12 383 ARG A C 1
ATOM 3138 O O . ARG A 1 383 ? -38.213 27.738 79.381 1.00 90.12 383 ARG A O 1
ATOM 3145 N N . ASN A 1 384 ? -36.966 26.234 80.478 1.00 86.25 384 ASN A N 1
ATOM 3146 C CA . ASN A 1 384 ? -36.687 27.102 81.621 1.00 86.25 384 ASN A CA 1
ATOM 3147 C C . ASN A 1 384 ? -35.678 28.220 81.316 1.00 86.25 384 ASN A C 1
ATOM 3149 O O . ASN A 1 384 ? -35.756 29.276 81.944 1.00 86.25 384 ASN A O 1
ATOM 3153 N N . ASN A 1 385 ? -34.741 27.996 80.389 1.00 81.38 385 ASN A N 1
ATOM 3154 C CA . ASN A 1 385 ? -33.616 28.908 80.157 1.00 81.38 385 ASN A CA 1
ATOM 3155 C C . ASN A 1 385 ? -33.698 29.685 78.835 1.00 81.38 385 ASN A C 1
ATOM 3157 O O . ASN A 1 385 ? -33.197 30.803 78.772 1.00 81.38 385 ASN A O 1
ATOM 3161 N N . CYS A 1 386 ? -34.315 29.119 77.794 1.00 79.56 386 CYS A N 1
ATOM 3162 C CA . CYS A 1 386 ? -34.252 29.656 76.429 1.00 79.56 386 CYS A CA 1
ATOM 3163 C C . CYS A 1 386 ? -35.612 30.050 75.839 1.00 79.56 386 CYS A C 1
ATOM 3165 O O . CYS A 1 386 ? -35.635 30.812 74.878 1.00 79.56 386 CYS A O 1
ATOM 3167 N N . SER A 1 387 ? -36.731 29.534 76.367 1.00 64.88 387 SER A N 1
ATOM 3168 C CA . SER A 1 387 ? -38.080 29.794 75.829 1.00 64.88 387 SER A CA 1
ATOM 3169 C C . SER A 1 387 ? -38.932 30.724 76.705 1.00 64.88 387 SER A C 1
ATOM 3171 O O . SER A 1 387 ? -40.155 30.572 76.742 1.00 64.88 387 SER A O 1
ATOM 3173 N N . ARG A 1 388 ? -38.296 31.636 77.449 1.00 53.62 388 ARG A N 1
ATOM 3174 C CA . ARG A 1 388 ? -38.991 32.713 78.168 1.00 53.62 388 ARG A CA 1
ATOM 3175 C C . ARG A 1 388 ? -39.170 33.944 77.301 1.00 53.62 388 ARG A C 1
ATOM 3177 O O . ARG A 1 388 ? -38.197 34.301 76.602 1.00 53.62 388 ARG A O 1
#